Protein AF-0000000080885559 (afdb_homodimer)

Structure (mmCIF, N/CA/C/O backbone):
data_AF-0000000080885559-model_v1
#
loop_
_entity.id
_entity.type
_entity.pdbx_description
1 polymer 'Uncharacterized protein'
#
loop_
_atom_site.group_PDB
_atom_site.id
_atom_site.type_symbol
_atom_site.label_atom_id
_atom_site.label_alt_id
_atom_site.label_comp_id
_atom_site.label_asym_id
_atom_site.label_entity_id
_atom_site.label_seq_id
_atom_site.pdbx_PDB_ins_code
_atom_site.Cartn_x
_atom_site.Cartn_y
_atom_site.Cartn_z
_atom_site.occupancy
_atom_site.B_iso_or_equiv
_atom_site.auth_seq_id
_atom_site.auth_comp_id
_atom_site.auth_asym_id
_atom_site.auth_atom_id
_atom_site.pdbx_PDB_model_num
ATOM 1 N N . MET A 1 1 ? 12.762 26.866 -28.385 1 20.37 1 MET A N 1
ATOM 2 C CA . MET A 1 1 ? 12.853 26.652 -26.944 1 20.37 1 MET A CA 1
ATOM 3 C C . MET A 1 1 ? 11.52 26.17 -26.381 1 20.37 1 MET A C 1
ATOM 5 O O . MET A 1 1 ? 10.523 26.893 -26.428 1 20.37 1 MET A O 1
ATOM 9 N N . SER A 1 2 ? 11.07 24.973 -26.532 1 29.44 2 SER A N 1
ATOM 10 C CA . SER A 1 2 ? 9.692 24.599 -26.232 1 29.44 2 SER A CA 1
ATOM 11 C C . SER A 1 2 ? 9.277 25.081 -24.846 1 29.44 2 SER A C 1
ATOM 13 O O . SER A 1 2 ? 10.061 25.009 -23.898 1 29.44 2 SER A O 1
ATOM 15 N N . PRO A 1 3 ? 8.374 26.052 -24.645 1 31.33 3 PRO A N 1
ATOM 16 C CA . PRO A 1 3 ? 8.179 26.707 -23.35 1 31.33 3 PRO A CA 1
ATOM 17 C C . PRO A 1 3 ? 8.304 25.74 -22.175 1 31.33 3 PRO A C 1
ATOM 19 O O . PRO A 1 3 ? 7.994 24.554 -22.311 1 31.33 3 PRO A O 1
ATOM 22 N N . ALA A 1 4 ? 9.276 25.837 -21.362 1 35.1 4 ALA A N 1
ATOM 23 C CA . ALA A 1 4 ? 9.413 25.169 -20.07 1 35.1 4 ALA A CA 1
ATOM 24 C C . ALA A 1 4 ? 8.048 24.919 -19.435 1 35.1 4 ALA A C 1
ATOM 26 O O . ALA A 1 4 ? 7.297 25.861 -19.171 1 35.1 4 ALA A O 1
ATOM 27 N N . ALA A 1 5 ? 7.127 24.027 -19.702 1 42.03 5 ALA A N 1
ATOM 28 C CA . ALA A 1 5 ? 5.817 23.748 -19.117 1 42.03 5 ALA A CA 1
ATOM 29 C C . ALA A 1 5 ? 5.773 24.16 -17.649 1 42.03 5 ALA A C 1
ATOM 31 O O . ALA A 1 5 ? 6.662 23.805 -16.871 1 42.03 5 ALA A O 1
ATOM 32 N N . ALA A 1 6 ? 5.339 25.305 -17.179 1 47.04 6 ALA A N 1
ATOM 33 C CA . ALA A 1 6 ? 5.202 25.916 -15.859 1 47.04 6 ALA A CA 1
ATOM 34 C C . ALA A 1 6 ? 4.89 24.866 -14.797 1 47.04 6 ALA A C 1
ATOM 36 O O . ALA A 1 6 ? 3.888 24.154 -14.895 1 47.04 6 ALA A O 1
ATOM 37 N N . THR A 1 7 ? 5.864 24.157 -14.124 1 62.02 7 THR A N 1
ATOM 38 C CA . THR A 1 7 ? 5.933 23.044 -13.184 1 62.02 7 THR A CA 1
ATOM 39 C C . THR A 1 7 ? 5.204 23.384 -11.888 1 62.02 7 THR A C 1
ATOM 41 O O . THR A 1 7 ? 5.656 24.237 -11.121 1 62.02 7 THR A O 1
ATOM 44 N N . GLY A 1 8 ? 3.875 23.391 -11.797 1 83.1 8 GLY A N 1
ATOM 45 C CA . GLY A 1 8 ? 3.066 23.445 -10.59 1 83.1 8 GLY A CA 1
ATOM 46 C C . GLY A 1 8 ? 1.723 24.117 -10.801 1 83.1 8 GLY A C 1
ATOM 47 O O . GLY A 1 8 ? 1.341 24.41 -11.936 1 83.1 8 GLY A O 1
ATOM 48 N N . PHE A 1 9 ? 0.93 24.247 -9.721 1 93.86 9 PHE A N 1
ATOM 49 C CA . PHE A 1 9 ? -0.385 24.878 -9.729 1 93.86 9 PHE A CA 1
ATOM 50 C C . PHE A 1 9 ? -0.258 26.394 -9.812 1 93.86 9 PHE A C 1
ATOM 52 O O . PHE A 1 9 ? 0.694 26.972 -9.284 1 93.86 9 PHE A O 1
ATOM 59 N N . SER A 1 10 ? -1.194 27.096 -10.489 1 94.18 10 SER A N 1
ATOM 60 C CA . SER A 1 10 ? -1.261 28.554 -10.451 1 94.18 10 SER A CA 1
ATOM 61 C C . SER A 1 10 ? -1.655 29.054 -9.066 1 94.18 10 SER A C 1
ATOM 63 O O . SER A 1 10 ? -2.306 28.336 -8.303 1 94.18 10 SER A O 1
ATOM 65 N N . ALA A 1 11 ? -1.272 30.286 -8.74 1 93.57 11 ALA A N 1
ATOM 66 C CA . ALA A 1 11 ? -1.659 30.909 -7.476 1 93.57 11 ALA A CA 1
ATOM 67 C C . ALA A 1 11 ? -3.177 31.004 -7.355 1 93.57 11 ALA A C 1
ATOM 69 O O . ALA A 1 11 ? -3.73 30.845 -6.264 1 93.57 11 ALA A O 1
ATOM 70 N N . THR A 1 12 ? -3.803 31.238 -8.513 1 95.9 12 THR A N 1
ATOM 71 C CA . THR A 1 12 ? -5.258 31.337 -8.542 1 95.9 12 THR A CA 1
ATOM 72 C C . THR A 1 12 ? -5.899 29.999 -8.183 1 95.9 12 THR A C 1
ATOM 74 O O . THR A 1 12 ? -6.872 29.954 -7.428 1 95.9 12 THR A O 1
ATOM 77 N N . PHE A 1 13 ? -5.342 29.006 -8.739 1 97.8 13 PHE A N 1
ATOM 78 C CA . PHE A 1 13 ? -5.867 27.676 -8.453 1 97.8 13 PHE A CA 1
ATOM 79 C C . PHE A 1 13 ? -5.675 27.324 -6.982 1 97.8 13 PHE A C 1
ATOM 81 O O . PHE A 1 13 ? -6.595 26.819 -6.335 1 97.8 13 PHE A O 1
ATOM 88 N N . LEU A 1 14 ? -4.489 27.619 -6.414 1 97.68 14 LEU A N 1
ATOM 89 C CA . LEU A 1 14 ? -4.196 27.306 -5.02 1 97.68 14 LEU A CA 1
ATOM 90 C C . LEU A 1 14 ? -5.106 28.092 -4.082 1 97.68 14 LEU A C 1
ATOM 92 O O . LEU A 1 14 ? -5.554 27.567 -3.061 1 97.68 14 LEU A O 1
ATOM 96 N N . SER A 1 15 ? -5.394 29.331 -4.428 1 97.38 15 SER A N 1
ATOM 97 C CA . SER A 1 15 ? -6.31 30.136 -3.626 1 97.38 15 SER A CA 1
ATOM 98 C C . SER A 1 15 ? -7.724 29.566 -3.662 1 97.38 15 SER A C 1
ATOM 100 O O . SER A 1 15 ? -8.426 29.568 -2.649 1 97.38 15 SER A O 1
ATOM 102 N N . ARG A 1 16 ? -8.055 29.025 -4.785 1 97.32 16 ARG A N 1
ATOM 103 C CA . ARG A 1 16 ? -9.385 28.448 -4.953 1 97.32 16 ARG A CA 1
ATOM 104 C C . ARG A 1 16 ? -9.546 27.187 -4.11 1 97.32 16 ARG A C 1
ATOM 106 O O . ARG A 1 16 ? -10.559 27.014 -3.429 1 97.32 16 ARG A O 1
ATOM 113 N N . ILE A 1 17 ? -8.538 26.354 -4.124 1 97.2 17 ILE A N 1
ATOM 114 C CA . ILE A 1 17 ? -8.712 25.095 -3.408 1 97.2 17 ILE A CA 1
ATOM 115 C C . ILE A 1 17 ? -8.567 25.332 -1.906 1 97.2 17 ILE A C 1
ATOM 117 O O . ILE A 1 17 ? -9.17 24.621 -1.099 1 97.2 17 ILE A O 1
ATOM 121 N N . ARG A 1 18 ? -7.858 26.335 -1.487 1 97.08 18 ARG A N 1
ATOM 122 C CA . ARG A 1 18 ? -7.737 26.673 -0.072 1 97.08 18 ARG A CA 1
ATOM 123 C C . ARG A 1 18 ? -9.071 27.149 0.493 1 97.08 18 ARG A C 1
ATOM 125 O O . ARG A 1 18 ? -9.398 26.866 1.648 1 97.08 18 ARG A O 1
ATOM 132 N N . ALA A 1 19 ? -9.86 27.814 -0.374 1 96.5 19 ALA A N 1
ATOM 133 C CA . ALA A 1 19 ? -11.132 28.389 0.056 1 96.5 19 ALA A CA 1
ATOM 134 C C . ALA A 1 19 ? -12.309 27.574 -0.472 1 96.5 19 ALA A C 1
ATOM 136 O O . ALA A 1 19 ? -13.395 28.114 -0.697 1 96.5 19 ALA A O 1
ATOM 137 N N . TYR A 1 20 ? -12.043 26.337 -0.661 1 96.65 20 TYR A N 1
ATOM 138 C CA . TYR A 1 20 ? -13.077 25.487 -1.241 1 96.65 20 TYR A CA 1
ATOM 139 C C . TYR A 1 20 ? -14.319 25.46 -0.359 1 96.65 20 TYR A C 1
ATOM 141 O O . TYR A 1 20 ? -14.227 25.218 0.847 1 96.65 20 TYR A O 1
ATOM 149 N N . PRO A 1 21 ? -15.501 25.618 -0.91 1 96.22 21 PRO A N 1
ATOM 150 C CA . PRO A 1 21 ? -16.72 25.736 -0.106 1 96.22 21 PRO A CA 1
ATOM 151 C C . PRO A 1 21 ? -17.016 24.477 0.706 1 96.22 21 PRO A C 1
ATOM 153 O O . PRO A 1 21 ? -16.901 23.363 0.189 1 96.22 21 PRO A O 1
ATOM 156 N N . SER A 1 22 ? -17.376 24.644 1.966 1 96.4 22 SER A N 1
ATOM 157 C CA . SER A 1 22 ? -17.848 23.61 2.881 1 96.4 22 SER A CA 1
ATOM 158 C C . SER A 1 22 ? -16.728 22.64 3.242 1 96.4 22 SER A C 1
ATOM 160 O O . SER A 1 22 ? -16.977 21.595 3.848 1 96.4 22 SER A O 1
ATOM 162 N N . LEU A 1 23 ? -15.49 23.002 2.817 1 97.61 23 LEU A N 1
ATOM 163 C CA . LEU A 1 23 ? -14.353 22.168 3.189 1 97.61 23 LEU A CA 1
ATOM 164 C C . LEU A 1 23 ? -14.021 22.331 4.669 1 97.61 23 LEU A C 1
ATOM 166 O O . LEU A 1 23 ? -13.963 23.454 5.176 1 97.61 23 LEU A O 1
ATOM 170 N N . PRO A 1 24 ? -13.868 21.225 5.42 1 97 24 PRO A N 1
ATOM 171 C CA . PRO A 1 24 ? -13.48 21.391 6.822 1 97 24 PRO A CA 1
ATOM 172 C C . PRO A 1 24 ? -12.179 22.173 6.986 1 97 24 PRO A C 1
ATOM 174 O O . PRO A 1 24 ? -11.268 22.043 6.164 1 97 24 PRO A O 1
ATOM 177 N N . SER A 1 25 ? -12.082 22.927 8.066 1 95.14 25 SER A N 1
ATOM 178 C CA . SER A 1 25 ? -10.91 23.757 8.328 1 95.14 25 SER A CA 1
ATOM 179 C C . SER A 1 25 ? -9.644 22.912 8.42 1 95.14 25 SER A C 1
ATOM 181 O O . SER A 1 25 ? -9.673 21.795 8.941 1 95.14 25 SER A O 1
ATOM 183 N N . HIS A 1 26 ? -8.593 23.407 7.892 1 96.54 26 HIS A N 1
ATOM 184 C CA . HIS A 1 26 ? -7.25 22.865 8.064 1 96.54 26 HIS A CA 1
ATOM 185 C C . HIS A 1 26 ? -7.102 21.522 7.357 1 96.54 26 HIS A C 1
ATOM 187 O O . HIS A 1 26 ? -6.439 20.617 7.867 1 96.54 26 HIS A O 1
ATOM 193 N N . THR A 1 27 ? -7.791 21.362 6.144 1 98.23 27 THR A N 1
ATOM 194 C CA . THR A 1 27 ? -7.711 20.05 5.511 1 98.23 27 THR A CA 1
ATOM 195 C C . THR A 1 27 ? -7.156 20.166 4.094 1 98.23 27 THR A C 1
ATOM 197 O O . THR A 1 27 ? -6.633 19.194 3.545 1 98.23 27 THR A O 1
ATOM 200 N N . TRP A 1 28 ? -7.216 21.289 3.483 1 98.58 28 TRP A N 1
ATOM 201 C CA . TRP A 1 28 ? -6.99 21.426 2.048 1 98.58 28 TRP A CA 1
ATOM 202 C C . TRP A 1 28 ? -5.565 21.026 1.68 1 98.58 28 TRP A C 1
ATOM 204 O O . TRP A 1 28 ? -5.339 20.39 0.648 1 98.58 28 TRP A O 1
ATOM 214 N N . TYR A 1 29 ? -4.546 21.404 2.51 1 98.59 29 TYR A N 1
ATOM 215 C CA . TYR A 1 29 ? -3.151 21.239 2.118 1 98.59 29 TYR A CA 1
ATOM 216 C C . TYR A 1 29 ? -2.743 19.771 2.16 1 98.59 29 TYR A C 1
ATOM 218 O O . TYR A 1 29 ? -2.112 19.268 1.227 1 98.59 29 TYR A O 1
ATOM 226 N N . TYR A 1 30 ? -3.132 18.999 3.284 1 98.74 30 TYR A N 1
ATOM 227 C CA . TYR A 1 30 ? -2.691 17.609 3.284 1 98.74 30 TYR A CA 1
ATOM 228 C C . TYR A 1 30 ? -3.529 16.77 2.327 1 98.74 30 TYR A C 1
ATOM 230 O O . TYR A 1 30 ? -3.04 15.791 1.758 1 98.74 30 TYR A O 1
ATOM 238 N N . LEU A 1 31 ? -4.801 17.136 2.047 1 98.93 31 LEU A N 1
ATOM 239 C CA . LEU A 1 31 ? -5.596 16.444 1.039 1 98.93 31 LEU A CA 1
ATOM 240 C C . LEU A 1 31 ? -5 16.638 -0.351 1 98.93 31 LEU A C 1
ATOM 242 O O . LEU A 1 31 ? -4.975 15.704 -1.156 1 98.93 31 LEU A O 1
ATOM 246 N N . THR A 1 32 ? -4.545 17.834 -0.614 1 98.92 32 THR A N 1
ATOM 247 C CA . THR A 1 32 ? -3.886 18.118 -1.884 1 98.92 32 THR A CA 1
ATOM 248 C C . THR A 1 32 ? -2.624 17.273 -2.039 1 98.92 32 THR A C 1
ATOM 250 O O . THR A 1 32 ? -2.402 16.666 -3.088 1 98.92 32 THR A O 1
ATOM 253 N N . LEU A 1 33 ? -1.803 17.198 -0.98 1 98.91 33 LEU A N 1
ATOM 254 C CA . LEU A 1 33 ? -0.563 16.432 -1.059 1 98.91 33 LEU A CA 1
ATOM 255 C C . LEU A 1 33 ? -0.853 14.947 -1.25 1 98.91 33 LEU A C 1
ATOM 257 O O . LEU A 1 33 ? -0.145 14.262 -1.99 1 98.91 33 LEU A O 1
ATOM 261 N N . VAL A 1 34 ? -1.88 14.422 -0.561 1 98.94 34 VAL A N 1
ATOM 262 C CA . VAL A 1 34 ? -2.271 13.026 -0.718 1 98.94 34 VAL A CA 1
ATOM 263 C C . VAL A 1 34 ? -2.684 12.764 -2.165 1 98.94 34 VAL A C 1
ATOM 265 O O . VAL A 1 34 ? -2.266 11.772 -2.767 1 98.94 34 VAL A O 1
ATOM 268 N N . THR A 1 35 ? -3.49 13.658 -2.738 1 98.93 35 THR A N 1
ATOM 269 C CA . THR A 1 35 ? -3.924 13.531 -4.125 1 98.93 35 THR A CA 1
ATOM 270 C C . THR A 1 35 ? -2.727 13.559 -5.071 1 98.93 35 THR A C 1
ATOM 272 O O . THR A 1 35 ? -2.626 12.73 -5.978 1 98.93 35 THR A O 1
ATOM 275 N N . LEU A 1 36 ? -1.801 14.49 -4.845 1 98.84 36 LEU A N 1
ATOM 276 C CA . LEU A 1 36 ? -0.595 14.605 -5.659 1 98.84 36 LEU A CA 1
ATOM 277 C C . LEU A 1 36 ? 0.228 13.323 -5.595 1 98.84 36 LEU A C 1
ATOM 279 O O . LEU A 1 36 ? 0.788 12.888 -6.604 1 98.84 36 LEU A O 1
ATOM 283 N N . SER A 1 37 ? 0.301 12.757 -4.385 1 98.77 37 SER A N 1
ATOM 284 C CA . SER A 1 37 ? 1.061 11.525 -4.198 1 98.77 37 SER A CA 1
ATOM 285 C C . SER A 1 37 ? 0.511 10.4 -5.067 1 98.77 37 SER A C 1
ATOM 287 O O . SER A 1 37 ? 1.26 9.754 -5.803 1 98.77 37 SER A O 1
ATOM 289 N N . VAL A 1 38 ? -0.796 10.17 -5.009 1 98.75 38 VAL A N 1
ATOM 290 C CA . VAL A 1 38 ? -1.413 9.061 -5.728 1 98.75 38 VAL A CA 1
ATOM 291 C C . VAL A 1 38 ? -1.372 9.331 -7.23 1 98.75 38 VAL A C 1
ATOM 293 O O . VAL A 1 38 ? -1.257 8.401 -8.032 1 98.75 38 VAL A O 1
ATOM 296 N N . CYS A 1 39 ? -1.337 10.619 -7.652 1 98.26 39 CYS A N 1
ATOM 297 C CA . CYS A 1 39 ? -1.254 10.996 -9.059 1 98.26 39 CYS A CA 1
ATOM 298 C C . CYS A 1 39 ? 0.192 10.987 -9.542 1 98.26 39 CYS A C 1
ATOM 300 O O . CYS A 1 39 ? 0.461 11.254 -10.714 1 98.26 39 CYS A O 1
ATOM 302 N N . ASN A 1 40 ? 1.097 10.712 -8.629 1 97.67 40 ASN A N 1
ATOM 303 C CA . ASN A 1 40 ? 2.519 10.639 -8.946 1 97.67 40 ASN A CA 1
ATOM 304 C C . ASN A 1 40 ? 3.042 11.969 -9.483 1 97.67 40 ASN A C 1
ATOM 306 O O . ASN A 1 40 ? 3.672 12.011 -10.541 1 97.67 40 ASN A O 1
ATOM 310 N N . LYS A 1 41 ? 2.715 13.039 -8.762 1 97.8 41 LYS A N 1
ATOM 311 C CA . LYS A 1 41 ? 3.159 14.391 -9.086 1 97.8 41 LYS A CA 1
ATOM 312 C C . LYS A 1 41 ? 3.854 15.043 -7.894 1 97.8 41 LYS A C 1
ATOM 314 O O . LYS A 1 41 ? 3.478 16.139 -7.472 1 97.8 41 LYS A O 1
ATOM 319 N N . PRO A 1 42 ? 4.91 14.396 -7.384 1 97.11 42 PRO A N 1
ATOM 320 C CA . PRO A 1 42 ? 5.575 14.928 -6.192 1 97.11 42 PRO A CA 1
ATOM 321 C C . PRO A 1 42 ? 6.203 16.3 -6.43 1 97.11 42 PRO A C 1
ATOM 323 O O . PRO A 1 42 ? 6.403 17.064 -5.482 1 97.11 42 PRO A O 1
ATOM 326 N N . GLU A 1 43 ? 6.452 16.691 -7.676 1 96.08 43 GLU A N 1
ATOM 327 C CA . GLU A 1 43 ? 7.078 17.967 -8.01 1 96.08 43 GLU A CA 1
ATOM 328 C C . GLU A 1 43 ? 6.156 19.137 -7.679 1 96.08 43 GLU A C 1
ATOM 330 O O . GLU A 1 43 ? 6.605 20.282 -7.59 1 96.08 43 GLU A O 1
ATOM 335 N N . PHE A 1 44 ? 4.898 18.87 -7.471 1 97.75 44 PHE A N 1
ATOM 336 C CA . PHE A 1 44 ? 3.923 19.92 -7.202 1 97.75 44 PHE A CA 1
ATOM 337 C C . PHE A 1 44 ? 3.817 20.189 -5.705 1 97.75 44 PHE A C 1
ATOM 339 O O . PHE A 1 44 ? 3.11 21.106 -5.283 1 97.75 44 PHE A O 1
ATOM 346 N N . ILE A 1 45 ? 4.543 19.483 -4.842 1 98.09 45 ILE A N 1
ATOM 347 C CA . ILE A 1 45 ? 4.401 19.575 -3.393 1 98.09 45 ILE A CA 1
ATOM 348 C C . ILE A 1 45 ? 4.95 20.914 -2.905 1 98.09 45 ILE A C 1
ATOM 350 O O . ILE A 1 45 ? 4.339 21.571 -2.058 1 98.09 45 ILE A O 1
ATOM 354 N N . ALA A 1 46 ? 6.015 21.371 -3.515 1 97.34 46 ALA A N 1
ATOM 355 C CA . ALA A 1 46 ? 6.698 22.574 -3.044 1 97.34 46 ALA A CA 1
ATOM 356 C C . ALA A 1 46 ? 5.79 23.796 -3.148 1 97.34 46 ALA A C 1
ATOM 358 O O . ALA A 1 46 ? 5.609 24.528 -2.172 1 97.34 46 ALA A O 1
ATOM 359 N N . PRO A 1 47 ? 5.128 24.004 -4.293 1 97.48 47 PRO A N 1
ATOM 360 C CA . PRO A 1 47 ? 4.248 25.172 -4.383 1 97.48 47 PRO A CA 1
ATOM 361 C C . PRO A 1 47 ? 3.065 25.094 -3.421 1 97.48 47 PRO A C 1
ATOM 363 O O . PRO A 1 47 ? 2.62 26.12 -2.9 1 97.48 47 PRO A O 1
ATOM 366 N N . VAL A 1 48 ? 2.55 23.941 -3.178 1 98.36 48 VAL A N 1
ATOM 367 C CA . VAL A 1 48 ? 1.422 23.774 -2.268 1 98.36 48 VAL A CA 1
ATOM 368 C C . VAL A 1 48 ? 1.852 24.113 -0.842 1 98.36 48 VAL A C 1
ATOM 370 O O . VAL A 1 48 ? 1.153 24.839 -0.132 1 98.36 48 VAL A O 1
ATOM 373 N N . LEU A 1 49 ? 3.017 23.586 -0.443 1 97.97 49 LEU A N 1
ATOM 374 C CA . LEU A 1 49 ? 3.511 23.833 0.907 1 97.97 49 LEU A CA 1
ATOM 375 C C . LEU A 1 49 ? 3.834 25.31 1.105 1 97.97 49 LEU A C 1
ATOM 377 O O . LEU A 1 49 ? 3.543 25.877 2.161 1 97.97 49 LEU A O 1
ATOM 381 N N . SER A 1 50 ? 4.418 25.9 0.088 1 97.27 50 SER A N 1
ATOM 382 C CA . SER A 1 50 ? 4.721 27.326 0.16 1 97.27 50 SER A CA 1
ATOM 383 C C . SER A 1 50 ? 3.453 28.152 0.349 1 97.27 50 SER A C 1
ATOM 385 O O . SER A 1 50 ? 3.427 29.083 1.157 1 97.27 50 SER A O 1
ATOM 387 N N . HIS A 1 51 ? 2.458 27.785 -0.377 1 97.93 51 HIS A N 1
ATOM 388 C CA . HIS A 1 51 ? 1.179 28.476 -0.25 1 97.93 51 HIS A CA 1
ATOM 389 C C . HIS A 1 51 ? 0.584 28.281 1.14 1 97.93 51 HIS A C 1
ATOM 391 O O . HIS A 1 51 ? 0.035 29.22 1.722 1 97.93 51 HIS A O 1
ATOM 397 N N . ALA A 1 52 ? 0.691 27.115 1.704 1 98.07 52 ALA A N 1
ATOM 398 C CA . ALA A 1 52 ? 0.183 26.827 3.043 1 98.07 52 ALA A CA 1
ATOM 399 C C . ALA A 1 52 ? 0.939 27.628 4.1 1 98.07 52 ALA A C 1
ATOM 401 O O . ALA A 1 52 ? 0.332 28.181 5.02 1 98.07 52 ALA A O 1
ATOM 402 N N . PHE A 1 53 ? 2.272 27.713 3.976 1 97.85 53 PHE A N 1
ATOM 403 C CA . PHE A 1 53 ? 3.094 28.443 4.934 1 97.85 53 PHE A CA 1
ATOM 404 C C . PHE A 1 53 ? 2.804 29.938 4.869 1 97.85 53 PHE A C 1
ATOM 406 O O . PHE A 1 53 ? 2.857 30.63 5.887 1 97.85 53 PHE A O 1
ATOM 413 N N . THR A 1 54 ? 2.421 30.385 3.688 1 97.35 54 THR A N 1
ATOM 414 C CA . THR A 1 54 ? 2.183 31.81 3.49 1 97.35 54 THR A CA 1
ATOM 415 C C . THR A 1 54 ? 0.79 32.198 3.977 1 97.35 54 THR A C 1
ATOM 417 O O . THR A 1 54 ? 0.613 33.251 4.595 1 97.35 54 THR A O 1
ATOM 420 N N . HIS A 1 55 ? -0.197 31.308 3.786 1 96.57 55 HIS A N 1
ATOM 421 C CA . HIS A 1 55 ? -1.573 31.769 3.936 1 96.57 55 HIS A CA 1
ATOM 422 C C . HIS A 1 55 ? -2.271 31.053 5.087 1 96.57 55 HIS A C 1
ATOM 424 O O . HIS A 1 55 ? -3.335 31.484 5.539 1 96.57 55 HIS A O 1
ATOM 430 N N . SER A 1 56 ? -1.649 29.955 5.594 1 96.91 56 SER A N 1
ATOM 431 C CA . SER A 1 56 ? -2.339 29.173 6.615 1 96.91 56 SER A CA 1
ATOM 432 C C . SER A 1 56 ? -1.501 29.059 7.884 1 96.91 56 SER A C 1
ATOM 434 O O . SER A 1 56 ? -2.018 28.708 8.946 1 96.91 56 SER A O 1
ATOM 436 N N . ALA A 1 57 ? -0.227 29.398 7.795 1 98.25 57 ALA A N 1
ATOM 437 C CA . ALA A 1 57 ? 0.674 29.196 8.926 1 98.25 57 ALA A CA 1
ATOM 438 C C . ALA A 1 57 ? 0.817 30.473 9.749 1 98.25 57 ALA A C 1
ATOM 440 O O . ALA A 1 57 ? 0.636 31.577 9.229 1 98.25 57 ALA A O 1
ATOM 441 N N . ILE A 1 58 ? 1.126 30.329 11.05 1 98.55 58 ILE A N 1
ATOM 442 C CA . ILE A 1 58 ? 1.54 31.438 11.903 1 98.55 58 ILE A CA 1
ATOM 443 C C . ILE A 1 58 ? 2.849 32.027 11.385 1 98.55 58 ILE A C 1
ATOM 445 O O . ILE A 1 58 ? 3.844 31.312 11.237 1 98.55 58 ILE A O 1
ATOM 449 N N . PRO A 1 59 ? 2.839 33.309 11.076 1 97.71 59 PRO A N 1
ATOM 450 C CA . PRO A 1 59 ? 4.074 33.911 10.568 1 97.71 59 PRO A CA 1
ATOM 451 C C . PRO A 1 59 ? 5.275 33.645 11.473 1 97.71 59 PRO A C 1
ATOM 453 O O . PRO A 1 59 ? 5.186 33.824 12.691 1 97.71 59 PRO A O 1
ATOM 456 N N . GLY A 1 60 ? 6.386 33.096 10.884 1 97.46 60 GLY A N 1
ATOM 457 C CA . GLY A 1 60 ? 7.624 32.874 11.614 1 97.46 60 GLY A CA 1
ATOM 458 C C . GLY A 1 60 ? 7.669 31.53 12.317 1 97.46 60 GLY A C 1
ATOM 459 O O . GLY A 1 60 ? 8.687 31.168 12.911 1 97.46 60 GLY A O 1
ATOM 460 N N . SER A 1 61 ? 6.624 30.789 12.197 1 98.26 61 SER A N 1
ATOM 461 C CA . SER A 1 61 ? 6.53 29.556 12.972 1 98.26 61 SER A CA 1
ATOM 462 C C . SER A 1 61 ? 7.414 28.463 12.381 1 98.26 61 SER A C 1
ATOM 464 O O . SER A 1 61 ? 7.576 27.397 12.979 1 98.26 61 SER A O 1
ATOM 466 N N . ALA A 1 62 ? 7.996 28.676 11.226 1 97.68 62 ALA A N 1
ATOM 467 C CA . ALA A 1 62 ? 8.922 27.717 10.629 1 97.68 62 ALA A CA 1
ATOM 468 C C . ALA A 1 62 ? 10.344 27.938 11.138 1 97.68 62 ALA A C 1
ATOM 470 O O . ALA A 1 62 ? 11.237 27.129 10.874 1 97.68 62 ALA A O 1
ATOM 471 N N . ASP A 1 63 ? 10.58 28.996 11.854 1 97.87 63 ASP A N 1
ATOM 472 C CA . ASP A 1 63 ? 11.909 29.322 12.361 1 97.87 63 ASP A CA 1
ATOM 473 C C . ASP A 1 63 ? 12.345 28.33 13.437 1 97.87 63 ASP A C 1
ATOM 475 O O . ASP A 1 63 ? 11.531 27.893 14.253 1 97.87 63 ASP A O 1
ATOM 479 N N . ALA A 1 64 ? 13.642 28.134 13.518 1 97.48 64 ALA A N 1
ATOM 480 C CA . ALA A 1 64 ? 14.198 27.153 14.446 1 97.48 64 ALA A CA 1
ATOM 481 C C . ALA A 1 64 ? 13.889 27.53 15.892 1 97.48 64 ALA A C 1
ATOM 483 O O . ALA A 1 64 ? 13.57 26.665 16.711 1 97.48 64 ALA A O 1
ATOM 484 N N . ALA A 1 65 ? 14.032 28.788 16.159 1 97.62 65 ALA A N 1
ATOM 485 C CA . ALA A 1 65 ? 13.792 29.264 17.519 1 97.62 65 ALA A CA 1
ATOM 486 C C . ALA A 1 65 ? 12.337 29.05 17.926 1 97.62 65 ALA A C 1
ATOM 488 O O . ALA A 1 65 ? 12.056 28.644 19.056 1 97.62 65 ALA A O 1
ATOM 489 N N . TYR A 1 66 ? 11.426 29.331 17.028 1 97.86 66 TYR A N 1
ATOM 490 C CA . TYR A 1 66 ? 10.009 29.128 17.312 1 97.86 66 TYR A CA 1
ATOM 491 C C . TYR A 1 66 ? 9.707 27.653 17.551 1 97.86 66 TYR A C 1
ATOM 493 O O . TYR A 1 66 ? 8.992 27.304 18.494 1 97.86 66 TYR A O 1
ATOM 501 N N . VAL A 1 67 ? 10.246 26.787 16.687 1 96.95 67 VAL A N 1
ATOM 502 C CA . VAL A 1 67 ? 9.992 25.352 16.767 1 96.95 67 VAL A CA 1
ATOM 503 C C . VAL A 1 67 ? 10.526 24.806 18.089 1 96.95 67 VAL A C 1
ATOM 505 O O . VAL A 1 67 ? 9.895 23.95 18.714 1 96.95 67 VAL A O 1
ATOM 508 N N . LYS A 1 68 ? 11.681 25.282 18.501 1 95.34 68 LYS A N 1
ATOM 509 C CA . LYS A 1 68 ? 12.245 24.871 19.784 1 95.34 68 LYS A CA 1
ATOM 510 C C . LYS A 1 68 ? 11.299 25.21 20.933 1 95.34 68 LYS A C 1
ATOM 512 O O . LYS A 1 68 ? 11.037 24.37 21.797 1 95.34 68 LYS A O 1
ATOM 517 N N . GLU A 1 69 ? 10.81 26.391 20.93 1 96.66 69 GLU A N 1
ATOM 518 C CA . GLU A 1 69 ? 9.864 26.825 21.953 1 96.66 69 GLU A CA 1
ATOM 519 C C . GLU A 1 69 ? 8.565 26.028 21.879 1 96.66 69 GLU A C 1
ATOM 521 O O . GLU A 1 69 ? 7.992 25.667 22.909 1 96.66 69 GLU A O 1
ATOM 526 N N . GLU A 1 70 ? 8.135 25.811 20.716 1 96.35 70 GLU A N 1
ATOM 527 C CA . GLU A 1 70 ? 6.896 25.064 20.518 1 96.35 70 GLU A CA 1
ATOM 528 C C . GLU A 1 70 ? 7.029 23.63 21.022 1 96.35 70 GLU A C 1
ATOM 530 O O . GLU A 1 70 ? 6.094 23.085 21.612 1 96.35 70 GLU A O 1
ATOM 535 N N . ARG A 1 71 ? 8.102 23.007 20.776 1 93.54 71 ARG A N 1
ATOM 536 C CA . ARG A 1 71 ? 8.32 21.65 21.265 1 93.54 71 ARG A CA 1
ATOM 537 C C . ARG A 1 71 ? 8.323 21.611 22.79 1 93.54 71 ARG A C 1
ATOM 539 O O . ARG A 1 71 ? 7.827 20.658 23.393 1 93.54 71 ARG A O 1
ATOM 546 N N . ALA A 1 72 ? 8.928 22.588 23.383 1 93.07 72 ALA A N 1
ATOM 547 C CA . ALA A 1 72 ? 8.87 22.696 24.838 1 93.07 72 ALA A CA 1
ATOM 548 C C . ALA A 1 72 ? 7.429 22.846 25.319 1 93.07 72 ALA A C 1
ATOM 550 O O . ALA A 1 72 ? 7.041 22.252 26.328 1 93.07 72 ALA A O 1
ATOM 551 N N . TRP A 1 73 ? 6.695 23.663 24.65 1 94.8 73 TRP A N 1
ATOM 552 C CA . TRP A 1 73 ? 5.283 23.853 24.964 1 94.8 73 TRP A CA 1
ATOM 553 C C . TRP A 1 73 ? 4.511 22.546 24.81 1 94.8 73 TRP A C 1
ATOM 555 O O . TRP A 1 73 ? 3.685 22.203 25.659 1 94.8 73 TRP A O 1
ATOM 565 N N . LEU A 1 74 ? 4.8 21.79 23.767 1 93.66 74 LEU A N 1
ATOM 566 C CA . LEU A 1 74 ? 4.131 20.524 23.491 1 93.66 74 LEU A CA 1
ATOM 567 C C . LEU A 1 74 ? 4.412 19.508 24.593 1 93.66 74 LEU A C 1
ATOM 569 O O . LEU A 1 74 ? 3.554 18.684 24.917 1 93.66 74 LEU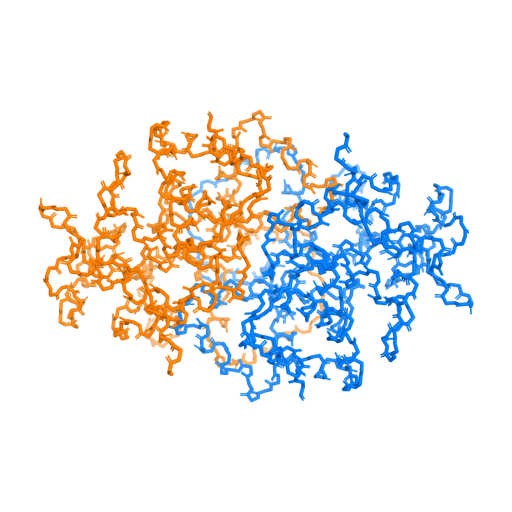 A O 1
ATOM 573 N N . ALA A 1 75 ? 5.581 19.514 25.111 1 89.28 75 ALA A N 1
ATOM 574 C CA . ALA A 1 75 ? 5.943 18.618 26.207 1 89.28 75 ALA A CA 1
ATOM 575 C C . ALA A 1 75 ? 5.053 18.853 27.424 1 89.28 75 ALA A C 1
ATOM 577 O O . ALA A 1 75 ? 4.764 17.921 28.178 1 89.28 75 ALA A O 1
ATOM 578 N N . ARG A 1 76 ? 4.554 20.069 27.598 1 92.25 76 ARG A N 1
ATOM 579 C CA . ARG A 1 76 ? 3.72 20.445 28.735 1 92.25 76 ARG A CA 1
ATOM 580 C C . ARG A 1 76 ? 2.239 20.321 28.393 1 92.25 76 ARG A C 1
ATOM 582 O O . ARG A 1 76 ? 1.382 20.429 29.273 1 92.25 76 ARG A O 1
ATOM 589 N N . ASN A 1 77 ? 1.978 20.104 27.165 1 91.36 77 ASN A N 1
ATOM 590 C CA . ASN A 1 77 ? 0.604 19.995 26.687 1 91.36 77 ASN A CA 1
ATOM 591 C C . ASN A 1 77 ? 0.397 18.731 25.857 1 91.36 77 ASN A C 1
ATOM 593 O O . ASN A 1 77 ? 0.146 18.808 24.653 1 91.36 77 ASN A O 1
ATOM 597 N N . PRO A 1 78 ? 0.441 17.601 26.483 1 86.31 78 PRO A N 1
ATOM 598 C CA . PRO A 1 78 ? 0.311 16.339 25.752 1 86.31 78 PRO A CA 1
ATOM 599 C C . PRO A 1 78 ? -1 16.238 24.975 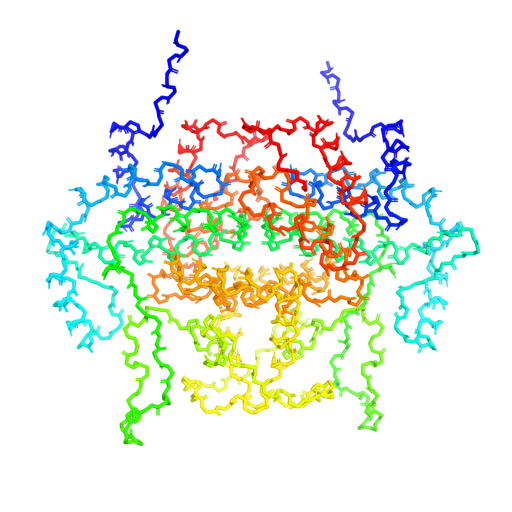1 86.31 78 PRO A C 1
ATOM 601 O O . PRO A 1 78 ? -2.032 16.736 25.432 1 86.31 78 PRO A O 1
ATOM 604 N N . GLY A 1 79 ? -0.914 15.613 23.798 1 86.36 79 GLY A N 1
ATOM 605 C CA . GLY A 1 79 ? -2.092 15.431 22.964 1 86.36 79 GLY A CA 1
ATOM 606 C C . GLY A 1 79 ? -2.225 16.485 21.881 1 86.36 79 GLY A C 1
ATOM 607 O O . GLY A 1 79 ? -2.986 16.31 20.927 1 86.36 79 GLY A O 1
ATOM 608 N N . GLN A 1 80 ? -1.441 17.591 22.102 1 91.91 80 GLN A N 1
ATOM 609 C CA . GLN A 1 80 ? -1.454 18.636 21.084 1 91.91 80 GLN A CA 1
ATOM 610 C C . GLN A 1 80 ? -0.469 18.323 19.962 1 91.91 80 GLN A C 1
ATOM 612 O O . GLN A 1 80 ? 0.565 17.693 20.193 1 91.91 80 GLN A O 1
ATOM 617 N N . LEU A 1 81 ? -0.806 18.824 18.78 1 94.48 81 LEU A N 1
ATOM 618 C CA . LEU A 1 81 ? 0.002 18.543 17.599 1 94.48 81 LEU A CA 1
ATOM 619 C C . LEU A 1 81 ? 0.906 19.725 17.264 1 94.48 81 LEU A C 1
ATOM 621 O O . LEU A 1 81 ? 1.929 19.56 16.597 1 94.48 81 LEU A O 1
ATOM 625 N N . GLY A 1 82 ? 0.551 20.846 17.642 1 95.82 82 GLY A N 1
ATOM 626 C CA . GLY A 1 82 ? 1.157 22.141 17.379 1 95.82 82 GLY A CA 1
ATOM 627 C C . GLY A 1 82 ? 0.259 23.307 17.748 1 95.82 82 GLY A C 1
ATOM 628 O O . GLY A 1 82 ? -0.892 23.109 18.143 1 95.82 82 GLY A O 1
ATOM 629 N N . ARG A 1 83 ? 0.732 24.449 17.626 1 96.89 83 ARG A N 1
ATOM 630 C CA . ARG A 1 83 ? -0.005 25.627 18.072 1 96.89 83 ARG A CA 1
ATOM 631 C C . ARG A 1 83 ? -0.968 26.111 16.993 1 96.89 83 ARG A C 1
ATOM 633 O O . ARG A 1 83 ? -0.709 25.94 15.8 1 96.89 83 ARG A O 1
ATOM 640 N N . VAL A 1 84 ? -2.042 26.59 17.396 1 97.04 84 VAL A N 1
ATOM 641 C CA . VAL A 1 84 ? -3.032 27.3 16.593 1 97.04 84 VAL A CA 1
ATOM 642 C C . VAL A 1 84 ? -3.319 28.665 17.213 1 97.04 84 VAL A C 1
ATOM 644 O O . VAL A 1 84 ? -3.554 28.768 18.42 1 97.04 84 VAL A O 1
ATOM 647 N N . ASP A 1 85 ? -3.274 29.677 16.404 1 96.74 85 ASP A N 1
ATOM 648 C CA . ASP A 1 85 ? -3.444 31.005 16.985 1 96.74 85 ASP A CA 1
ATOM 649 C C . ASP A 1 85 ? -4.907 31.439 16.945 1 96.74 85 ASP A C 1
ATOM 651 O O . ASP A 1 85 ? -5.777 30.67 16.53 1 96.74 85 ASP A O 1
ATOM 655 N N . GLY A 1 86 ? -5.182 32.593 17.494 1 94.59 86 GLY A N 1
ATOM 656 C CA . GLY A 1 86 ? -6.537 33.094 17.657 1 94.59 86 GLY A CA 1
ATOM 657 C C . GLY A 1 86 ? -7.259 33.302 16.339 1 94.59 86 GLY A C 1
ATOM 658 O O . GLY A 1 86 ? -8.49 33.36 16.302 1 94.59 86 GLY A O 1
ATOM 659 N N . GLU A 1 87 ? -6.573 33.355 15.184 1 94.5 87 GLU A N 1
ATOM 660 C CA . GLU A 1 87 ? -7.146 33.561 13.858 1 94.5 87 GLU A CA 1
ATOM 661 C C . GLU A 1 87 ? -7.332 32.235 13.125 1 94.5 87 GLU A C 1
ATOM 663 O O . GLU A 1 87 ? -7.768 32.213 11.973 1 94.5 87 GLU A O 1
ATOM 668 N N . GLY A 1 88 ? -6.888 31.184 13.776 1 94.9 88 GLY A N 1
ATOM 669 C CA . GLY A 1 88 ? -7.05 29.863 13.189 1 94.9 88 GLY A CA 1
ATOM 670 C C . GLY A 1 88 ? -5.842 29.414 12.389 1 94.9 88 GLY A C 1
ATOM 671 O O . GLY A 1 88 ? -5.884 28.379 11.72 1 94.9 88 GLY A O 1
ATOM 672 N N . ARG A 1 89 ? -4.788 30.273 12.419 1 97.93 89 ARG A N 1
ATOM 673 C CA . ARG A 1 89 ? -3.565 29.854 11.742 1 97.93 89 ARG A CA 1
ATOM 674 C C . ARG A 1 89 ? -2.839 28.776 12.539 1 97.93 89 ARG A C 1
ATOM 676 O O . ARG A 1 89 ? -2.802 28.825 13.77 1 97.93 89 ARG A O 1
ATOM 683 N N . GLU A 1 90 ? -2.249 27.834 11.831 1 98.4 90 GLU A N 1
ATOM 684 C CA . GLU A 1 90 ? -1.535 26.712 12.434 1 98.4 90 GLU A CA 1
ATOM 685 C C . GLU A 1 90 ? -0.024 26.907 12.342 1 98.4 90 GLU A C 1
ATOM 687 O O . GLU A 1 90 ? 0.468 27.562 11.422 1 98.4 90 GLU A O 1
ATOM 692 N N . SER A 1 91 ? 0.72 26.407 13.353 1 98.6 91 SER A N 1
ATOM 693 C CA . SER A 1 91 ? 2.174 26.453 13.238 1 98.6 91 SER A CA 1
ATOM 694 C C . SER A 1 91 ? 2.661 25.619 12.058 1 98.6 91 SER A C 1
ATOM 696 O O . SER A 1 91 ? 1.983 24.683 11.63 1 98.6 91 SER A O 1
ATOM 698 N N . ALA A 1 92 ? 3.835 25.959 11.544 1 98.44 92 ALA A N 1
ATOM 699 C CA . ALA A 1 92 ? 4.454 25.203 10.458 1 98.44 92 ALA A CA 1
ATOM 700 C C . ALA A 1 92 ? 4.654 23.742 10.85 1 98.44 92 ALA A C 1
ATOM 702 O O . ALA A 1 92 ? 4.447 22.84 10.035 1 98.44 92 ALA A O 1
ATOM 703 N N . LEU A 1 93 ? 4.996 23.518 12.091 1 97.67 93 LEU A N 1
ATOM 704 C CA . LEU A 1 93 ? 5.209 22.168 12.599 1 97.67 93 LEU A CA 1
ATOM 705 C C . LEU A 1 93 ? 3.926 21.348 12.52 1 97.67 93 LEU A C 1
ATOM 707 O O . LEU A 1 93 ? 3.943 20.203 12.063 1 97.67 93 LEU A O 1
ATOM 711 N N . ARG A 1 94 ? 2.832 21.967 12.961 1 98.04 94 ARG A N 1
ATOM 712 C CA . ARG A 1 94 ? 1.538 21.293 12.928 1 98.04 94 ARG A CA 1
ATOM 713 C C . ARG A 1 94 ? 1.133 20.955 11.497 1 98.04 94 ARG A C 1
ATOM 715 O O . ARG A 1 94 ? 0.69 19.839 11.219 1 98.04 94 ARG A O 1
ATOM 722 N N . ILE A 1 95 ? 1.328 21.855 10.573 1 98.68 95 ILE A N 1
ATOM 723 C CA . ILE A 1 95 ? 0.981 21.655 9.17 1 98.68 95 ILE A CA 1
ATOM 724 C C . ILE A 1 95 ? 1.797 20.499 8.596 1 98.68 95 ILE A C 1
ATOM 726 O O . ILE A 1 95 ? 1.248 19.608 7.942 1 98.68 95 ILE A O 1
ATOM 730 N N . LEU A 1 96 ? 3.056 20.472 8.892 1 98.18 96 LEU A N 1
ATOM 731 C CA . LEU A 1 96 ? 3.939 19.457 8.328 1 98.18 96 LEU A CA 1
ATOM 732 C C . LEU A 1 96 ? 3.635 18.083 8.917 1 98.18 96 LEU A C 1
ATOM 734 O O . LEU A 1 96 ? 3.712 17.072 8.216 1 98.18 96 LEU A O 1
ATOM 738 N N . ARG A 1 97 ? 3.321 18.045 10.211 1 97.62 97 ARG A N 1
ATOM 739 C CA . ARG A 1 97 ? 2.926 16.781 10.823 1 97.62 97 ARG A CA 1
ATOM 740 C C . ARG A 1 97 ? 1.702 16.194 10.128 1 97.62 97 ARG A C 1
ATOM 742 O O . ARG A 1 97 ? 1.66 14.997 9.838 1 97.62 97 ARG A O 1
ATOM 749 N N . ARG A 1 98 ? 0.777 17.022 9.817 1 98.52 98 ARG A N 1
ATOM 750 C CA . ARG A 1 98 ? -0.456 16.582 9.172 1 98.52 98 ARG A CA 1
ATOM 751 C C . ARG A 1 98 ? -0.199 16.164 7.728 1 98.52 98 ARG A C 1
ATOM 753 O O . ARG A 1 98 ? -0.745 15.163 7.26 1 98.52 98 ARG A O 1
ATOM 760 N N . CYS A 1 99 ? 0.668 16.872 7.021 1 98.71 99 CYS A N 1
ATOM 761 C CA . CYS A 1 99 ? 1.058 16.503 5.665 1 98.71 99 CYS A CA 1
ATOM 762 C C . CYS A 1 99 ? 1.76 15.15 5.649 1 98.71 99 CYS A C 1
ATOM 764 O O . CYS A 1 99 ? 1.424 14.281 4.843 1 98.71 99 CYS A O 1
ATOM 766 N N . ARG A 1 100 ? 2.682 14.951 6.543 1 98.16 100 ARG A N 1
ATOM 767 C CA . ARG A 1 100 ? 3.438 13.705 6.599 1 98.16 100 ARG A CA 1
ATOM 768 C C . ARG A 1 100 ? 2.524 12.522 6.9 1 98.16 100 ARG A C 1
ATOM 770 O O . ARG A 1 100 ? 2.649 11.462 6.284 1 98.16 100 ARG A O 1
ATOM 777 N N . GLU A 1 101 ? 1.648 12.734 7.834 1 98.47 101 GLU A N 1
ATOM 778 C CA . GLU A 1 101 ? 0.724 11.659 8.184 1 98.47 101 GLU A CA 1
ATOM 779 C C . GLU A 1 101 ? -0.19 11.313 7.012 1 98.47 101 GLU A C 1
ATOM 781 O O . GLU A 1 101 ? -0.448 10.137 6.745 1 98.47 101 GLU A O 1
ATOM 786 N N . GLY A 1 102 ? -0.687 12.333 6.319 1 98.83 102 GLY A N 1
ATOM 787 C CA . GLY A 1 102 ? -1.489 12.074 5.134 1 98.83 102 GLY A CA 1
ATOM 788 C C . GLY A 1 102 ? -0.753 11.268 4.08 1 98.83 102 GLY A C 1
ATOM 789 O O . GLY A 1 102 ? -1.308 10.325 3.513 1 98.83 102 GLY A O 1
ATOM 790 N N . LEU A 1 103 ? 0.447 11.642 3.862 1 98.85 103 LEU A N 1
ATOM 791 C CA . LEU A 1 103 ? 1.25 10.961 2.851 1 98.85 103 LEU A CA 1
ATOM 792 C C . LEU A 1 103 ? 1.575 9.536 3.284 1 98.85 103 LEU A C 1
ATOM 794 O O . LEU A 1 103 ? 1.589 8.62 2.459 1 98.85 103 LEU A O 1
ATOM 798 N N . VAL A 1 104 ? 1.841 9.354 4.58 1 98.58 104 VAL A N 1
ATOM 799 C CA . VAL A 1 104 ? 2.094 8.016 5.104 1 98.58 104 VAL A CA 1
ATOM 800 C C . VAL A 1 104 ? 0.867 7.134 4.882 1 98.58 104 VAL A C 1
ATOM 802 O O . VAL A 1 104 ? 0.984 6.013 4.382 1 98.58 104 VAL A O 1
ATOM 805 N N . LYS A 1 105 ? -0.278 7.649 5.183 1 98.66 105 LYS A N 1
ATOM 806 C CA . LYS A 1 105 ? -1.513 6.886 5.025 1 98.66 105 LYS A CA 1
ATOM 807 C C . LYS A 1 105 ? -1.802 6.608 3.552 1 98.66 105 LYS A C 1
ATOM 809 O O . LYS A 1 105 ? -2.335 5.552 3.207 1 98.66 105 LYS A O 1
ATOM 814 N N . SER A 1 106 ? -1.416 7.517 2.673 1 98.54 106 SER A N 1
ATOM 815 C CA . SER A 1 106 ? -1.646 7.329 1.245 1 98.54 106 SER A CA 1
ATOM 816 C C . SER A 1 106 ? -0.864 6.134 0.711 1 98.54 106 SER A C 1
ATOM 818 O O . SER A 1 106 ? -1.227 5.556 -0.316 1 98.54 106 SER A O 1
ATOM 820 N N . GLY A 1 107 ? 0.226 5.75 1.374 1 98.28 107 GLY A N 1
ATOM 821 C CA . GLY A 1 107 ? 1.045 4.622 0.957 1 98.28 107 GLY A CA 1
ATOM 822 C C . GLY A 1 107 ? 0.281 3.312 0.922 1 98.28 107 GLY A C 1
ATOM 823 O O . GLY A 1 107 ? 0.533 2.463 0.064 1 98.28 107 GLY A O 1
ATOM 824 N N . ALA A 1 108 ? -0.632 3.146 1.865 1 97.78 108 ALA A N 1
ATOM 825 C CA . ALA A 1 108 ? -1.43 1.923 1.92 1 97.78 108 ALA A CA 1
ATOM 826 C C . ALA A 1 108 ? -2.445 1.879 0.782 1 97.78 108 ALA A C 1
ATOM 828 O O . ALA A 1 108 ? -2.833 0.799 0.329 1 97.78 108 ALA A O 1
ATOM 829 N N . ILE A 1 109 ? -2.847 3.044 0.291 1 98.6 109 ILE A N 1
ATOM 830 C CA . ILE A 1 109 ? -3.95 3.136 -0.66 1 98.6 109 ILE A CA 1
ATOM 831 C C . ILE A 1 109 ? -3.4 3.276 -2.077 1 98.6 109 ILE A C 1
ATOM 833 O O . ILE A 1 109 ? -3.873 2.613 -3.002 1 98.6 109 ILE A O 1
ATOM 837 N N . GLY A 1 110 ? -2.366 4.117 -2.234 1 98.37 110 GLY A N 1
ATOM 838 C CA . GLY A 1 110 ? -1.831 4.394 -3.558 1 98.37 110 GLY A CA 1
ATOM 839 C C . GLY A 1 110 ? -0.52 3.683 -3.833 1 98.37 110 GLY A C 1
ATOM 840 O O . GLY A 1 110 ? 0.027 3.781 -4.933 1 98.37 110 GLY A O 1
ATOM 841 N N . GLY A 1 111 ? -0.013 2.966 -2.816 1 98.09 111 GLY A N 1
ATOM 842 C CA . GLY A 1 111 ? 1.267 2.293 -2.965 1 98.09 111 GLY A CA 1
ATOM 843 C C . GLY A 1 111 ? 2.411 3.032 -2.298 1 98.09 111 GLY A C 1
ATOM 844 O O . GLY A 1 111 ? 2.468 4.263 -2.335 1 98.09 111 GLY A O 1
ATOM 845 N N . LEU A 1 112 ? 3.361 2.306 -1.788 1 98.21 112 LEU A N 1
ATOM 846 C CA . LEU A 1 112 ? 4.436 2.874 -0.981 1 98.21 112 LEU A CA 1
ATOM 847 C C . LEU A 1 112 ? 5.395 3.685 -1.847 1 98.21 112 LEU A C 1
ATOM 849 O O . LEU A 1 112 ? 5.892 4.728 -1.418 1 98.21 112 LEU A O 1
ATOM 853 N N . PRO A 1 113 ? 5.714 3.281 -3.105 1 98.45 113 PRO A N 1
ATOM 854 C CA . PRO A 1 113 ? 6.692 4.025 -3.902 1 98.45 113 PRO A CA 1
ATOM 855 C C . PRO A 1 113 ? 6.289 5.482 -4.12 1 98.45 113 PRO A C 1
ATOM 857 O O . PRO A 1 113 ? 7.123 6.383 -3.991 1 98.45 113 PRO A O 1
ATOM 860 N N . LYS A 1 114 ? 5.034 5.686 -4.374 1 98.64 114 LYS A N 1
ATOM 861 C CA . LYS A 1 114 ? 4.585 7.057 -4.597 1 98.64 114 LYS A CA 1
ATOM 862 C C . LYS A 1 114 ? 4.612 7.862 -3.301 1 98.64 114 LYS A C 1
ATOM 864 O O . LYS A 1 114 ? 4.917 9.057 -3.312 1 98.64 114 LYS A O 1
ATOM 869 N N . ALA A 1 115 ? 4.235 7.211 -2.214 1 98.64 115 ALA A N 1
ATOM 870 C CA . ALA A 1 115 ? 4.344 7.869 -0.914 1 98.64 115 ALA A CA 1
ATOM 871 C C . ALA A 1 115 ? 5.796 8.215 -0.595 1 98.64 115 ALA A C 1
ATOM 873 O O . ALA A 1 115 ? 6.085 9.3 -0.085 1 98.64 115 ALA A O 1
ATOM 874 N N . ILE A 1 116 ? 6.7 7.307 -0.881 1 98.53 116 ILE A N 1
ATOM 875 C CA . ILE A 1 116 ? 8.124 7.538 -0.664 1 98.53 116 ILE A CA 1
ATOM 876 C C . ILE A 1 116 ? 8.573 8.767 -1.451 1 98.53 116 ILE A C 1
ATOM 878 O O . ILE A 1 116 ? 9.197 9.674 -0.895 1 98.53 116 ILE A O 1
ATOM 882 N N . ASN A 1 117 ? 8.231 8.81 -2.709 1 98.23 117 ASN A N 1
ATOM 883 C CA . ASN A 1 117 ? 8.603 9.948 -3.542 1 98.23 117 ASN A CA 1
ATOM 884 C C . ASN A 1 117 ? 8.061 11.258 -2.975 1 98.23 117 ASN A C 1
ATOM 886 O O . ASN A 1 117 ? 8.772 12.264 -2.937 1 98.23 117 ASN A O 1
ATOM 890 N N . SER A 1 118 ? 6.851 11.205 -2.561 1 98.71 118 SER A N 1
ATOM 891 C CA . SER A 1 118 ? 6.199 12.407 -2.052 1 98.71 118 SER A CA 1
ATOM 892 C C . SER A 1 118 ? 6.842 12.876 -0.751 1 98.71 118 SER A C 1
ATOM 894 O O . SER A 1 118 ? 7.078 14.071 -0.564 1 98.71 118 SER A O 1
ATOM 896 N N . LEU A 1 119 ? 7.121 11.938 0.121 1 98.54 119 LEU A N 1
ATOM 897 C CA . LEU A 1 119 ? 7.729 12.281 1.403 1 98.54 119 LEU A CA 1
ATOM 898 C C . LEU A 1 119 ? 9.16 12.772 1.211 1 98.54 119 LEU A C 1
ATOM 900 O O . LEU A 1 119 ? 9.619 13.658 1.935 1 98.54 119 LEU A O 1
ATOM 904 N N . TYR A 1 120 ? 9.839 12.21 0.274 1 97.08 120 TYR A N 1
ATOM 905 C CA . TYR A 1 120 ? 11.174 12.688 -0.066 1 97.08 120 TYR A CA 1
ATOM 906 C C . TYR A 1 120 ? 11.129 14.131 -0.554 1 97.08 120 TYR A C 1
ATOM 908 O O . TYR A 1 120 ? 11.938 14.961 -0.134 1 97.08 120 TYR A O 1
ATOM 916 N N . HIS A 1 121 ? 10.21 14.432 -1.433 1 97.63 121 HIS A N 1
ATOM 917 C CA . HIS A 1 121 ? 10.063 15.794 -1.932 1 97.63 121 HIS A CA 1
ATOM 918 C C . HIS A 1 121 ? 9.675 16.753 -0.811 1 97.63 121 HIS A C 1
ATOM 920 O O . HIS A 1 121 ? 10.177 17.878 -0.749 1 97.63 121 HIS A O 1
ATOM 926 N N . LEU A 1 122 ? 8.774 16.278 0.039 1 98.21 122 LEU A N 1
ATOM 927 C CA . LEU A 1 122 ? 8.363 17.104 1.169 1 98.21 122 LEU A CA 1
ATOM 928 C C . LEU A 1 122 ? 9.558 17.458 2.048 1 98.21 122 LEU A C 1
ATOM 930 O O . LEU A 1 122 ? 9.684 18.596 2.504 1 98.21 122 LEU A O 1
ATOM 934 N N . ARG A 1 123 ? 10.387 16.487 2.276 1 96.45 123 ARG A N 1
ATOM 935 C CA . ARG A 1 123 ? 11.571 16.68 3.107 1 96.45 123 ARG A CA 1
ATOM 936 C C . ARG A 1 123 ? 12.469 17.772 2.536 1 96.45 123 ARG A C 1
ATOM 938 O O . ARG A 1 123 ? 13.089 18.528 3.285 1 96.45 123 ARG A O 1
ATOM 945 N N . LYS A 1 124 ? 12.483 17.905 1.283 1 96.02 124 LYS A N 1
ATOM 946 C CA . LYS A 1 124 ? 13.339 18.882 0.618 1 96.02 124 LYS A CA 1
ATOM 947 C C . LYS A 1 124 ? 12.738 20.283 0.695 1 96.02 124 LYS A C 1
ATOM 949 O O . LYS A 1 124 ? 13.421 21.273 0.424 1 96.02 124 LYS A O 1
ATOM 954 N N . CYS A 1 125 ? 11.495 20.391 1.163 1 96.48 125 CYS A N 1
ATOM 955 C CA . CYS A 1 125 ? 10.772 21.658 1.116 1 96.48 125 CYS A CA 1
ATOM 956 C C . CYS A 1 125 ? 10.832 22.37 2.462 1 96.48 125 CYS A C 1
ATOM 958 O O . CYS A 1 125 ? 10.237 23.435 2.632 1 96.48 125 CYS A O 1
ATOM 960 N N . HIS A 1 126 ? 11.517 21.804 3.436 1 93.92 126 HIS A N 1
ATOM 961 C CA . HIS A 1 126 ? 11.59 22.447 4.744 1 93.92 126 HIS A CA 1
ATOM 962 C C . HIS A 1 126 ? 12.902 22.116 5.447 1 93.92 126 HIS A C 1
ATOM 964 O O . HIS A 1 126 ? 13.618 21.2 5.037 1 93.92 126 HIS A O 1
ATOM 970 N N . GLU A 1 127 ? 13.224 22.841 6.432 1 94.55 127 GLU A N 1
ATOM 971 C CA . GLU A 1 127 ? 14.449 22.641 7.201 1 94.55 127 GLU A CA 1
ATOM 972 C C . GLU A 1 127 ? 14.324 21.442 8.137 1 94.55 127 GLU A C 1
ATOM 974 O O . GLU A 1 127 ? 13.223 21.104 8.577 1 94.55 127 GLU A O 1
ATOM 979 N N . PRO A 1 128 ? 15.408 20.841 8.516 1 93.17 128 PRO A N 1
ATOM 980 C CA . PRO A 1 128 ? 15.416 19.583 9.265 1 93.17 128 PRO A CA 1
ATOM 981 C C . PRO A 1 128 ? 14.793 19.718 10.653 1 93.17 128 PRO A C 1
ATOM 983 O O . PRO A 1 128 ? 14.284 18.739 11.204 1 93.17 128 PRO A O 1
ATOM 986 N N . HIS A 1 129 ? 14.835 20.962 11.203 1 94.13 129 HIS A N 1
ATOM 987 C CA . HIS A 1 129 ? 14.325 21.123 12.56 1 94.13 129 HIS A CA 1
ATOM 988 C C . HIS A 1 129 ? 12.809 20.963 12.602 1 94.13 129 HIS A C 1
ATOM 990 O O . HIS A 1 129 ? 12.225 20.819 13.678 1 94.13 129 HIS A O 1
ATOM 996 N N . LEU A 1 130 ? 12.156 20.874 11.431 1 95.57 130 LEU A N 1
ATOM 997 C CA . LEU A 1 130 ? 10.709 20.7 11.357 1 95.57 130 LEU A CA 1
ATOM 998 C C . LEU A 1 130 ? 10.345 19.224 11.238 1 95.57 130 LEU A C 1
ATOM 1000 O O . LEU A 1 130 ? 9.167 18.878 11.131 1 95.57 130 LEU A O 1
ATOM 1004 N N . LEU A 1 131 ? 11.272 18.343 11.247 1 93.21 131 LEU A N 1
ATOM 1005 C CA . LEU A 1 131 ? 11.051 16.902 11.312 1 93.21 131 LEU A CA 1
ATOM 1006 C C . LEU A 1 131 ? 11.134 16.404 12.751 1 93.21 131 LEU A C 1
ATOM 1008 O O . LEU A 1 131 ? 12.105 16.687 13.455 1 93.21 131 LEU A O 1
ATOM 1012 N N . ASP A 1 132 ? 10.159 15.646 13.136 1 91.14 132 ASP A N 1
ATOM 1013 C CA . ASP A 1 132 ? 10.165 15.092 14.486 1 91.14 132 ASP A CA 1
ATOM 1014 C C . ASP A 1 132 ? 11.187 13.966 14.614 1 91.14 132 ASP A C 1
ATOM 1016 O O . ASP A 1 132 ? 11.185 13.025 13.816 1 91.14 132 ASP A O 1
ATOM 1020 N N . PRO A 1 133 ? 11.997 14.031 15.583 1 84.05 133 PRO A N 1
ATOM 1021 C CA . PRO A 1 133 ? 12.951 12.939 15.789 1 84.05 133 PRO A CA 1
ATOM 1022 C C . PRO A 1 133 ? 12.299 11.687 16.37 1 84.05 133 PRO A C 1
ATOM 1024 O O . PRO A 1 133 ? 11.355 11.787 17.158 1 84.05 133 PRO A O 1
ATOM 1027 N N . LEU A 1 134 ? 12.862 10.492 15.932 1 84.47 134 LEU A N 1
ATOM 1028 C CA . LEU A 1 134 ? 12.412 9.253 16.556 1 84.47 134 LEU A CA 1
ATOM 1029 C C . LEU A 1 134 ? 12.714 9.256 18.051 1 84.47 134 LEU A C 1
ATOM 1031 O O . LEU A 1 134 ? 13.697 9.857 18.489 1 84.47 134 LEU A O 1
ATOM 1035 N N . PRO A 1 135 ? 11.876 8.468 18.769 1 74.3 135 PRO A N 1
ATOM 1036 C CA . PRO A 1 135 ? 12.183 8.333 20.195 1 74.3 135 PRO A CA 1
ATOM 1037 C C . PRO A 1 135 ? 13.505 7.612 20.448 1 74.3 135 PRO A C 1
ATOM 1039 O O . PRO A 1 135 ? 13.859 6.688 19.712 1 74.3 135 PRO A O 1
ATOM 1042 N N . ALA A 1 136 ? 14.517 8.167 21.069 1 62.24 136 ALA A N 1
ATOM 1043 C CA . ALA A 1 136 ? 15.789 7.53 21.401 1 62.24 136 ALA A CA 1
ATOM 1044 C C . ALA A 1 136 ? 15.567 6.217 22.146 1 62.24 136 ALA A C 1
ATOM 1046 O O . ALA A 1 136 ? 14.588 6.071 22.882 1 62.24 136 ALA A O 1
ATOM 1047 N N . ALA A 1 137 ? 16.241 5.124 21.683 1 51.81 137 ALA A N 1
ATOM 1048 C CA . ALA A 1 137 ? 16.23 3.892 22.467 1 51.81 137 ALA A CA 1
ATOM 1049 C C . ALA A 1 137 ? 16.532 4.173 23.936 1 51.81 137 ALA A C 1
ATOM 1051 O O . ALA A 1 137 ? 17.277 5.102 24.257 1 51.81 137 ALA A O 1
ATOM 1052 N N . PRO A 1 138 ? 15.819 3.497 24.951 1 46.2 138 PRO A N 1
ATOM 1053 C CA . PRO A 1 138 ? 16.244 3.678 26.342 1 46.2 138 PRO A CA 1
ATOM 1054 C C . PRO A 1 138 ? 17.746 3.482 26.53 1 46.2 138 PRO A C 1
ATOM 1056 O O . PRO A 1 138 ? 18.215 2.346 26.642 1 46.2 138 PRO A O 1
ATOM 1059 N N . GLY A 1 139 ? 18.591 3.388 25.748 1 36.98 139 GLY A N 1
ATOM 1060 C CA . GLY A 1 139 ? 19.932 3.06 26.204 1 36.98 139 GLY A CA 1
ATOM 1061 C C . GLY A 1 139 ? 20.309 3.756 27.499 1 36.98 139 GLY A C 1
ATOM 1062 O O . GLY A 1 139 ? 20.316 3.135 28.564 1 36.98 139 GLY A O 1
ATOM 1063 N N . THR A 1 140 ? 21.437 4.734 27.503 1 34.6 140 THR A N 1
ATOM 1064 C CA . THR A 1 140 ? 22.53 5.262 28.312 1 34.6 140 THR A CA 1
ATOM 1065 C C . THR A 1 140 ? 21.989 6.064 29.493 1 34.6 140 THR A C 1
ATOM 1067 O O . THR A 1 140 ? 22.745 6.446 30.388 1 34.6 140 THR A O 1
ATOM 1070 N N . SER A 1 141 ? 21.258 7.212 29.554 1 31.69 141 SER A N 1
ATOM 1071 C CA . SER A 1 141 ? 21.205 7.757 30.907 1 31.69 141 SER A CA 1
ATOM 1072 C C . SER A 1 141 ? 20.534 6.782 31.869 1 31.69 141 SER A C 1
ATOM 1074 O O . SER A 1 141 ? 19.833 5.863 31.441 1 31.69 141 SER A O 1
ATOM 1076 N N . SER A 1 142 ? 20.717 7.073 33.421 1 29.56 142 SER A N 1
ATOM 1077 C CA . SER A 1 142 ? 20.309 6.397 34.648 1 29.56 142 SER A CA 1
ATOM 1078 C C . SER A 1 142 ? 18.921 5.781 34.505 1 29.56 142 SER A C 1
ATOM 1080 O O . SER A 1 142 ? 18.075 6.307 33.779 1 29.56 142 SER A O 1
ATOM 1082 N N . PRO A 1 143 ? 18.772 4.377 35.11 1 31.68 143 PRO A N 1
ATOM 1083 C CA . PRO A 1 143 ? 17.582 3.556 35.348 1 31.68 143 PRO A CA 1
ATOM 1084 C C . PRO A 1 143 ? 16.322 4.392 35.562 1 31.68 143 PRO A C 1
ATOM 1086 O O . PRO A 1 143 ? 15.233 3.84 35.737 1 31.68 143 PRO A O 1
ATOM 1089 N N . SER A 1 144 ? 16.548 5.55 36.313 1 26.86 144 SER A N 1
ATOM 1090 C CA . SER A 1 144 ? 15.383 6.085 37.01 1 26.86 144 SER A CA 1
ATOM 1091 C C . SER A 1 144 ? 14.194 6.232 36.065 1 26.86 144 SER A C 1
ATOM 1093 O O . SER A 1 144 ? 13.068 5.87 36.415 1 26.86 144 SER A O 1
ATOM 1095 N N . SER A 1 145 ? 14.16 7.45 35.442 1 26.63 145 SER A N 1
ATOM 1096 C CA . SER A 1 145 ? 12.833 7.956 35.105 1 26.63 145 SER A CA 1
ATOM 1097 C C . SER A 1 145 ? 12.216 7.166 33.956 1 26.63 145 SER A C 1
ATOM 1099 O O . SER A 1 145 ? 12.847 6.982 32.913 1 26.63 145 SER A O 1
ATOM 1101 N N . LEU A 1 146 ? 11.576 5.921 34.155 1 28.88 146 LEU A N 1
ATOM 1102 C CA . LEU A 1 146 ? 10.344 5.5 33.497 1 28.88 146 LEU A CA 1
ATOM 1103 C C . LEU A 1 146 ? 9.763 6.632 32.655 1 28.88 146 LEU A C 1
ATOM 1105 O O . LEU A 1 146 ? 8.843 7.327 33.092 1 28.88 146 LEU A O 1
ATOM 1109 N N . HIS A 1 147 ? 10.584 7.519 32.414 1 29.02 147 HIS A N 1
ATOM 1110 C CA . HIS A 1 147 ? 9.857 8.608 31.771 1 29.02 147 HIS A CA 1
ATOM 1111 C C . HIS A 1 147 ? 8.991 8.093 30.627 1 29.02 147 HIS A C 1
ATOM 1113 O O . HIS A 1 147 ? 9.456 7.314 29.792 1 29.02 147 HIS A O 1
ATOM 1119 N N . PRO A 1 148 ? 7.694 7.813 30.813 1 32.06 148 PRO A N 1
ATOM 1120 C CA . PRO A 1 148 ? 6.647 7.697 29.796 1 32.06 148 PRO A CA 1
ATOM 1121 C C . PRO A 1 148 ? 7.112 8.154 28.415 1 32.06 148 PRO A C 1
ATOM 1123 O O . PRO A 1 148 ? 8.093 8.894 28.304 1 32.06 148 PRO A O 1
ATOM 1126 N N . LEU A 1 149 ? 6.565 7.593 27.312 1 37.15 149 LEU A N 1
ATOM 1127 C CA . LEU A 1 149 ? 6.483 8.257 26.015 1 37.15 149 LEU A CA 1
ATOM 1128 C C . LEU A 1 149 ? 6.643 9.766 26.166 1 37.15 149 LEU A C 1
ATOM 1130 O O . LEU A 1 149 ? 5.681 10.467 26.488 1 37.15 149 LEU A O 1
ATOM 1134 N N . THR A 1 150 ? 7.384 10.207 26.934 1 42.52 150 THR A N 1
ATOM 1135 C CA . THR A 1 150 ? 7.561 11.65 26.807 1 42.52 150 THR A CA 1
ATOM 1136 C C . THR A 1 150 ? 7.562 12.067 25.34 1 42.52 150 THR A C 1
ATOM 1138 O O . THR A 1 150 ? 8.076 13.133 24.993 1 42.52 150 THR A O 1
ATOM 1141 N N . SER A 1 151 ? 7.721 10.975 24.311 1 52.25 151 SER A N 1
ATOM 1142 C CA . SER A 1 151 ? 8.141 11.145 22.924 1 52.25 151 SER A CA 1
ATOM 1143 C C . SER A 1 151 ? 7.205 12.086 22.174 1 52.25 151 SER A C 1
ATOM 1145 O O . SER A 1 151 ? 5.984 11.995 22.311 1 52.25 151 SER A O 1
ATOM 1147 N N . THR A 1 152 ? 7.68 13.347 22.195 1 72.51 152 THR A N 1
ATOM 1148 C CA . THR A 1 152 ? 7.137 14.398 21.342 1 72.51 152 THR A CA 1
ATOM 1149 C C . THR A 1 152 ? 6.896 13.877 19.928 1 72.51 152 THR A C 1
ATOM 1151 O O . THR A 1 152 ? 6.487 14.632 19.044 1 72.51 152 THR A O 1
ATOM 1154 N N . TYR A 1 153 ? 7.105 12.501 19.906 1 87.72 153 TYR A N 1
ATOM 1155 C CA . TYR A 1 153 ? 6.79 12.013 18.568 1 87.72 153 TYR A CA 1
ATOM 1156 C C . TYR A 1 153 ? 5.283 11.913 18.365 1 87.72 153 TYR A C 1
ATOM 1158 O O . TYR A 1 153 ? 4.57 11.374 19.214 1 87.72 153 TYR A O 1
ATOM 1166 N N . PRO A 1 154 ? 4.867 12.261 17.297 1 92.33 154 PRO A N 1
ATOM 1167 C CA . PRO A 1 154 ? 3.431 12.533 17.198 1 92.33 154 PRO A CA 1
ATOM 1168 C C . PRO A 1 154 ? 2.599 11.263 17.037 1 92.33 154 PRO A C 1
ATOM 1170 O O . PRO A 1 154 ? 1.409 11.254 17.363 1 92.33 154 PRO A O 1
ATOM 1173 N N . THR A 1 155 ? 3.197 10.167 16.585 1 94.19 155 THR A N 1
ATOM 1174 C CA . THR A 1 155 ? 2.425 8.947 16.377 1 94.19 155 THR A CA 1
ATOM 1175 C C . THR A 1 155 ? 2.897 7.841 17.316 1 94.19 155 THR A C 1
ATOM 1177 O O . THR A 1 155 ? 3.977 7.937 17.903 1 94.19 155 THR A O 1
ATOM 1180 N N . LEU A 1 156 ? 2.149 6.794 17.457 1 91.96 156 LEU A N 1
ATOM 1181 C CA . LEU A 1 156 ? 2.482 5.675 18.331 1 91.96 156 LEU A CA 1
ATOM 1182 C C . LEU A 1 156 ? 3.175 4.563 17.55 1 91.96 156 LEU A C 1
ATOM 1184 O O . LEU A 1 156 ? 3.502 3.515 18.111 1 91.96 156 LEU A O 1
ATOM 1188 N N . ARG A 1 157 ? 3.455 4.753 16.293 1 93.62 157 ARG A N 1
ATOM 1189 C CA . ARG A 1 157 ? 3.951 3.698 15.416 1 93.62 157 ARG A CA 1
ATOM 1190 C C . ARG A 1 157 ? 5.308 3.187 15.887 1 93.62 157 ARG A C 1
ATOM 1192 O O . ARG A 1 157 ? 5.61 1.999 15.753 1 93.62 157 ARG A O 1
ATOM 1199 N N . PRO A 1 158 ? 6.135 4.042 16.464 1 91.28 158 PRO A N 1
ATOM 1200 C CA . PRO A 1 158 ? 7.418 3.527 16.945 1 91.28 158 PRO A CA 1
ATOM 1201 C C . PRO A 1 158 ? 7.258 2.421 17.986 1 91.28 158 PRO A C 1
ATOM 1203 O O . PRO A 1 158 ? 8.158 1.596 18.159 1 91.28 158 PRO A O 1
ATOM 1206 N N . ASN A 1 159 ? 6.115 2.348 18.628 1 88.84 159 ASN A N 1
ATOM 1207 C CA . ASN A 1 159 ? 5.864 1.336 19.649 1 88.84 159 ASN A CA 1
ATOM 1208 C C . ASN A 1 159 ? 5.452 0.004 19.029 1 88.84 159 ASN A C 1
ATOM 1210 O O . ASN A 1 159 ? 5.296 -0.993 19.736 1 88.84 159 ASN A O 1
ATOM 1214 N N . SER A 1 160 ? 5.325 -0.026 17.754 1 91.43 160 SER A N 1
ATOM 1215 C CA . SER A 1 160 ? 4.828 -1.234 17.104 1 91.43 160 SER A CA 1
ATOM 1216 C C . SER A 1 160 ? 5.965 -2.197 16.782 1 91.43 160 SER A C 1
ATOM 1218 O O . SER A 1 160 ? 5.726 -3.328 16.352 1 91.43 160 SER A O 1
ATOM 1220 N N . ILE A 1 161 ? 7.208 -1.757 16.907 1 90.29 161 ILE A N 1
ATOM 1221 C CA . ILE A 1 161 ? 8.357 -2.616 16.644 1 90.29 161 ILE A CA 1
ATOM 1222 C C . ILE A 1 161 ? 9.404 -2.429 17.739 1 90.29 161 ILE A C 1
ATOM 1224 O O . ILE A 1 161 ? 9.43 -1.395 18.411 1 90.29 161 ILE A O 1
ATOM 1228 N N . PRO A 1 162 ? 10.306 -3.435 17.909 1 86.97 162 PRO A N 1
ATOM 1229 C CA . PRO A 1 162 ? 11.4 -3.257 18.867 1 86.97 162 PRO A CA 1
ATOM 1230 C C . PRO A 1 162 ? 12.318 -2.092 18.503 1 86.97 162 PRO A C 1
ATOM 1232 O O . PRO A 1 162 ? 12.53 -1.814 17.32 1 86.97 162 PRO A O 1
ATOM 1235 N N . SER A 1 163 ? 12.913 -1.489 19.497 1 84.56 163 SER A N 1
ATOM 1236 C CA . SER A 1 163 ? 13.752 -0.309 19.316 1 84.56 163 SER A CA 1
ATOM 1237 C C . SER A 1 163 ? 14.933 -0.607 18.398 1 84.56 163 SER A C 1
ATOM 1239 O O . SER A 1 163 ? 15.392 0.27 17.664 1 84.56 163 SER A O 1
ATOM 1241 N N . SER A 1 164 ? 15.404 -1.874 18.349 1 84.81 164 SER A N 1
ATOM 1242 C CA . SER A 1 164 ? 16.543 -2.261 17.522 1 84.81 164 SER A CA 1
ATOM 1243 C C . SER A 1 164 ? 16.211 -2.15 16.038 1 84.81 164 SER A C 1
ATOM 1245 O O . SER A 1 164 ? 17.111 -2.095 15.198 1 84.81 164 SER A O 1
ATOM 1247 N N . TYR A 1 165 ? 14.931 -2.027 15.754 1 88.62 165 TYR A N 1
ATOM 1248 C CA . TYR A 1 165 ? 14.517 -1.919 14.36 1 88.62 165 TYR A CA 1
ATOM 1249 C C . TYR A 1 165 ? 14.335 -0.46 13.957 1 88.62 165 TYR A C 1
ATOM 1251 O O . TYR A 1 165 ? 14.116 -0.157 12.782 1 88.62 165 TYR A O 1
ATOM 1259 N N . LEU A 1 166 ? 14.428 0.435 14.873 1 87.78 166 LEU A N 1
ATOM 1260 C CA . LEU A 1 166 ? 14.268 1.856 14.587 1 87.78 166 LEU A CA 1
ATOM 1261 C C . LEU A 1 166 ? 15.583 2.468 14.114 1 87.78 166 LEU A C 1
ATOM 1263 O O . LEU A 1 166 ? 15.589 3.533 13.493 1 87.78 166 LEU A O 1
ATOM 1267 N N . SER A 1 167 ? 16.685 1.804 14.395 1 82.65 167 SER A N 1
ATOM 1268 C CA . SER A 1 167 ? 17.99 2.304 13.975 1 82.65 167 SER A CA 1
ATOM 1269 C C . SER A 1 167 ? 18.331 1.842 12.563 1 82.65 167 SER A C 1
ATOM 1271 O O . SER A 1 167 ? 18.235 0.652 12.253 1 82.65 167 SER A O 1
ATOM 1273 N N . PRO A 1 168 ? 18.638 2.765 11.73 1 73.86 168 PRO A N 1
ATOM 1274 C CA . PRO A 1 168 ? 19.016 2.359 10.374 1 73.86 168 PRO A CA 1
ATOM 1275 C C . PRO A 1 168 ? 20.312 1.553 10.34 1 73.86 168 PRO A C 1
ATOM 1277 O O . PRO A 1 168 ? 20.593 0.869 9.351 1 73.86 168 PRO A O 1
ATOM 1280 N N . GLN A 1 169 ? 21.171 1.756 11.359 1 69.15 169 GLN A N 1
ATOM 1281 C CA . GLN A 1 169 ? 22.432 1.025 11.419 1 69.15 169 GLN A CA 1
ATOM 1282 C C . GLN A 1 169 ? 22.25 -0.332 12.094 1 69.15 169 GLN A C 1
ATOM 1284 O O . GLN A 1 169 ? 21.54 -0.443 13.096 1 69.15 169 GLN A O 1
ATOM 1289 N N . GLU A 1 170 ? 22.237 -1.42 11.322 1 61.42 170 GLU A N 1
ATOM 1290 C CA . GLU A 1 170 ? 21.971 -2.788 11.758 1 61.42 170 GLU A CA 1
ATOM 1291 C C . GLU A 1 170 ? 22.796 -3.144 12.992 1 61.42 170 GLU A C 1
ATOM 1293 O O . GLU A 1 170 ? 24.004 -2.905 13.027 1 61.42 170 GLU A O 1
ATOM 1298 N N . SER A 1 171 ? 22.326 -2.948 14.262 1 54.39 171 SER A N 1
ATOM 1299 C CA . SER A 1 171 ? 23.007 -3.813 15.22 1 54.39 171 SER A CA 1
ATOM 1300 C C . SER A 1 171 ? 22.56 -5.263 15.071 1 54.39 171 SER A C 1
ATOM 1302 O O . SER A 1 171 ? 21.365 -5.54 14.95 1 54.39 171 SER A O 1
ATOM 1304 N N . GLU A 1 172 ? 23.257 -6.062 14.487 1 47.15 172 GLU A N 1
ATOM 1305 C CA . GLU A 1 172 ? 22.902 -7.461 14.275 1 47.15 172 GLU A CA 1
ATOM 1306 C C . GLU A 1 172 ? 22.224 -8.053 15.508 1 47.15 172 GLU A C 1
ATOM 1308 O O . GLU A 1 172 ? 22.846 -8.174 16.565 1 47.15 172 GLU A O 1
ATOM 1313 N N . PRO A 1 173 ? 21.016 -7.782 15.773 1 45.93 173 PRO A N 1
ATOM 1314 C CA . PRO A 1 173 ? 20.66 -8.585 16.945 1 45.93 173 PRO A CA 1
ATOM 1315 C C . PRO A 1 173 ? 20.977 -10.067 16.763 1 45.93 173 PRO A C 1
ATOM 1317 O O . PRO A 1 173 ? 20.89 -10.588 15.648 1 45.93 173 PRO A O 1
ATOM 1320 N N . SER A 1 174 ? 21.846 -10.621 17.65 1 42.16 174 SER A N 1
ATOM 1321 C CA . SER A 1 174 ? 22.13 -12.051 17.697 1 42.16 174 SER A CA 1
ATOM 1322 C C . SER A 1 174 ? 20.843 -12.869 17.733 1 42.16 174 SER A C 1
ATOM 1324 O O . SER A 1 174 ? 20.185 -12.956 18.771 1 42.16 174 SER A O 1
ATOM 1326 N N . LEU A 1 175 ? 20.119 -12.806 16.863 1 44.77 175 LEU A N 1
ATOM 1327 C CA . LEU A 1 175 ? 18.851 -13.526 16.913 1 44.77 175 LEU A CA 1
ATOM 1328 C C . LEU A 1 175 ? 19.079 -15.012 17.168 1 44.77 175 LEU A C 1
ATOM 1330 O O . LEU A 1 175 ? 19.899 -15.643 16.497 1 44.77 175 LEU A O 1
ATOM 1334 N N . PRO A 1 176 ? 18.653 -15.449 18.385 1 38.85 176 PRO A N 1
ATOM 1335 C CA . PRO A 1 176 ? 18.651 -16.914 18.399 1 38.85 176 PRO A CA 1
ATOM 1336 C C . PRO A 1 176 ? 17.863 -17.513 17.237 1 38.85 176 PRO A C 1
ATOM 1338 O O . PRO A 1 176 ? 16.931 -16.885 16.728 1 38.85 176 PRO A O 1
ATOM 1341 N N . GLU A 1 177 ? 18.293 -18.575 16.704 1 36.49 177 GLU A N 1
ATOM 1342 C CA . GLU A 1 177 ? 17.823 -19.418 15.61 1 36.49 177 GLU A CA 1
ATOM 1343 C C . GLU A 1 177 ? 16.298 -19.45 15.553 1 36.49 177 GLU A C 1
ATOM 1345 O O . GLU A 1 177 ? 15.628 -19.079 16.519 1 36.49 177 GLU A O 1
ATOM 1350 N N . SER A 1 178 ? 15.484 -20.687 15.209 1 37.03 178 SER A N 1
ATOM 1351 C CA . SER A 1 178 ? 14.526 -21.344 14.325 1 37.03 178 SER A CA 1
ATOM 1352 C C . SER A 1 178 ? 13.099 -21.187 14.842 1 37.03 178 SER A C 1
ATOM 1354 O O . SER A 1 178 ? 12.156 -21.706 14.242 1 37.03 178 SER A O 1
ATOM 1356 N N . ALA A 1 179 ? 12.654 -21.364 16.225 1 40.5 179 ALA A N 1
ATOM 1357 C CA . ALA A 1 179 ? 11.456 -22.194 16.324 1 40.5 179 ALA A CA 1
ATOM 1358 C C . ALA A 1 179 ? 10.2 -21.384 16.012 1 40.5 179 ALA A C 1
ATOM 1360 O O . ALA A 1 179 ? 10.097 -20.216 16.392 1 40.5 179 ALA A O 1
ATOM 1361 N N . PRO A 1 180 ? 9.399 -21.835 14.97 1 41.5 180 PRO A N 1
ATOM 1362 C CA . PRO A 1 180 ? 8.102 -21.206 14.71 1 41.5 180 PRO A CA 1
ATOM 1363 C C . PRO A 1 180 ? 7.35 -20.853 15.991 1 41.5 180 PRO A C 1
ATOM 1365 O O . PRO A 1 180 ? 7.405 -21.601 16.97 1 41.5 180 PRO A O 1
ATOM 1368 N N . PRO A 1 181 ? 7.105 -19.625 16.163 1 41.65 181 PRO A N 1
ATOM 1369 C CA . PRO A 1 181 ? 6.465 -19.27 17.432 1 41.65 181 PRO A CA 1
ATOM 1370 C C . PRO A 1 181 ? 5.25 -20.14 17.744 1 41.65 181 PRO A C 1
ATOM 1372 O O . PRO A 1 181 ? 4.56 -20.595 16.828 1 41.65 181 PRO A O 1
ATOM 1375 N N . SER A 1 182 ? 5.21 -20.768 18.836 1 40.49 182 SER A N 1
ATOM 1376 C CA . SER A 1 182 ? 4.083 -21.524 19.37 1 40.49 182 SER A CA 1
ATOM 1377 C C . SER A 1 182 ? 2.832 -20.656 19.468 1 40.49 182 SER A C 1
ATOM 1379 O O . SER A 1 182 ? 2.919 -19.463 19.767 1 40.49 182 SER A O 1
ATOM 1381 N N . PRO A 1 183 ? 1.681 -21.083 18.976 1 39.53 183 PRO A N 1
ATOM 1382 C CA . PRO A 1 183 ? 0.364 -20.445 18.925 1 39.53 183 PRO A CA 1
ATOM 1383 C C . PRO A 1 183 ? 0.015 -19.708 20.216 1 39.53 183 PRO A C 1
ATOM 1385 O O . PRO A 1 183 ? -0.71 -18.71 20.184 1 39.53 183 PRO A O 1
ATOM 1388 N N . THR A 1 184 ? 0.371 -20.222 21.359 1 39.99 184 THR A N 1
ATOM 1389 C CA . THR A 1 184 ? -0.284 -19.867 22.613 1 39.99 184 THR A CA 1
ATOM 1390 C C . THR A 1 184 ? 0.148 -18.479 23.076 1 39.99 184 THR A C 1
ATOM 1392 O O . THR A 1 184 ? -0.412 -17.934 24.03 1 39.99 184 THR A O 1
ATOM 1395 N N . LEU A 1 185 ? 1.089 -17.838 22.509 1 47.52 185 LEU A N 1
ATOM 1396 C CA . LEU A 1 185 ? 1.814 -16.845 23.294 1 47.52 185 LEU A CA 1
ATOM 1397 C C . LEU A 1 185 ? 1.362 -15.433 22.937 1 47.52 185 LEU A C 1
ATOM 1399 O O . LEU A 1 185 ? 2.173 -14.504 22.915 1 47.52 185 LEU A O 1
ATOM 1403 N N . TRP A 1 186 ? 0.064 -15.25 22.659 1 55.85 186 TRP A N 1
ATOM 1404 C CA . TRP A 1 186 ? -0.314 -13.892 22.281 1 55.85 186 TRP A CA 1
ATOM 1405 C C . TRP A 1 186 ? -0.462 -13.005 23.513 1 55.85 186 TRP A C 1
ATOM 1407 O O . TRP A 1 186 ? -0.537 -11.78 23.398 1 55.85 186 TRP A O 1
ATOM 1417 N N . ASN A 1 187 ? -0.498 -13.739 24.711 1 53.14 187 ASN A N 1
ATOM 1418 C CA . ASN A 1 187 ? -0.471 -12.901 25.906 1 53.14 187 ASN A CA 1
ATOM 1419 C C . ASN A 1 187 ? 0.868 -12.184 26.057 1 53.14 187 ASN A C 1
ATOM 1421 O O . ASN A 1 187 ? 1.926 -12.809 25.962 1 53.14 187 ASN A O 1
ATOM 1425 N N . GLY A 1 188 ? 0.847 -10.863 25.886 1 62.13 188 GLY A N 1
ATOM 1426 C CA . GLY A 1 188 ? 2.069 -10.078 25.946 1 62.13 188 GLY A CA 1
ATOM 1427 C C . GLY A 1 188 ? 2.537 -9.598 24.585 1 62.13 188 GLY A C 1
ATOM 1428 O O . GLY A 1 188 ? 3.65 -9.085 24.45 1 62.13 188 GLY A O 1
ATOM 1429 N N . ASN A 1 189 ? 1.61 -9.944 23.657 1 69.93 189 ASN A N 1
ATOM 1430 C CA . ASN A 1 189 ? 1.923 -9.475 22.311 1 69.93 189 ASN A CA 1
ATOM 1431 C C . ASN A 1 189 ? 1.865 -7.953 22.22 1 69.93 189 ASN A C 1
ATOM 1433 O O . ASN A 1 189 ? 0.795 -7.359 22.363 1 69.93 189 ASN A O 1
ATOM 1437 N N . PRO A 1 190 ? 2.943 -7.347 22.015 1 75.57 190 PRO A N 1
ATOM 1438 C CA . PRO A 1 190 ? 2.998 -5.884 22.055 1 75.57 190 PRO A CA 1
ATOM 1439 C C . PRO A 1 190 ? 2.204 -5.232 20.925 1 75.57 190 PRO A C 1
ATOM 1441 O O . PRO A 1 190 ? 1.927 -4.031 20.974 1 75.57 190 PRO A O 1
ATOM 1444 N N . THR A 1 191 ? 1.82 -6.108 20.011 1 84.4 191 THR A N 1
ATOM 1445 C CA . THR A 1 191 ? 1.102 -5.528 18.881 1 84.4 191 THR A CA 1
ATOM 1446 C C . THR A 1 191 ? -0.407 -5.631 19.089 1 84.4 191 THR A C 1
ATOM 1448 O O . THR A 1 191 ? -1.185 -5.088 18.302 1 84.4 191 THR A O 1
ATOM 1451 N N . LEU A 1 192 ? -0.879 -6.23 20.11 1 88.62 192 LEU A N 1
ATOM 1452 C CA . LEU A 1 192 ? -2.298 -6.484 20.337 1 88.62 192 LEU A CA 1
ATOM 1453 C C . LEU A 1 192 ? -3.073 -5.175 20.447 1 88.62 192 LEU A C 1
ATOM 1455 O O . LEU A 1 192 ? -4.149 -5.035 19.861 1 88.62 192 LEU A O 1
ATOM 1459 N N . PRO A 1 193 ? -2.499 -4.147 21.133 1 90.8 193 PRO A N 1
ATOM 1460 C CA . PRO A 1 193 ? -3.23 -2.88 21.198 1 90.8 193 PRO A CA 1
ATOM 1461 C C . PRO A 1 193 ? -3.467 -2.265 19.82 1 90.8 193 PRO A C 1
ATOM 1463 O O . PRO A 1 193 ? -4.516 -1.659 19.583 1 90.8 193 PRO A O 1
ATOM 1466 N N . PHE A 1 194 ? -2.499 -2.428 18.934 1 93.96 194 PHE A N 1
ATOM 1467 C CA . PHE A 1 194 ? -2.655 -1.903 17.583 1 93.96 194 PHE A CA 1
ATOM 1468 C C . PHE A 1 194 ? -3.737 -2.666 16.828 1 93.96 194 PHE A C 1
ATOM 1470 O O . PHE A 1 194 ? -4.547 -2.065 16.117 1 93.96 194 PHE A O 1
ATOM 1477 N N . LEU A 1 195 ? -3.752 -3.988 16.955 1 94.51 195 LEU A N 1
ATOM 1478 C CA . LEU A 1 195 ? -4.757 -4.82 16.302 1 94.51 195 LEU A CA 1
ATOM 1479 C C . LEU A 1 195 ? -6.156 -4.474 16.801 1 94.51 195 LEU A C 1
ATOM 1481 O O . LEU A 1 195 ? -7.094 -4.368 16.007 1 94.51 195 LEU A O 1
ATOM 1485 N N . ASN A 1 196 ? -6.273 -4.24 18.088 1 94.77 196 ASN A N 1
ATOM 1486 C CA . ASN A 1 196 ? -7.558 -3.869 18.67 1 94.77 196 ASN A CA 1
ATOM 1487 C C . ASN A 1 196 ? -8.037 -2.515 18.156 1 94.77 196 ASN A C 1
ATOM 1489 O O . ASN A 1 196 ? -9.209 -2.355 17.812 1 94.77 196 ASN A O 1
ATOM 1493 N N . ARG A 1 197 ? -7.119 -1.624 18.107 1 96.09 197 ARG A N 1
ATOM 1494 C CA . ARG A 1 197 ? -7.466 -0.302 17.596 1 96.09 197 ARG A CA 1
ATOM 1495 C C . ARG A 1 197 ? -7.88 -0.373 16.13 1 96.09 197 ARG A C 1
ATOM 1497 O O . ARG A 1 197 ? -8.832 0.29 15.715 1 96.09 197 ARG A O 1
ATOM 1504 N N . GLY A 1 198 ? -7.14 -1.167 15.353 1 97.43 198 GLY A N 1
ATOM 1505 C CA . GLY A 1 198 ? -7.487 -1.364 13.955 1 97.43 198 GLY A CA 1
ATOM 1506 C C . GLY A 1 198 ? -8.881 -1.931 13.761 1 97.43 198 GLY A C 1
ATOM 1507 O O . GLY A 1 198 ? -9.637 -1.456 12.91 1 97.43 198 GLY A O 1
ATOM 1508 N N . ARG A 1 199 ? -9.186 -2.901 14.544 1 95.98 199 ARG A N 1
ATOM 1509 C CA . ARG A 1 199 ? -10.505 -3.521 14.477 1 95.98 199 ARG A CA 1
ATOM 1510 C C . ARG A 1 199 ? -11.598 -2.527 14.855 1 95.98 199 ARG A C 1
ATOM 1512 O O . ARG A 1 199 ? -12.649 -2.478 14.213 1 95.98 199 ARG A O 1
ATOM 1519 N N . GLY A 1 200 ? -11.388 -1.787 15.922 1 96.72 200 GLY A N 1
ATOM 1520 C CA . GLY A 1 200 ? -12.342 -0.764 16.321 1 96.72 200 GLY A CA 1
ATOM 1521 C C . GLY A 1 200 ? -12.598 0.268 15.239 1 96.72 200 GLY A C 1
ATOM 1522 O O . GLY A 1 200 ? -13.75 0.6 14.951 1 96.72 200 GLY A O 1
ATOM 1523 N N . PHE A 1 201 ? -11.517 0.763 14.657 1 98.1 201 PHE A N 1
ATOM 1524 C CA . PHE A 1 201 ? -11.643 1.738 13.58 1 98.1 201 PHE A CA 1
ATOM 1525 C C . PHE A 1 201 ? -12.422 1.152 12.408 1 98.1 201 PHE A C 1
ATOM 1527 O O . PHE A 1 201 ? -13.302 1.811 11.85 1 98.1 201 PHE A O 1
ATOM 1534 N N . PHE A 1 202 ? -12.072 -0.091 11.991 1 97.81 202 PHE A N 1
ATOM 1535 C CA . PHE A 1 202 ? -12.733 -0.795 10.899 1 97.81 202 PHE A CA 1
ATOM 1536 C C . PHE A 1 202 ? -14.23 -0.911 11.157 1 97.81 202 PHE A C 1
ATOM 1538 O O . PHE A 1 202 ? -15.042 -0.615 10.278 1 97.81 202 PHE A O 1
ATOM 1545 N N . ASN A 1 203 ? -14.627 -1.284 12.322 1 96.89 203 ASN A N 1
ATOM 1546 C CA . ASN A 1 203 ? -16.026 -1.479 12.687 1 96.89 203 ASN A CA 1
ATOM 1547 C C . ASN A 1 203 ? -16.798 -0.163 12.674 1 96.89 203 ASN A C 1
ATOM 1549 O O . ASN A 1 203 ? -17.967 -0.128 12.284 1 96.89 203 ASN A O 1
ATOM 1553 N N . THR A 1 204 ? -16.176 0.89 13.093 1 97.95 204 THR A N 1
ATOM 1554 C CA . THR A 1 204 ? -16.825 2.196 13.062 1 97.95 204 THR A CA 1
ATOM 1555 C C . THR A 1 204 ? -17.005 2.676 11.625 1 97.95 204 THR A C 1
ATOM 1557 O O . THR A 1 204 ? -18.077 3.164 11.258 1 97.95 204 THR A O 1
ATOM 1560 N N . LEU A 1 205 ? -16.009 2.513 10.866 1 98.02 205 LEU A N 1
ATOM 1561 C CA . LEU A 1 205 ? -15.984 2.988 9.487 1 98.02 205 LEU A CA 1
ATOM 1562 C C . LEU A 1 205 ? -17.102 2.347 8.671 1 98.02 205 LEU A C 1
ATOM 1564 O O . LEU A 1 205 ? -17.833 3.041 7.96 1 98.02 205 LEU A O 1
ATOM 1568 N N . TYR A 1 206 ? -17.246 1.063 8.784 1 97.26 206 TYR A N 1
ATOM 1569 C CA . TYR A 1 206 ? -18.172 0.338 7.921 1 97.26 206 TYR A CA 1
ATOM 1570 C C . TYR A 1 206 ? -19.515 0.134 8.611 1 97.26 206 TYR A C 1
ATOM 1572 O O . TYR A 1 206 ? -20.53 -0.105 7.952 1 97.26 206 TYR A O 1
ATOM 1580 N N . GLY A 1 207 ? -19.556 0.204 9.982 1 95.8 207 GLY A N 1
ATOM 1581 C CA . GLY A 1 207 ? -20.773 -0.07 10.73 1 95.8 207 GLY A CA 1
ATOM 1582 C C . GLY A 1 207 ? -21.033 -1.552 10.924 1 95.8 207 GLY A C 1
ATOM 1583 O O . GLY A 1 207 ? -20.41 -2.388 10.268 1 95.8 207 GLY A O 1
ATOM 1584 N N . PRO A 1 208 ? -21.879 -1.9 11.798 1 91.33 208 PRO A N 1
ATOM 1585 C CA . PRO A 1 208 ? -22.093 -3.281 12.238 1 91.33 208 PRO A CA 1
ATOM 1586 C C . PRO A 1 208 ? -22.649 -4.173 11.131 1 91.33 208 PRO A C 1
ATOM 1588 O O . PRO A 1 208 ? -22.399 -5.381 11.122 1 91.33 208 PRO A O 1
ATOM 1591 N N . LEU A 1 209 ? -23.407 -3.633 10.199 1 91.73 209 LEU A N 1
ATOM 1592 C CA . LEU A 1 209 ? -24.048 -4.439 9.165 1 91.73 209 LEU A CA 1
ATOM 1593 C C . LEU A 1 209 ? -23.083 -4.72 8.019 1 91.73 209 LEU A C 1
ATOM 1595 O O . LEU A 1 209 ? -23.118 -5.798 7.422 1 91.73 209 LEU A O 1
ATOM 1599 N N . ILE A 1 210 ? -22.204 -3.775 7.739 1 94.41 210 ILE A N 1
ATOM 1600 C CA . ILE A 1 210 ? -21.377 -3.837 6.539 1 94.41 210 ILE A CA 1
ATOM 1601 C C . ILE A 1 210 ? -20.005 -4.41 6.886 1 94.41 210 ILE A C 1
ATOM 1603 O O . ILE A 1 210 ? -19.395 -5.112 6.076 1 94.41 210 ILE A O 1
ATOM 1607 N N . ALA A 1 211 ? -19.473 -4.163 8.07 1 95.4 211 ALA A N 1
ATOM 1608 C CA . ALA A 1 211 ? -18.125 -4.549 8.477 1 95.4 211 ALA A CA 1
ATOM 1609 C C . ALA A 1 211 ? -17.905 -6.048 8.295 1 95.4 211 ALA A C 1
ATOM 1611 O O . ALA A 1 211 ? -16.945 -6.467 7.643 1 95.4 211 ALA A O 1
ATOM 1612 N N . PRO A 1 212 ? -18.841 -6.944 8.775 1 93.85 212 PRO A N 1
ATOM 1613 C CA . PRO A 1 212 ? -18.628 -8.38 8.579 1 93.85 212 PRO A CA 1
ATOM 1614 C C . PRO A 1 212 ? -18.659 -8.786 7.107 1 93.85 212 PRO A C 1
ATOM 1616 O O . PRO A 1 212 ? -17.923 -9.686 6.696 1 93.85 212 PRO A O 1
ATOM 1619 N N . LYS A 1 213 ? -19.468 -8.153 6.338 1 94.76 213 LYS A N 1
ATOM 1620 C CA . LYS A 1 213 ? -19.569 -8.47 4.916 1 94.76 213 LYS A CA 1
ATOM 1621 C C . LYS A 1 213 ? -18.273 -8.134 4.184 1 94.76 213 LYS A C 1
ATOM 1623 O O . LYS A 1 213 ? -17.818 -8.9 3.332 1 94.76 213 LYS A O 1
ATOM 1628 N N . VAL A 1 214 ? -17.725 -6.984 4.534 1 95.73 214 VAL A N 1
ATOM 1629 C CA . VAL A 1 214 ? -16.476 -6.564 3.906 1 95.73 214 VAL A CA 1
ATOM 1630 C C . VAL A 1 214 ? -15.359 -7.537 4.276 1 95.73 214 VAL A C 1
ATOM 1632 O O . VAL A 1 214 ? -14.598 -7.976 3.411 1 95.73 214 VAL A O 1
ATOM 1635 N N . ARG A 1 215 ? -15.226 -7.936 5.534 1 94.64 215 ARG A N 1
ATOM 1636 C CA . ARG A 1 215 ? -14.205 -8.883 5.973 1 94.64 215 ARG A CA 1
ATOM 1637 C C . ARG A 1 215 ? -14.358 -10.222 5.259 1 94.64 215 ARG A C 1
ATOM 1639 O O . ARG A 1 215 ? -13.369 -10.817 4.826 1 94.64 215 ARG A O 1
ATOM 1646 N N . THR A 1 216 ? -15.571 -10.677 5.143 1 93.71 216 THR A N 1
ATOM 1647 C CA . THR A 1 216 ? -15.847 -11.946 4.478 1 93.71 216 THR A CA 1
ATOM 1648 C C . THR A 1 216 ? -15.444 -11.886 3.008 1 93.71 216 THR A C 1
ATOM 1650 O O . THR A 1 216 ? -14.849 -12.829 2.483 1 93.71 216 THR A O 1
ATOM 1653 N N . ASN A 1 217 ? -15.772 -10.779 2.422 1 93.88 217 ASN A N 1
ATOM 1654 C CA . ASN A 1 217 ? -15.423 -10.618 1.014 1 93.88 217 ASN A CA 1
ATOM 1655 C C . ASN A 1 217 ? -13.911 -10.606 0.809 1 93.88 217 ASN A C 1
ATOM 1657 O O . ASN A 1 217 ? -13.406 -11.19 -0.151 1 93.88 217 ASN A O 1
ATOM 1661 N N . LEU A 1 218 ? -13.2 -9.903 1.684 1 94.92 218 LEU A N 1
ATOM 1662 C CA . LEU A 1 218 ? -11.742 -9.903 1.621 1 94.92 218 LEU A CA 1
ATOM 1663 C C . LEU A 1 218 ? -11.191 -11.316 1.777 1 94.92 218 LEU A C 1
ATOM 1665 O O . LEU A 1 218 ? -10.344 -11.747 0.991 1 94.92 218 LEU A O 1
ATOM 1669 N N . GLN A 1 219 ? -11.711 -12.032 2.72 1 92.84 219 GLN A N 1
ATOM 1670 C CA . GLN A 1 219 ? -11.227 -13.375 3.02 1 92.84 219 GLN A CA 1
ATOM 1671 C C . GLN A 1 219 ? -11.507 -14.332 1.864 1 92.84 219 GLN A C 1
ATOM 1673 O O . GLN A 1 219 ? -10.672 -15.177 1.535 1 92.84 219 GLN A O 1
ATOM 1678 N N . LYS A 1 220 ? -12.662 -14.177 1.257 1 92.15 220 LYS A N 1
ATOM 1679 C CA . LYS A 1 220 ? -13.046 -15.048 0.149 1 92.15 220 LYS A CA 1
ATOM 1680 C C . LYS A 1 220 ? -12.222 -14.744 -1.099 1 92.15 220 LYS A C 1
ATOM 1682 O O . LYS A 1 220 ? -12.054 -15.607 -1.964 1 92.15 220 LYS A O 1
ATOM 1687 N N . SER A 1 221 ? -11.788 -13.514 -1.198 1 93.08 221 SER A N 1
ATOM 1688 C CA . SER A 1 221 ? -10.899 -13.177 -2.305 1 93.08 221 SER A CA 1
ATOM 1689 C C . SER A 1 221 ? -9.499 -13.737 -2.08 1 93.08 221 SER A C 1
ATOM 1691 O O . SER A 1 221 ? -8.896 -14.303 -2.994 1 93.08 221 SER A O 1
ATOM 1693 N N . SER A 1 222 ? -9.032 -13.57 -0.866 1 93.08 222 SER A N 1
ATOM 1694 C CA . SER A 1 222 ? -7.792 -14.157 -0.37 1 93.08 222 SER A CA 1
ATOM 1695 C C . SER A 1 222 ? -7.677 -14.01 1.144 1 93.08 222 SER A C 1
ATOM 1697 O O . SER A 1 222 ? -7.651 -12.893 1.664 1 93.08 222 SER A O 1
ATOM 1699 N N . PRO A 1 223 ? -7.501 -15.092 1.818 1 91.85 223 PRO A N 1
ATOM 1700 C CA . PRO A 1 223 ? -7.303 -14.967 3.264 1 91.85 223 PRO A CA 1
ATOM 1701 C C . PRO A 1 223 ? -6.115 -14.078 3.622 1 91.85 223 PRO A C 1
ATOM 1703 O O . PRO A 1 223 ? -6.165 -13.345 4.614 1 91.85 223 PRO A O 1
ATOM 1706 N N . ASP A 1 224 ? -5.073 -14.139 2.838 1 95.76 224 ASP A N 1
ATOM 1707 C CA . ASP A 1 224 ? -3.915 -13.285 3.085 1 95.76 224 ASP A CA 1
ATOM 1708 C C . ASP A 1 224 ? -4.279 -11.81 2.935 1 95.76 224 ASP A C 1
ATOM 1710 O O . ASP A 1 224 ? -3.722 -10.954 3.626 1 95.76 224 ASP A O 1
ATOM 1714 N N . LEU A 1 225 ? -5.193 -11.55 2.012 1 96.23 225 LEU A N 1
ATOM 1715 C CA . LEU A 1 225 ? -5.652 -10.176 1.836 1 96.23 225 LEU A CA 1
ATOM 1716 C C . LEU A 1 225 ? -6.341 -9.667 3.097 1 96.23 225 LEU A C 1
ATOM 1718 O O . LEU A 1 225 ? -6.138 -8.519 3.5 1 96.23 225 LEU A O 1
ATOM 1722 N N . GLN A 1 226 ? -7.171 -10.486 3.683 1 95.31 226 GLN A N 1
ATOM 1723 C CA . GLN A 1 226 ? -7.84 -10.108 4.923 1 95.31 226 GLN A CA 1
ATOM 1724 C C . GLN A 1 226 ? -6.828 -9.85 6.036 1 95.31 226 GLN A C 1
ATOM 1726 O O . GLN A 1 226 ? -6.986 -8.912 6.821 1 95.31 226 GLN A O 1
ATOM 1731 N N . ILE A 1 227 ? -5.8 -10.632 6.153 1 95.23 227 ILE A N 1
ATOM 1732 C CA . ILE A 1 227 ? -4.758 -10.485 7.163 1 95.23 227 ILE A CA 1
ATOM 1733 C C . ILE A 1 227 ? -4 -9.179 6.936 1 95.23 227 ILE A C 1
ATOM 1735 O O . ILE A 1 227 ? -3.752 -8.426 7.881 1 95.23 227 ILE A O 1
ATOM 1739 N N . LEU A 1 228 ? -3.71 -8.898 5.679 1 96.62 228 LEU A N 1
ATOM 1740 C CA . LEU A 1 228 ? -3 -7.663 5.362 1 96.62 228 LEU A CA 1
ATOM 1741 C C . LEU A 1 228 ? -3.869 -6.446 5.658 1 96.62 228 LEU A C 1
ATOM 1743 O O . LEU A 1 228 ? -3.382 -5.443 6.185 1 96.62 228 LEU A O 1
ATOM 1747 N N . ALA A 1 229 ? -5.141 -6.557 5.31 1 96.75 229 ALA A N 1
ATOM 1748 C CA . ALA A 1 229 ? -6.06 -5.474 5.651 1 96.75 229 ALA A CA 1
ATOM 1749 C C . ALA A 1 229 ? -6.083 -5.228 7.157 1 96.75 229 ALA A C 1
ATOM 1751 O O . ALA A 1 229 ? -6.092 -4.079 7.605 1 96.75 229 ALA A O 1
ATOM 1752 N N . THR A 1 230 ? -6.083 -6.293 7.936 1 96.47 230 THR A N 1
ATOM 1753 C CA . THR A 1 230 ? -6.058 -6.186 9.391 1 96.47 230 THR A CA 1
ATOM 1754 C C . THR A 1 230 ? -4.841 -5.391 9.854 1 96.47 230 THR A C 1
ATOM 1756 O O . THR A 1 230 ? -4.963 -4.483 10.679 1 96.47 230 THR A O 1
ATOM 1759 N N . TRP A 1 231 ? -3.744 -5.627 9.285 1 97.01 231 TRP A N 1
ATOM 1760 C CA . TRP A 1 231 ? -2.515 -4.944 9.675 1 97.01 231 TRP A CA 1
ATOM 1761 C C . TRP A 1 231 ? -2.515 -3.5 9.183 1 97.01 231 TRP A C 1
ATOM 1763 O O . TRP A 1 231 ? -2.026 -2.603 9.874 1 97.01 231 TRP A O 1
ATOM 1773 N N . ILE A 1 232 ? -3.033 -3.257 8.018 1 98.14 232 ILE A N 1
ATOM 1774 C CA . ILE A 1 232 ? -3.094 -1.906 7.47 1 98.14 232 ILE A CA 1
ATOM 1775 C C . ILE A 1 232 ? -3.982 -1.032 8.353 1 98.14 232 ILE A C 1
ATOM 1777 O O . ILE A 1 232 ? -3.617 0.1 8.682 1 98.14 232 ILE A O 1
ATOM 1781 N N . TYR A 1 233 ? -5.104 -1.57 8.745 1 98.17 233 TYR A N 1
ATOM 1782 C CA . TYR A 1 233 ? -5.971 -0.818 9.645 1 98.17 233 TYR A CA 1
ATOM 1783 C C . TYR A 1 233 ? -5.314 -0.635 11.009 1 98.17 233 TYR A C 1
ATOM 1785 O O . TYR A 1 233 ? -5.426 0.43 11.621 1 98.17 233 TYR A O 1
ATOM 1793 N N . ALA A 1 234 ? -4.586 -1.582 11.482 1 97.2 234 ALA A N 1
ATOM 1794 C CA . ALA A 1 234 ? -3.955 -1.536 12.799 1 97.2 234 ALA A CA 1
ATOM 1795 C C . ALA A 1 234 ? -2.841 -0.494 12.837 1 97.2 234 ALA A C 1
ATOM 1797 O O . ALA A 1 234 ? -2.802 0.35 13.735 1 97.2 234 ALA A O 1
ATOM 1798 N N . LEU A 1 235 ? -1.971 -0.468 11.785 1 97.19 235 LEU A N 1
ATOM 1799 C CA . LEU A 1 235 ? -0.722 0.278 11.883 1 97.19 235 LEU A CA 1
ATOM 1800 C C . LEU A 1 235 ? -0.829 1.615 11.158 1 97.19 235 LEU A C 1
ATOM 1802 O O . LEU A 1 235 ? -0.074 2.547 11.448 1 97.19 235 LEU A O 1
ATOM 1806 N N . ILE A 1 236 ? -1.776 1.727 10.256 1 98.38 236 ILE A N 1
ATOM 1807 C CA . ILE A 1 236 ? -1.753 2.907 9.398 1 98.38 236 ILE A CA 1
ATOM 1808 C C . ILE A 1 236 ? -3.037 3.711 9.591 1 98.38 236 ILE A C 1
ATOM 1810 O O . ILE A 1 236 ? -3.002 4.838 10.089 1 98.38 236 ILE A O 1
ATOM 1814 N N . LEU A 1 237 ? -4.163 3.115 9.418 1 98.51 237 LEU A N 1
ATOM 1815 C CA . LEU A 1 237 ? -5.39 3.889 9.267 1 98.51 237 LEU A CA 1
ATOM 1816 C C . LEU A 1 237 ? -5.985 4.235 10.627 1 98.51 237 LEU A C 1
ATOM 1818 O O . LEU A 1 237 ? -6.614 5.284 10.785 1 98.51 237 LEU A O 1
ATOM 1822 N N . SER A 1 238 ? -5.713 3.389 11.624 1 98.15 238 SER A N 1
ATOM 1823 C CA . SER A 1 238 ? -6.313 3.632 12.932 1 98.15 238 SER A CA 1
ATOM 1824 C C . SER A 1 238 ? -5.438 4.548 13.781 1 98.15 238 SER A C 1
ATOM 1826 O O . SER A 1 238 ? -5.828 4.942 14.882 1 98.15 238 SER A O 1
ATOM 1828 N N . GLU A 1 239 ? -4.178 4.784 13.326 1 97.11 239 GLU A N 1
ATOM 1829 C CA . GLU A 1 239 ? -3.368 5.792 14.002 1 97.11 239 GLU A CA 1
ATOM 1830 C C . GLU A 1 239 ? -3.99 7.179 13.872 1 97.11 239 GLU A C 1
ATOM 1832 O O . GLU A 1 239 ? -3.969 7.776 12.793 1 97.11 239 GLU A O 1
ATOM 1837 N N . SER A 1 240 ? -4.586 7.743 14.951 1 96.43 240 SER A N 1
ATOM 1838 C CA . SER A 1 240 ? -5.425 8.932 14.838 1 96.43 240 SER A CA 1
ATOM 1839 C C . SER A 1 240 ? -4.891 10.069 15.704 1 96.43 240 SER A C 1
ATOM 1841 O O . SER A 1 240 ? -5.62 11.013 16.016 1 96.43 240 SER A O 1
ATOM 1843 N N . THR A 1 241 ? -3.589 9.916 16.078 1 95.58 241 THR A N 1
ATOM 1844 C CA . THR A 1 241 ? -3.023 10.934 16.955 1 95.58 241 THR A CA 1
ATOM 1845 C C . THR A 1 241 ? -2.794 12.237 16.195 1 95.58 241 THR A C 1
ATOM 1847 O O . THR A 1 241 ? -2.919 13.324 16.763 1 95.58 241 THR A O 1
ATOM 1850 N N . VAL A 1 242 ? -2.513 12.14 14.9 1 97.57 242 VAL A N 1
ATOM 1851 C CA . VAL A 1 242 ? -2.228 13.323 14.094 1 97.57 242 VAL A CA 1
ATOM 1852 C C . VAL A 1 242 ? -3.461 13.701 13.276 1 97.57 242 VAL A C 1
ATOM 1854 O O . VAL A 1 242 ? -3.834 14.874 13.21 1 97.57 242 VAL A O 1
ATOM 1857 N N . LEU A 1 243 ? -4.05 12.749 12.632 1 98.37 243 LEU A N 1
ATOM 1858 C CA . LEU A 1 243 ? -5.308 12.9 11.908 1 98.37 243 LEU A CA 1
ATOM 1859 C C . LEU A 1 243 ? -6.42 12.098 12.577 1 98.37 243 LEU A C 1
ATOM 1861 O O . LEU A 1 243 ? -6.283 10.89 12.781 1 98.37 243 LEU A O 1
ATOM 1865 N N . SER A 1 244 ? -7.484 12.781 12.943 1 98.13 244 SER A N 1
ATOM 1866 C CA . SER A 1 244 ? -8.634 12.133 13.565 1 98.13 244 SER A CA 1
ATOM 1867 C C . SER A 1 244 ? -9.229 11.067 12.651 1 98.13 244 SER A C 1
ATOM 1869 O O . SER A 1 244 ? -8.885 10.993 11.469 1 98.13 244 SER A O 1
ATOM 1871 N N . PRO A 1 245 ? -10.121 10.176 13.202 1 98.48 245 PRO A N 1
ATOM 1872 C CA . PRO A 1 245 ? -10.8 9.201 12.346 1 98.48 245 PRO A CA 1
ATOM 1873 C C . PRO A 1 245 ? -11.532 9.853 11.175 1 98.48 245 PRO A C 1
ATOM 1875 O O . PRO A 1 245 ? -11.495 9.337 10.055 1 98.48 245 PRO A O 1
ATOM 1878 N N . GLN A 1 246 ? -12.144 10.985 11.434 1 98.5 246 GLN A N 1
ATOM 1879 C CA . GLN A 1 246 ? -12.82 11.744 10.387 1 98.5 246 GLN A CA 1
ATOM 1880 C C . GLN A 1 246 ? -11.834 12.208 9.32 1 98.5 246 GLN A C 1
ATOM 1882 O O . GLN A 1 246 ? -12.072 12.024 8.124 1 98.5 246 GLN A O 1
ATOM 1887 N N . GLU A 1 247 ? -10.736 12.765 9.726 1 98.71 247 GLU A N 1
ATOM 1888 C CA . GLU A 1 247 ? -9.723 13.267 8.803 1 98.71 247 GLU A CA 1
ATOM 1889 C C . GLU A 1 247 ? -9.042 12.124 8.056 1 98.71 247 GLU A C 1
ATOM 1891 O O . GLU A 1 247 ? -8.672 12.271 6.889 1 98.71 247 GLU A O 1
ATOM 1896 N N . TH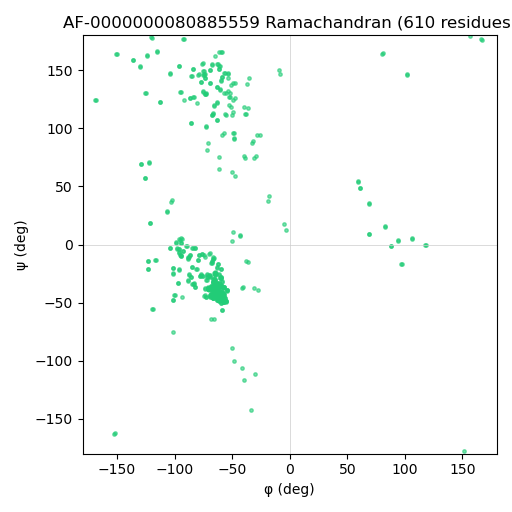R A 1 248 ? -8.856 11.019 8.774 1 98.83 248 THR A N 1
ATOM 1897 C CA . THR A 1 248 ? -8.342 9.829 8.106 1 98.83 248 THR A CA 1
ATOM 1898 C C . THR A 1 248 ? -9.278 9.392 6.983 1 98.83 248 THR A C 1
ATOM 1900 O O . THR A 1 248 ? -8.826 9.031 5.895 1 98.83 248 THR A O 1
ATOM 1903 N N . SER A 1 249 ? -10.566 9.436 7.201 1 98.82 249 SER A N 1
ATOM 1904 C CA . SER A 1 249 ? -11.53 9.112 6.155 1 98.82 249 SER A CA 1
ATOM 1905 C C . SER A 1 249 ? -11.398 10.061 4.968 1 98.82 249 SER A C 1
ATOM 1907 O O . SER A 1 249 ? -11.489 9.637 3.814 1 98.82 249 SER A O 1
ATOM 1909 N N . PHE A 1 250 ? -11.139 11.361 5.233 1 98.9 250 PHE A N 1
ATOM 1910 C CA . PHE A 1 250 ? -10.92 12.316 4.153 1 98.9 250 PHE A CA 1
ATOM 1911 C C . PHE A 1 250 ? -9.678 11.95 3.349 1 98.9 250 PHE A C 1
ATOM 1913 O O . PHE A 1 250 ? -9.671 12.061 2.122 1 98.9 250 PHE A O 1
ATOM 1920 N N . THR A 1 251 ? -8.643 11.518 4.048 1 98.88 251 THR A N 1
ATOM 1921 C CA . THR A 1 251 ? -7.412 11.086 3.396 1 98.88 251 THR A CA 1
ATOM 1922 C C . THR A 1 251 ? -7.676 9.899 2.474 1 98.88 251 THR A C 1
ATOM 1924 O O . THR A 1 251 ? -7.15 9.843 1.36 1 98.88 251 THR A O 1
ATOM 1927 N N . LEU A 1 252 ? -8.503 8.974 2.935 1 98.85 252 LEU A N 1
ATOM 1928 C CA . LEU A 1 252 ? -8.852 7.81 2.128 1 98.85 252 LEU A CA 1
ATOM 1929 C C . LEU A 1 252 ? -9.597 8.228 0.864 1 98.85 252 LEU A C 1
ATOM 1931 O O . LEU A 1 252 ? -9.277 7.764 -0.232 1 98.85 252 LEU A O 1
ATOM 1935 N N . ILE A 1 253 ? -10.508 9.123 1.006 1 98.9 253 ILE A N 1
ATOM 1936 C CA . ILE A 1 253 ? -11.265 9.619 -0.139 1 98.9 253 ILE A CA 1
ATOM 1937 C C . ILE A 1 253 ? -10.316 10.267 -1.143 1 98.9 253 ILE A C 1
ATOM 1939 O O . ILE A 1 253 ? -10.384 9.986 -2.342 1 98.9 253 ILE A O 1
ATOM 1943 N N . ALA A 1 254 ? -9.394 11.061 -0.665 1 98.94 254 ALA A N 1
ATOM 1944 C CA . ALA A 1 254 ? -8.44 11.779 -1.507 1 98.94 254 ALA A CA 1
ATOM 1945 C C . ALA A 1 254 ? -7.521 10.809 -2.245 1 98.94 254 ALA A C 1
ATOM 1947 O O . ALA A 1 254 ? -7.067 11.096 -3.355 1 98.94 254 ALA A O 1
ATOM 1948 N N . ALA A 1 255 ? -7.264 9.671 -1.619 1 98.91 255 ALA A N 1
ATOM 1949 C CA . ALA A 1 255 ? -6.347 8.702 -2.211 1 98.91 255 ALA A CA 1
ATOM 1950 C C . ALA A 1 255 ? -7.082 7.763 -3.164 1 98.91 255 ALA A C 1
ATOM 1952 O O . ALA A 1 255 ? -6.486 7.232 -4.104 1 98.91 255 ALA A O 1
ATOM 1953 N N . LEU A 1 256 ? -8.379 7.538 -2.983 1 98.9 256 LEU A N 1
ATOM 1954 C CA . LEU A 1 256 ? -9.142 6.557 -3.747 1 98.9 256 LEU A CA 1
ATOM 1955 C C . LEU A 1 256 ? -9.62 7.149 -5.068 1 98.9 256 LEU A C 1
ATOM 1957 O O . LEU A 1 256 ? -9.606 6.47 -6.098 1 98.9 256 LEU A O 1
ATOM 1961 N N . ILE A 1 257 ? -9.937 8.386 -5.142 1 98.89 257 ILE A N 1
ATOM 1962 C CA . ILE A 1 257 ? -10.59 9.018 -6.283 1 98.89 257 ILE A CA 1
ATOM 1963 C C . ILE A 1 257 ? -9.647 9.013 -7.485 1 98.89 257 ILE A C 1
ATOM 1965 O O . ILE A 1 257 ? -10.03 8.598 -8.581 1 98.89 257 ILE A O 1
ATOM 1969 N N . PRO A 1 258 ? -8.357 9.394 -7.291 1 98.65 258 PRO A N 1
ATOM 1970 C CA . PRO A 1 258 ? -7.499 9.449 -8.476 1 98.65 258 PRO A CA 1
ATOM 1971 C C . PRO A 1 258 ? -7.244 8.071 -9.085 1 98.65 258 PRO A C 1
ATOM 1973 O O . PRO A 1 258 ? -6.763 7.972 -10.216 1 98.65 258 PRO A O 1
ATOM 1976 N N . GLN A 1 259 ? -7.584 7.019 -8.375 1 98.51 259 GLN A N 1
ATOM 1977 C CA . GLN A 1 259 ? -7.279 5.667 -8.831 1 98.51 259 GLN A CA 1
ATOM 1978 C C . GLN A 1 259 ? -8.455 5.064 -9.593 1 98.51 259 GLN A C 1
ATOM 1980 O O . GLN A 1 259 ? -8.337 3.984 -10.175 1 98.51 259 GLN A O 1
ATOM 1985 N N . ASP A 1 260 ? -9.563 5.746 -9.54 1 98.23 260 ASP A N 1
ATOM 1986 C CA . ASP A 1 260 ? -10.759 5.258 -10.22 1 98.23 260 ASP A CA 1
ATOM 1987 C C . ASP A 1 260 ? -11.165 3.882 -9.696 1 98.23 260 ASP A C 1
ATOM 1989 O O . ASP A 1 260 ? -11.311 2.935 -10.472 1 98.23 260 ASP A O 1
ATOM 1993 N N . VAL A 1 261 ? -11.335 3.777 -8.402 1 98.28 261 VAL A N 1
ATOM 1994 C CA . VAL A 1 261 ? -11.701 2.548 -7.706 1 98.28 261 VAL A CA 1
ATOM 1995 C C . VAL A 1 261 ? -12.995 2.762 -6.925 1 98.28 261 VAL A C 1
ATOM 1997 O O . VAL A 1 261 ? -13.007 2.673 -5.695 1 98.28 261 VAL A O 1
ATOM 2000 N N . ASN A 1 262 ? -14.09 2.883 -7.583 1 97.88 262 ASN A N 1
ATOM 2001 C CA . ASN A 1 262 ? -15.4 3.211 -7.03 1 97.88 262 ASN A CA 1
ATOM 2002 C C . ASN A 1 262 ? -15.869 2.153 -6.035 1 97.88 262 ASN A C 1
ATOM 2004 O O . ASN A 1 262 ? -16.552 2.471 -5.06 1 97.88 262 ASN A O 1
ATOM 2008 N N . ALA A 1 263 ? -15.491 0.919 -6.285 1 96.37 263 ALA A N 1
ATOM 2009 C CA . ALA A 1 263 ? -15.925 -0.163 -5.406 1 96.37 263 ALA A CA 1
ATOM 2010 C C . ALA A 1 263 ? -15.439 0.062 -3.977 1 96.37 263 ALA A C 1
ATOM 2012 O O . ALA A 1 263 ? -16.132 -0.285 -3.017 1 96.37 263 ALA A O 1
ATOM 2013 N N . GLN A 1 264 ? -14.25 0.617 -3.807 1 97.47 264 GLN A N 1
ATOM 2014 C CA . GLN A 1 264 ? -13.706 0.92 -2.488 1 97.47 264 GLN A CA 1
ATOM 2015 C C . GLN A 1 264 ? -14.126 2.313 -2.027 1 97.47 264 GLN A C 1
ATOM 2017 O O . GLN A 1 264 ? -14.304 2.548 -0.83 1 97.47 264 GLN A O 1
ATOM 2022 N N . LEU A 1 265 ? -14.311 3.245 -3.012 1 98.55 265 LEU A N 1
ATOM 2023 C CA . LEU A 1 265 ? -14.648 4.62 -2.661 1 98.55 265 LEU A CA 1
ATOM 2024 C C . LEU A 1 265 ? -16.022 4.692 -2.004 1 98.55 265 LEU A C 1
ATOM 2026 O O . LEU A 1 265 ? -16.201 5.388 -1.002 1 98.55 265 LEU A O 1
ATOM 2030 N N . LYS A 1 266 ? -16.959 3.963 -2.438 1 97.2 266 LYS A N 1
ATOM 2031 C CA . LYS A 1 266 ? -18.35 4.058 -2.003 1 97.2 266 LYS A CA 1
ATOM 2032 C C . LYS A 1 266 ? -18.473 3.822 -0.5 1 97.2 266 LYS A C 1
ATOM 2034 O O . LYS A 1 266 ? -18.977 4.679 0.229 1 97.2 266 LYS A O 1
ATOM 2039 N N . PRO A 1 267 ? -18.024 2.736 -0.034 1 97.51 267 PRO A N 1
ATOM 2040 C CA . PRO A 1 267 ? -18.16 2.537 1.411 1 97.51 267 PRO A CA 1
ATOM 2041 C C . PRO A 1 267 ? -17.347 3.541 2.224 1 97.51 267 PRO A C 1
ATOM 2043 O O . PRO A 1 267 ? -17.713 3.864 3.358 1 97.51 267 PRO A O 1
ATOM 2046 N N . HIS A 1 268 ? -16.287 4.106 1.678 1 98.44 268 HIS A N 1
ATOM 2047 C CA . HIS A 1 268 ? -15.459 5.045 2.427 1 98.44 268 HIS A CA 1
ATOM 2048 C C . HIS A 1 268 ? -16.11 6.422 2.496 1 98.44 268 HIS A C 1
ATOM 2050 O O . HIS A 1 268 ? -15.863 7.184 3.432 1 98.44 268 HIS A O 1
ATOM 2056 N N . LEU A 1 269 ? -16.961 6.738 1.454 1 98.65 269 LEU A N 1
ATOM 2057 C CA . LEU A 1 269 ? -17.761 7.95 1.582 1 98.65 269 LEU A CA 1
ATOM 2058 C C . LEU A 1 269 ? -18.693 7.862 2.785 1 98.65 269 LEU A C 1
ATOM 2060 O O . LEU A 1 269 ? -18.724 8.769 3.62 1 98.65 269 LEU A O 1
ATOM 2064 N N . GLN A 1 270 ? -19.381 6.769 2.89 1 98.15 270 GLN A N 1
ATOM 2065 C CA . GLN A 1 270 ? -20.239 6.546 4.048 1 98.15 270 GLN A CA 1
ATOM 2066 C C . GLN A 1 270 ? -19.416 6.413 5.326 1 98.15 270 GLN A C 1
ATOM 2068 O O . GLN A 1 270 ? -19.855 6.829 6.4 1 98.15 270 GLN A O 1
ATOM 2073 N N . GLY A 1 271 ? -18.269 5.807 5.227 1 98.44 271 GLY A N 1
ATOM 2074 C CA . GLY A 1 271 ? -17.376 5.669 6.367 1 98.44 271 GLY A CA 1
ATOM 2075 C C . GLY A 1 271 ? -16.983 7 6.981 1 98.44 271 GLY A C 1
ATOM 2076 O O . GLY A 1 271 ? -16.848 7.11 8.201 1 98.44 271 GLY A O 1
ATOM 2077 N N . ALA A 1 272 ? -16.799 8.003 6.137 1 98.68 272 ALA A N 1
ATOM 2078 C CA . ALA A 1 272 ? -16.489 9.339 6.64 1 98.68 272 ALA A CA 1
ATOM 2079 C C . ALA A 1 272 ? -17.63 9.881 7.496 1 98.68 272 ALA A C 1
ATOM 2081 O O . ALA A 1 272 ? -17.394 10.487 8.544 1 98.68 272 ALA A O 1
ATOM 2082 N N . VAL A 1 273 ? -18.844 9.639 7.072 1 98.55 273 VAL A N 1
ATOM 2083 C CA . VAL A 1 273 ? -20.016 10.055 7.835 1 98.55 273 VAL A CA 1
ATOM 2084 C C . VAL A 1 273 ? -20.068 9.294 9.158 1 98.55 273 VAL A C 1
ATOM 2086 O O . VAL A 1 273 ? -20.297 9.888 10.214 1 98.55 273 VAL A O 1
ATOM 2089 N N . ASN A 1 274 ? -19.792 7.983 9.105 1 98.38 274 ASN A N 1
ATOM 2090 C CA . ASN A 1 274 ? -19.783 7.159 10.308 1 98.38 274 ASN A CA 1
ATOM 2091 C C . ASN A 1 274 ? -18.729 7.632 11.305 1 98.38 274 ASN A C 1
ATOM 2093 O O . ASN A 1 274 ? -18.885 7.451 12.513 1 98.38 274 ASN A O 1
ATOM 2097 N N . ASN A 1 275 ? -17.715 8.277 10.766 1 98.07 275 ASN A N 1
ATOM 2098 C CA . ASN A 1 275 ? -16.634 8.77 11.613 1 98.07 275 ASN A CA 1
ATOM 2099 C C . ASN A 1 275 ? -16.855 10.226 12.013 1 98.07 275 ASN A C 1
ATOM 2101 O O . ASN A 1 275 ? -15.931 10.892 12.482 1 98.07 275 ASN A O 1
ATOM 2105 N N . GLY A 1 276 ? -17.998 10.831 11.67 1 97.39 276 GLY A N 1
ATOM 2106 C CA . GLY A 1 276 ? -18.371 12.098 12.28 1 97.39 276 GLY A CA 1
ATOM 2107 C C . GLY A 1 276 ? -18.465 13.235 11.281 1 97.39 276 GLY A C 1
ATOM 2108 O O . GLY A 1 276 ? -18.796 14.365 11.647 1 97.39 276 GLY A O 1
ATOM 2109 N N . ALA A 1 277 ? -18.204 12.978 10.037 1 98.46 277 ALA A N 1
ATOM 2110 C CA . ALA A 1 277 ? -18.27 14.046 9.042 1 98.46 277 ALA A CA 1
ATOM 2111 C C . ALA A 1 277 ? -19.713 14.322 8.63 1 98.46 277 ALA A C 1
ATOM 2113 O O . ALA A 1 277 ? -20.537 13.407 8.58 1 98.46 277 ALA A O 1
ATOM 2114 N N . LYS A 1 278 ? -20.043 15.581 8.341 1 98.25 278 LYS A N 1
ATOM 2115 C CA . LYS A 1 278 ? -21.306 15.919 7.692 1 98.25 278 LYS A CA 1
ATOM 2116 C C . LYS A 1 278 ? -21.275 15.561 6.209 1 98.25 278 LYS A C 1
ATOM 2118 O O . LYS A 1 278 ? -20.216 15.594 5.579 1 98.25 278 LYS A O 1
ATOM 2123 N N . ALA A 1 279 ? -22.421 15.217 5.686 1 98.14 279 ALA A N 1
ATOM 2124 C CA . ALA A 1 279 ? -22.533 14.847 4.278 1 98.14 279 ALA A CA 1
ATOM 2125 C C . ALA A 1 279 ? -21.972 15.942 3.376 1 98.14 279 ALA A C 1
ATOM 2127 O O . ALA A 1 279 ? -21.302 15.653 2.382 1 98.14 279 ALA A O 1
ATOM 2128 N N . GLU A 1 280 ? -22.223 17.167 3.733 1 98.31 280 GLU A N 1
ATOM 2129 C CA . GLU A 1 280 ? -21.763 18.301 2.936 1 98.31 280 GLU A CA 1
ATOM 2130 C C . GLU A 1 280 ? -20.239 18.388 2.929 1 98.31 280 GLU A C 1
ATOM 2132 O O . GLU A 1 280 ? -19.639 18.765 1.921 1 98.31 280 GLU A O 1
ATOM 2137 N N . GLU A 1 281 ? -19.611 18.071 4.062 1 98.56 281 GLU A N 1
ATOM 2138 C CA . GLU A 1 281 ? -18.155 18.065 4.165 1 98.56 281 GLU A CA 1
ATOM 2139 C C . GLU A 1 281 ? -17.545 16.978 3.284 1 98.56 281 GLU A C 1
ATOM 2141 O O . GLU A 1 281 ? -16.531 17.206 2.62 1 98.56 281 GLU A O 1
ATOM 2146 N N . VAL A 1 282 ? -18.198 15.824 3.292 1 98.79 282 VAL A N 1
ATOM 2147 C CA . VAL A 1 282 ? -17.726 14.704 2.485 1 98.79 282 VAL A CA 1
ATOM 2148 C C . VAL A 1 282 ? -17.791 15.071 1.004 1 98.79 282 VAL A C 1
ATOM 2150 O O . VAL A 1 282 ? -16.842 14.825 0.255 1 98.79 282 VAL A O 1
ATOM 2153 N N . GLU A 1 283 ? -18.849 15.664 0.586 1 98.56 283 GLU A N 1
ATOM 2154 C CA . GLU A 1 283 ? -19.006 16.068 -0.808 1 98.56 283 GLU A CA 1
ATOM 2155 C C . GLU A 1 283 ? -18.009 17.16 -1.182 1 98.56 283 GLU A C 1
ATOM 2157 O O . GLU A 1 283 ? -17.537 17.215 -2.32 1 98.56 283 GLU A O 1
ATOM 2162 N N . ALA A 1 284 ? -17.747 18.037 -0.25 1 98.79 284 ALA A N 1
ATOM 2163 C CA . ALA A 1 284 ? -16.755 19.081 -0.494 1 98.79 284 ALA A CA 1
ATOM 2164 C C . ALA A 1 284 ? -15.366 18.481 -0.694 1 98.79 284 ALA A C 1
ATOM 2166 O O . ALA A 1 284 ? -14.624 18.902 -1.585 1 98.79 284 ALA A O 1
ATOM 2167 N N . VAL A 1 285 ? -15.012 17.502 0.156 1 98.88 285 VAL A N 1
ATOM 2168 C CA . VAL A 1 285 ? -13.733 16.814 0.016 1 98.88 285 VAL A CA 1
ATOM 2169 C C . VAL A 1 285 ? -13.666 16.12 -1.343 1 98.88 285 VAL A C 1
ATOM 2171 O O . VAL A 1 285 ? -12.67 16.242 -2.06 1 98.88 285 VAL A O 1
ATOM 2174 N N . ARG A 1 286 ? -14.715 15.407 -1.68 1 98.81 286 ARG A N 1
ATOM 2175 C CA . ARG A 1 286 ? -14.806 14.75 -2.98 1 98.81 286 ARG A CA 1
ATOM 2176 C C . ARG A 1 286 ? -14.624 15.753 -4.114 1 98.81 286 ARG A C 1
ATOM 2178 O O . ARG A 1 286 ? -13.863 15.506 -5.052 1 98.81 286 ARG A O 1
ATOM 2185 N N . GLY A 1 287 ? -15.358 16.849 -4.041 1 98.55 287 GLY A N 1
ATOM 2186 C CA . GLY A 1 287 ? -15.281 17.88 -5.063 1 98.55 287 GLY A CA 1
ATOM 2187 C C . GLY A 1 287 ? -13.894 18.479 -5.204 1 98.55 287 GLY A C 1
ATOM 2188 O O . GLY A 1 287 ? -13.407 18.673 -6.32 1 98.55 287 GLY A O 1
ATOM 2189 N N . LEU A 1 288 ? -13.273 18.794 -4.12 1 98.79 288 LEU A N 1
ATOM 2190 C CA . LEU A 1 288 ? -11.923 19.348 -4.121 1 98.79 288 LEU A CA 1
ATOM 2191 C C . LEU A 1 288 ? -10.951 18.409 -4.827 1 98.79 288 LEU A C 1
ATOM 2193 O O . LEU A 1 288 ? -10.165 18.843 -5.673 1 98.79 288 LEU A O 1
ATOM 2197 N N . VAL A 1 289 ? -10.994 17.138 -4.449 1 98.82 289 VAL A N 1
ATOM 2198 C CA . VAL A 1 289 ? -10.077 16.142 -4.994 1 98.82 289 VAL A CA 1
ATOM 2199 C C . VAL A 1 289 ? -10.298 16.005 -6.499 1 98.82 289 VAL A C 1
ATOM 2201 O O . VAL A 1 289 ? -9.338 15.932 -7.269 1 98.82 289 VAL A O 1
ATOM 2204 N N . MET A 1 290 ? -11.535 16.013 -6.908 1 98.6 290 MET A N 1
ATOM 2205 C CA . MET A 1 290 ? -11.844 15.911 -8.331 1 98.6 290 MET A CA 1
ATOM 2206 C C . MET A 1 290 ? -11.32 17.126 -9.09 1 98.6 290 MET A C 1
ATOM 2208 O O . MET A 1 290 ? -10.836 16.999 -10.216 1 98.6 290 MET A O 1
ATOM 2212 N N . GLU A 1 291 ? -11.418 18.278 -8.514 1 98.2 291 GLU A N 1
ATOM 2213 C CA . GLU A 1 291 ? -10.891 19.485 -9.144 1 98.2 291 GLU A CA 1
ATOM 2214 C C . GLU A 1 291 ? -9.378 19.396 -9.327 1 98.2 291 GLU A C 1
ATOM 2216 O O . GLU A 1 291 ? -8.849 19.79 -10.368 1 98.2 291 GLU A O 1
ATOM 2221 N N . ILE A 1 292 ? -8.692 18.924 -8.315 1 98.62 292 ILE A N 1
ATOM 2222 C CA . ILE A 1 292 ? -7.245 18.76 -8.398 1 98.62 292 ILE A CA 1
ATOM 2223 C C . ILE A 1 292 ? -6.902 17.768 -9.507 1 98.62 292 ILE A C 1
ATOM 2225 O O . ILE A 1 292 ? -6.012 18.023 -10.323 1 98.62 292 ILE A O 1
ATOM 2229 N N . CYS A 1 293 ? -7.596 16.641 -9.511 1 98.44 293 CYS A N 1
ATOM 2230 C CA . CYS A 1 293 ? -7.369 15.633 -10.541 1 98.44 293 CYS A CA 1
ATOM 2231 C C . CYS A 1 293 ? -7.571 16.219 -11.933 1 98.44 293 CYS A C 1
ATOM 2233 O O . CYS A 1 293 ? -6.757 15.995 -12.83 1 98.44 293 CYS A O 1
ATOM 2235 N N . THR A 1 294 ? -8.643 16.98 -12.089 1 97.59 294 THR A N 1
ATOM 2236 C CA . THR A 1 294 ? -8.934 17.595 -13.379 1 97.59 294 THR A CA 1
ATOM 2237 C C . THR A 1 294 ? -7.806 18.534 -13.798 1 97.59 294 THR A C 1
ATOM 2239 O O . THR A 1 294 ? -7.379 18.522 -14.954 1 97.59 294 THR A O 1
ATOM 2242 N N . GLU A 1 295 ? -7.315 19.332 -12.846 1 97.45 295 GLU A N 1
ATOM 2243 C CA . GLU A 1 295 ? -6.207 20.246 -13.109 1 97.45 295 GLU A CA 1
ATOM 2244 C C . GLU A 1 295 ? -4.959 19.488 -13.552 1 97.45 295 GLU A C 1
ATOM 2246 O O . GLU A 1 295 ? -4.169 19.995 -14.351 1 97.45 295 GLU A O 1
ATOM 2251 N N . LEU A 1 296 ? -4.82 18.232 -13.1 1 97 296 LEU A N 1
ATOM 2252 C CA . LEU A 1 296 ? -3.64 17.425 -13.39 1 97 296 LEU A CA 1
ATOM 2253 C C . LEU A 1 296 ? -3.856 16.576 -14.639 1 97 296 LEU A C 1
ATOM 2255 O O . LEU A 1 296 ? -2.964 15.831 -15.05 1 97 296 LEU A O 1
ATOM 2259 N N . GLY A 1 297 ? -5.034 16.581 -15.205 1 95.49 297 GLY A N 1
ATOM 2260 C CA . GLY A 1 297 ? -5.345 15.805 -16.394 1 95.49 297 GLY A CA 1
ATOM 2261 C C . GLY A 1 297 ? -5.689 14.359 -16.09 1 95.49 297 GLY A C 1
ATOM 2262 O O . GLY A 1 297 ? -5.553 13.489 -16.953 1 95.49 297 GLY A O 1
ATOM 2263 N N . VAL A 1 298 ? -5.973 14.082 -14.824 1 95.91 298 VAL A N 1
ATOM 2264 C CA . VAL A 1 298 ? -6.385 12.741 -14.422 1 95.91 298 VAL A CA 1
ATOM 2265 C C . VAL A 1 298 ? -7.886 12.573 -14.647 1 95.91 298 VAL A C 1
ATOM 2267 O O . VAL A 1 298 ? -8.683 13.408 -14.212 1 95.91 298 VAL A O 1
ATOM 2270 N N . GLY A 1 299 ? -8.258 11.513 -15.372 1 94.13 299 GLY A N 1
ATOM 2271 C CA . GLY A 1 299 ? -9.657 11.248 -15.667 1 94.13 299 GLY A CA 1
ATOM 2272 C C . GLY A 1 299 ? -10.134 9.908 -15.14 1 94.13 299 GLY A C 1
ATOM 2273 O O . GLY A 1 299 ? -9.393 9.207 -14.448 1 94.13 299 GLY A O 1
ATOM 2274 N N . TRP A 1 300 ? -11.355 9.569 -15.303 1 96.53 300 TRP A N 1
ATOM 2275 C CA . TRP A 1 300 ? -12.015 8.358 -14.826 1 96.53 300 TRP A CA 1
ATOM 2276 C C . TRP A 1 300 ? -12.785 7.678 -15.953 1 96.53 300 TRP A C 1
ATOM 2278 O O . TRP A 1 300 ? -13.175 8.326 -16.927 1 96.53 300 TRP A O 1
ATOM 2288 N N . LYS A 1 301 ? -12.969 6.403 -15.872 1 93.11 301 LYS A N 1
ATOM 2289 C CA . LYS A 1 301 ? -13.724 5.627 -16.852 1 93.11 301 LYS A CA 1
ATOM 2290 C C . LYS A 1 301 ? -15.213 5.953 -16.783 1 93.11 301 LYS A C 1
ATOM 2292 O O . LYS A 1 301 ? -15.926 5.839 -17.782 1 93.11 301 LYS A O 1
ATOM 2297 N N . GLY A 1 302 ? -15.723 6.338 -15.723 1 94.17 302 GLY A N 1
ATOM 2298 C CA . GLY A 1 302 ? -17.114 6.681 -15.473 1 94.17 302 GLY A CA 1
ATOM 2299 C C . GLY A 1 302 ? -17.287 7.703 -14.366 1 94.17 302 GLY A C 1
ATOM 2300 O O . GLY A 1 302 ? -16.339 8.408 -14.01 1 94.17 302 GLY A O 1
ATOM 2301 N N . GLU A 1 303 ? -18.47 7.765 -13.884 1 96.67 303 GLU A N 1
ATOM 2302 C CA . GLU A 1 303 ? -18.767 8.721 -12.822 1 96.67 303 GLU A CA 1
ATOM 2303 C C . GLU A 1 303 ? -18.075 8.332 -11.518 1 96.67 303 GLU A C 1
ATOM 2305 O O . GLU A 1 303 ? -18.025 7.152 -11.165 1 96.67 303 GLU A O 1
ATOM 2310 N N . VAL A 1 304 ? -17.57 9.277 -10.854 1 97.99 304 VAL A N 1
ATOM 2311 C CA . VAL A 1 304 ? -16.987 9.053 -9.535 1 97.99 304 VAL A CA 1
ATOM 2312 C C . VAL A 1 304 ? -18.098 8.869 -8.504 1 97.99 304 VAL A C 1
ATOM 2314 O O . VAL A 1 304 ? -19.026 9.678 -8.43 1 97.99 304 VAL A O 1
ATOM 2317 N N . ALA A 1 305 ? -17.983 7.863 -7.71 1 97.54 305 ALA A N 1
ATOM 2318 C CA . ALA A 1 305 ? -19.016 7.524 -6.735 1 97.54 305 ALA A CA 1
ATOM 2319 C C . ALA A 1 305 ? -19.357 8.725 -5.858 1 97.54 305 ALA A C 1
ATOM 2321 O O . ALA A 1 305 ? -18.48 9.524 -5.519 1 97.54 305 ALA A O 1
ATOM 2322 N N . ARG A 1 306 ? -20.557 8.801 -5.465 1 95.75 306 ARG A N 1
ATOM 2323 C CA . ARG A 1 306 ? -21.063 9.855 -4.591 1 95.75 306 ARG A CA 1
ATOM 2324 C C . ARG A 1 306 ? -21.712 9.266 -3.343 1 95.75 306 ARG A C 1
ATOM 2326 O O . ARG A 1 306 ? -21.98 8.065 -3.284 1 95.75 306 ARG A O 1
ATOM 2333 N N . LEU A 1 307 ? -21.872 10.123 -2.345 1 94 307 LEU A N 1
ATOM 2334 C CA . LEU A 1 307 ? -22.476 9.692 -1.089 1 94 307 LEU A CA 1
ATOM 2335 C C . LEU A 1 307 ? -23.954 9.369 -1.278 1 94 307 LEU A C 1
ATOM 2337 O O . LEU A 1 307 ? -24.687 10.138 -1.903 1 94 307 LEU A O 1
ATOM 2341 N N . MET B 1 1 ? -23.378 1.929 -33.385 1 21.01 1 MET B N 1
ATOM 2342 C CA . MET B 1 1 ? -23.063 0.975 -32.326 1 21.01 1 MET B CA 1
ATOM 2343 C C . MET B 1 1 ? -21.584 1.038 -31.959 1 21.01 1 MET B C 1
ATOM 2345 O O . MET B 1 1 ? -20.72 0.772 -32.797 1 21.01 1 MET B O 1
ATOM 2349 N N . SER B 1 2 ? -21.055 1.945 -31.229 1 28.91 2 SER B N 1
ATOM 2350 C CA . SER B 1 2 ? -19.613 2.142 -31.124 1 28.91 2 SER B CA 1
ATOM 2351 C C . SER B 1 2 ? -18.894 0.828 -30.838 1 28.91 2 SER B C 1
ATOM 2353 O O . SER B 1 2 ? -19.378 0.007 -30.056 1 28.91 2 SER B O 1
ATOM 2355 N N . PRO B 1 3 ? -18.054 0.234 -31.688 1 31.84 3 PRO B N 1
ATOM 2356 C CA . PRO B 1 3 ? -17.578 -1.143 -31.537 1 31.84 3 PRO B CA 1
ATOM 2357 C C . PRO B 1 3 ? -17.283 -1.509 -30.084 1 31.84 3 PRO B C 1
ATOM 2359 O O . PRO B 1 3 ? -16.892 -0.646 -29.294 1 31.84 3 PRO B O 1
ATOM 2362 N N . ALA B 1 4 ? -17.97 -2.356 -29.44 1 35.05 4 ALA B N 1
ATOM 2363 C CA . ALA B 1 4 ? -17.722 -2.983 -28.144 1 35.05 4 ALA B CA 1
ATOM 2364 C C . ALA B 1 4 ? -16.226 -3.133 -27.884 1 35.05 4 ALA B C 1
ATOM 2366 O O . ALA B 1 4 ? -15.517 -3.778 -28.66 1 35.05 4 ALA B O 1
ATOM 2367 N N . ALA B 1 5 ? -15.351 -2.188 -27.563 1 41.6 5 ALA B N 1
ATOM 2368 C CA . ALA B 1 5 ? -13.918 -2.288 -27.297 1 41.6 5 ALA B CA 1
ATOM 2369 C C . ALA B 1 5 ? -13.549 -3.681 -26.795 1 41.6 5 ALA B C 1
ATOM 2371 O O . ALA B 1 5 ? -14.168 -4.195 -25.861 1 41.6 5 ALA B O 1
ATOM 2372 N N . ALA B 1 6 ? -13.135 -4.66 -27.547 1 47.21 6 ALA B N 1
ATOM 2373 C CA . ALA B 1 6 ? -12.7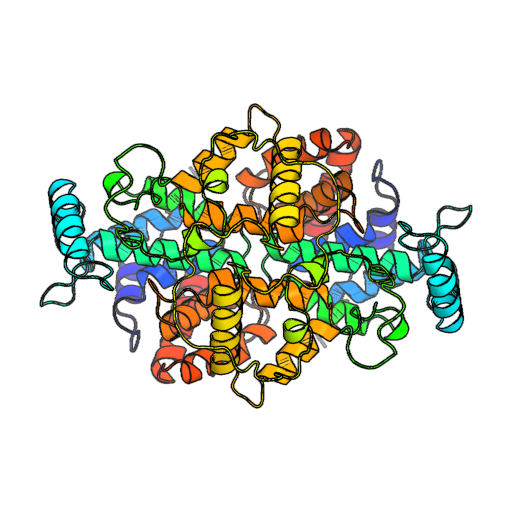01 -6.034 -27.304 1 47.21 6 ALA B CA 1
ATOM 2374 C C . ALA B 1 6 ? -12.015 -6.161 -25.946 1 47.21 6 ALA B C 1
ATOM 2376 O O . ALA B 1 6 ? -11.044 -5.455 -25.666 1 47.21 6 ALA B O 1
ATOM 2377 N N . THR B 1 7 ? -12.717 -6.448 -24.799 1 62.39 7 THR B N 1
ATOM 2378 C CA . THR B 1 7 ? -12.425 -6.543 -23.372 1 62.39 7 THR B CA 1
ATOM 2379 C C . THR B 1 7 ? -11.388 -7.63 -23.104 1 62.39 7 THR B C 1
ATOM 2381 O O . THR B 1 7 ? -11.714 -8.819 -23.101 1 62.39 7 THR B O 1
ATOM 2384 N N . GLY B 1 8 ? -10.135 -7.565 -23.536 1 82.93 8 GLY B N 1
ATOM 2385 C CA . GLY B 1 8 ? -9.03 -8.414 -23.117 1 82.93 8 GLY B CA 1
ATOM 2386 C C . GLY B 1 8 ? -7.917 -8.495 -24.144 1 82.93 8 GLY B C 1
ATOM 2387 O O . GLY B 1 8 ? -7.94 -7.783 -25.15 1 82.93 8 GLY B O 1
ATOM 2388 N N . PHE B 1 9 ? -6.854 -9.249 -23.836 1 93.91 9 PHE B N 1
ATOM 2389 C CA . PHE B 1 9 ? -5.706 -9.466 -24.708 1 93.91 9 PHE B CA 1
ATOM 2390 C C . PHE B 1 9 ? -6.063 -10.412 -25.848 1 93.91 9 PHE B C 1
ATOM 2392 O O . PHE B 1 9 ? -6.885 -11.314 -25.679 1 93.91 9 PHE B O 1
ATOM 2399 N N . SER B 1 10 ? -5.472 -10.23 -27.058 1 94.19 10 SER B N 1
ATOM 2400 C CA . SER B 1 10 ? -5.604 -11.2 -28.14 1 94.19 10 SER B CA 1
ATOM 2401 C C . SER B 1 10 ? -4.885 -12.502 -27.806 1 94.19 10 SER B C 1
ATOM 2403 O O . SER B 1 10 ? -3.941 -12.511 -27.013 1 94.19 10 SER B O 1
ATOM 2405 N N . ALA B 1 11 ? -5.328 -13.606 -28.41 1 93.6 11 ALA B N 1
ATOM 2406 C CA . ALA B 1 11 ? -4.671 -14.9 -28.237 1 93.6 11 ALA B CA 1
ATOM 2407 C C . ALA B 1 11 ? -3.217 -14.841 -28.696 1 93.6 11 ALA B C 1
ATOM 2409 O O . ALA B 1 11 ? -2.344 -15.472 -28.094 1 93.6 11 ALA B O 1
ATOM 2410 N N . THR B 1 12 ? -3.009 -14.046 -29.749 1 95.98 12 THR B N 1
ATOM 2411 C CA . THR B 1 12 ? -1.66 -13.886 -30.281 1 95.98 12 THR B CA 1
ATOM 2412 C C . THR B 1 12 ? -0.757 -13.191 -29.266 1 95.98 12 THR B C 1
ATOM 2414 O O . THR B 1 12 ? 0.394 -13.59 -29.075 1 95.98 12 THR B O 1
ATOM 2417 N N . PHE B 1 13 ? -1.305 -12.215 -28.677 1 97.91 13 PHE B N 1
ATOM 2418 C CA . PHE B 1 13 ? -0.535 -11.487 -27.675 1 97.91 13 PHE B CA 1
ATOM 2419 C C . PHE B 1 13 ? -0.221 -12.378 -26.479 1 97.91 13 PHE B C 1
ATOM 2421 O O . PHE B 1 13 ? 0.912 -12.401 -25.996 1 97.91 13 PHE B O 1
ATOM 2428 N N . LEU B 1 14 ? -1.209 -13.151 -26.011 1 97.71 14 LEU B N 1
ATOM 2429 C CA . LEU B 1 14 ? -1.02 -14.024 -24.857 1 97.71 14 LEU B CA 1
ATOM 2430 C C . LEU B 1 14 ? 0.007 -15.109 -25.16 1 97.71 14 LEU B C 1
ATOM 2432 O O . LEU B 1 14 ? 0.814 -15.464 -24.297 1 97.71 14 LEU B O 1
ATOM 2436 N N . SER B 1 15 ? -0.003 -15.611 -26.377 1 97.42 15 SER B N 1
ATOM 2437 C CA . SER B 1 15 ? 0.987 -16.607 -26.774 1 97.42 15 SER B CA 1
ATOM 2438 C C . SER B 1 15 ? 2.391 -16.011 -26.801 1 97.42 15 SER B C 1
ATOM 2440 O O . SER B 1 15 ? 3.358 -16.67 -26.412 1 97.42 15 SER B O 1
ATOM 2442 N N . ARG B 1 16 ? 2.446 -14.78 -27.175 1 97.35 16 ARG B N 1
ATOM 2443 C CA . ARG B 1 16 ? 3.731 -14.093 -27.25 1 97.35 16 ARG B CA 1
ATOM 2444 C C . ARG B 1 16 ? 4.316 -13.874 -25.859 1 97.35 16 ARG B C 1
ATOM 2446 O O . ARG B 1 16 ? 5.501 -14.128 -25.63 1 97.35 16 ARG B O 1
ATOM 2453 N N . ILE B 1 17 ? 3.477 -13.454 -24.937 1 97.27 17 I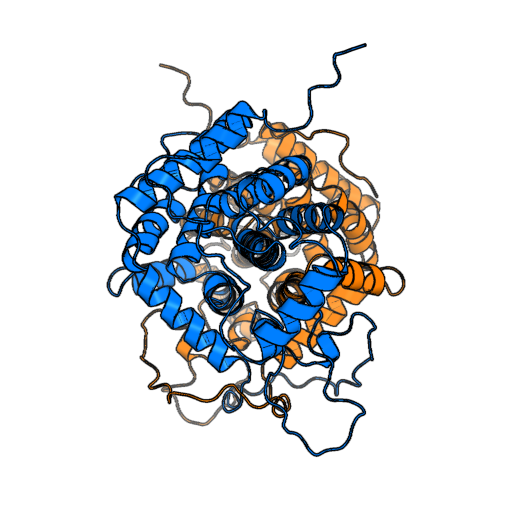LE B N 1
ATOM 2454 C CA . ILE B 1 17 ? 4.036 -13.138 -23.627 1 97.27 17 ILE B CA 1
ATOM 2455 C C . ILE B 1 17 ? 4.318 -14.428 -22.862 1 97.27 17 ILE B C 1
ATOM 2457 O O . ILE B 1 17 ? 5.23 -14.479 -22.033 1 97.27 17 ILE B O 1
ATOM 2461 N N . ARG B 1 18 ? 3.635 -15.493 -23.143 1 97.13 18 ARG B N 1
ATOM 2462 C CA . ARG B 1 18 ? 3.898 -16.783 -22.512 1 97.13 18 ARG B CA 1
ATOM 2463 C C . ARG B 1 18 ? 5.259 -17.33 -22.931 1 97.13 18 ARG B C 1
ATOM 2465 O O . ARG B 1 18 ? 5.953 -17.961 -22.131 1 97.13 18 ARG B O 1
ATOM 2472 N N . ALA B 1 19 ? 5.65 -17.004 -24.176 1 96.5 19 ALA B N 1
ATOM 2473 C CA . ALA B 1 19 ? 6.898 -17.522 -24.732 1 96.5 19 ALA B CA 1
ATOM 2474 C C . ALA B 1 19 ? 7.964 -16.432 -24.796 1 96.5 19 ALA B C 1
ATOM 2476 O O . ALA B 1 19 ? 8.842 -16.465 -25.661 1 96.5 19 ALA B O 1
ATOM 2477 N N . TYR B 1 20 ? 7.836 -15.534 -23.911 1 96.67 20 TYR B N 1
ATOM 2478 C CA . TYR B 1 20 ? 8.757 -14.404 -23.938 1 96.67 20 TYR B CA 1
ATOM 2479 C C . TYR B 1 20 ? 10.197 -14.869 -23.765 1 96.67 20 TYR B C 1
ATOM 2481 O O . TYR B 1 20 ? 10.506 -15.623 -22.838 1 96.67 20 TYR B O 1
ATOM 2489 N N . PRO B 1 21 ? 11.122 -14.395 -24.563 1 96.31 21 PRO B N 1
ATOM 2490 C CA . PRO B 1 21 ? 12.498 -14.898 -24.536 1 96.31 21 PRO B CA 1
ATOM 2491 C C . PRO B 1 21 ? 13.195 -14.637 -23.203 1 96.31 21 PRO B C 1
ATOM 2493 O O . PRO B 1 21 ? 13.084 -13.541 -22.648 1 96.31 21 PRO B O 1
ATOM 2496 N N . SER B 1 22 ? 13.889 -15.628 -22.683 1 96.49 22 SER B N 1
ATOM 2497 C CA . SER B 1 22 ? 14.752 -15.567 -21.508 1 96.49 22 SER B CA 1
ATOM 2498 C C . SER B 1 22 ? 13.94 -15.356 -20.235 1 96.49 22 SER B C 1
ATOM 2500 O O . SER B 1 22 ? 14.501 -15.083 -19.172 1 96.49 22 SER B O 1
ATOM 2502 N N . LEU B 1 23 ? 12.586 -15.452 -20.39 1 97.64 23 LEU B N 1
ATOM 2503 C CA . LEU B 1 23 ? 11.741 -15.34 -19.206 1 97.64 23 LEU B CA 1
ATOM 2504 C C . LEU B 1 23 ? 11.849 -16.591 -18.341 1 97.64 23 LEU B C 1
ATOM 2506 O O . LEU B 1 23 ? 11.793 -17.712 -18.853 1 97.64 23 LEU B O 1
ATOM 2510 N N . PRO B 1 24 ? 12.093 -16.444 -17.023 1 97.04 24 PRO B N 1
ATOM 2511 C CA . PRO B 1 24 ? 12.127 -17.647 -16.188 1 97.04 24 PRO B CA 1
ATOM 2512 C C . PRO B 1 24 ? 10.84 -18.464 -16.279 1 97.04 24 PRO B C 1
ATOM 2514 O O . PRO B 1 24 ? 9.751 -17.897 -16.397 1 97.04 24 PRO B O 1
ATOM 2517 N N . SER B 1 25 ? 10.972 -19.77 -16.16 1 95.12 25 SER B N 1
ATOM 2518 C CA . SER B 1 25 ? 9.831 -20.673 -16.267 1 95.12 25 SER B CA 1
ATOM 2519 C C . SER B 1 25 ? 8.781 -20.366 -15.205 1 95.12 25 SER B C 1
ATOM 2521 O O . SER B 1 25 ? 9.12 -20.015 -14.073 1 95.12 25 SER B O 1
ATOM 2523 N N . HIS B 1 26 ? 7.552 -20.461 -15.571 1 96.54 26 HIS B N 1
ATOM 2524 C CA . HIS B 1 26 ? 6.413 -20.423 -14.661 1 96.54 26 HIS B CA 1
ATOM 2525 C C . HIS B 1 26 ? 6.245 -19.038 -14.045 1 96.54 26 HIS B C 1
ATOM 2527 O O . HIS B 1 26 ? 5.889 -18.915 -12.871 1 96.54 26 HIS B O 1
ATOM 2533 N N . THR B 1 27 ? 6.563 -17.927 -14.866 1 98.24 27 THR B N 1
ATOM 2534 C CA . THR B 1 27 ? 6.478 -16.61 -14.246 1 98.24 27 THR B CA 1
ATOM 2535 C C . THR B 1 27 ? 5.514 -15.711 -15.014 1 98.24 27 THR B C 1
ATOM 2537 O O . THR B 1 27 ? 4.989 -14.741 -14.464 1 98.24 27 THR B O 1
ATOM 2540 N N . TRP B 1 28 ? 5.233 -15.984 -16.231 1 98.59 28 TRP B N 1
ATOM 2541 C CA . TRP B 1 28 ? 4.569 -15.039 -17.122 1 98.59 28 TRP B CA 1
ATOM 2542 C C . TRP B 1 28 ? 3.17 -14.704 -16.616 1 98.59 28 TRP B C 1
ATOM 2544 O O . TRP B 1 28 ? 2.735 -13.552 -16.69 1 98.59 28 TRP B O 1
ATOM 2554 N N . TYR B 1 29 ? 2.402 -15.715 -16.098 1 98.59 29 TYR B N 1
ATOM 2555 C CA . TYR B 1 29 ? 0.991 -15.511 -15.789 1 98.59 29 TYR B CA 1
ATOM 2556 C C . TYR B 1 29 ? 0.825 -14.642 -14.548 1 98.59 29 TYR B C 1
ATOM 2558 O O . TYR B 1 29 ? 0.022 -13.706 -14.542 1 98.59 29 TYR B O 1
ATOM 2566 N N . TYR B 1 30 ? 1.636 -14.923 -13.417 1 98.73 30 TYR B N 1
ATOM 2567 C CA . TYR B 1 30 ? 1.414 -14.078 -12.248 1 98.73 30 TYR B CA 1
ATOM 2568 C C . TYR B 1 30 ? 2.033 -12.699 -12.447 1 98.73 30 TYR B C 1
ATOM 2570 O O . TYR B 1 30 ? 1.536 -11.706 -11.91 1 98.73 30 TYR B O 1
ATOM 2578 N N . LEU B 1 31 ? 3.106 -12.545 -13.27 1 98.93 31 LEU B N 1
ATOM 2579 C CA . LEU B 1 31 ? 3.65 -11.231 -13.595 1 98.93 31 LEU B CA 1
ATOM 2580 C C . LEU B 1 31 ? 2.643 -10.406 -14.389 1 98.93 31 LEU B C 1
ATOM 2582 O O . LEU B 1 31 ? 2.507 -9.201 -14.166 1 98.93 31 LEU B O 1
ATOM 2586 N N . THR B 1 32 ? 1.96 -11.057 -15.295 1 98.93 32 THR B N 1
ATOM 2587 C CA . THR B 1 32 ? 0.916 -10.389 -16.065 1 98.93 32 THR B CA 1
ATOM 2588 C C . THR B 1 32 ? -0.202 -9.898 -15.149 1 98.93 32 THR B C 1
ATOM 2590 O O . THR B 1 32 ? -0.641 -8.751 -15.256 1 98.93 32 THR B O 1
ATOM 2593 N N . LEU B 1 33 ? -0.643 -10.754 -14.213 1 98.91 33 LEU B N 1
ATOM 2594 C CA . LEU B 1 33 ? -1.728 -10.368 -13.317 1 98.91 33 LEU B CA 1
ATOM 2595 C C . LEU B 1 33 ? -1.304 -9.214 -12.415 1 98.91 33 LEU B C 1
ATOM 2597 O O . LEU B 1 33 ? -2.099 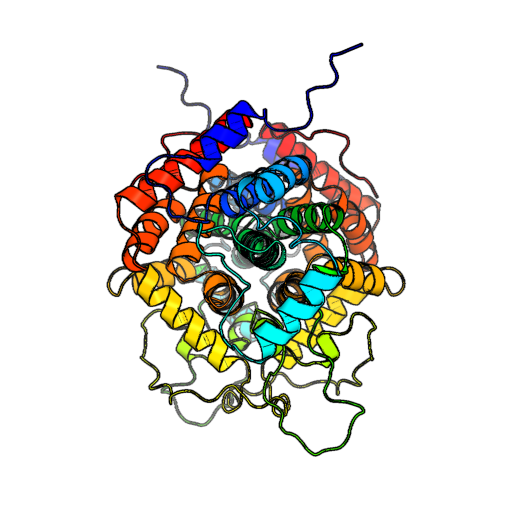-8.314 -12.136 1 98.91 33 LEU B O 1
ATOM 2601 N N . VAL B 1 34 ? -0.052 -9.238 -11.928 1 98.94 34 VAL B N 1
ATOM 2602 C CA . VAL B 1 34 ? 0.467 -8.154 -11.101 1 98.94 34 VAL B CA 1
ATOM 2603 C C . VAL B 1 34 ? 0.458 -6.849 -11.894 1 98.94 34 VAL B C 1
ATOM 2605 O O . VAL B 1 34 ? 0.021 -5.812 -11.389 1 98.94 34 VAL B O 1
ATOM 2608 N N . THR B 1 35 ? 0.912 -6.896 -13.141 1 98.93 35 THR B N 1
ATOM 2609 C CA . THR B 1 35 ? 0.922 -5.72 -14.005 1 98.93 35 THR B CA 1
ATOM 2610 C C . THR B 1 35 ? -0.495 -5.202 -14.231 1 98.93 35 THR B C 1
ATOM 2612 O O . THR B 1 35 ? -0.746 -4 -14.127 1 98.93 35 THR B O 1
ATOM 2615 N N . LEU B 1 36 ? -1.431 -6.104 -14.504 1 98.84 36 LEU B N 1
ATOM 2616 C CA . LEU B 1 36 ? -2.829 -5.744 -14.714 1 98.84 36 LEU B CA 1
ATOM 2617 C C . LEU B 1 36 ? -3.407 -5.067 -13.476 1 98.84 36 LEU B C 1
ATOM 2619 O O . LEU B 1 36 ? -4.175 -4.109 -13.589 1 98.84 36 LEU B O 1
ATOM 2623 N N . SER B 1 37 ? -3.037 -5.608 -12.317 1 98.77 37 SER B N 1
ATOM 2624 C CA . SER B 1 37 ? -3.526 -5.047 -11.063 1 98.77 37 SER B CA 1
ATOM 2625 C C . SER B 1 37 ? -3.111 -3.587 -10.91 1 98.77 37 SER B C 1
ATOM 2627 O O . SER B 1 37 ? -3.95 -2.722 -10.65 1 98.77 37 SER B O 1
ATOM 2629 N N . VAL B 1 38 ? -1.826 -3.297 -11.101 1 98.76 38 VAL B N 1
ATOM 2630 C CA . VAL B 1 38 ? -1.303 -1.95 -10.892 1 98.76 38 VAL B CA 1
ATOM 2631 C C . VAL B 1 38 ? -1.829 -1.017 -11.98 1 98.76 38 VAL B C 1
ATOM 2633 O O . VAL B 1 38 ? -2.046 0.172 -11.735 1 98.76 38 VAL B O 1
ATOM 2636 N N . CYS B 1 39 ? -2.171 -1.549 -13.169 1 98.28 39 CYS B N 1
ATOM 2637 C CA . CYS B 1 39 ? -2.724 -0.762 -14.265 1 98.28 39 CYS B CA 1
ATOM 2638 C C . CYS B 1 39 ? -4.231 -0.599 -14.114 1 98.28 39 CYS B C 1
ATOM 2640 O O . CYS B 1 39 ? -4.874 0.059 -14.934 1 98.28 39 CYS B O 1
ATOM 2642 N N . ASN B 1 40 ? -4.768 -1.229 -13.089 1 97.66 40 ASN B N 1
ATOM 2643 C CA . ASN B 1 40 ? -6.195 -1.141 -12.796 1 97.66 40 ASN B CA 1
ATOM 2644 C C . ASN B 1 40 ? -7.037 -1.688 -13.944 1 97.66 40 ASN B C 1
ATOM 2646 O O . ASN B 1 40 ? -7.956 -1.018 -14.419 1 97.66 40 ASN B O 1
ATOM 2650 N N . LYS B 1 41 ? -6.666 -2.872 -14.406 1 97.8 41 LYS B N 1
ATOM 2651 C CA . LYS B 1 41 ? -7.376 -3.579 -15.468 1 97.8 41 LYS B CA 1
ATOM 2652 C C . LYS B 1 41 ? -7.762 -4.988 -15.028 1 97.8 41 LYS B C 1
ATOM 2654 O O . LYS B 1 41 ? -7.436 -5.967 -15.704 1 97.8 41 LYS B O 1
ATOM 2659 N N . PRO B 1 42 ? -8.511 -5.097 -13.923 1 97.09 42 PRO B N 1
ATOM 2660 C CA . PRO B 1 42 ? -8.853 -6.423 -13.404 1 97.09 42 PRO B CA 1
ATOM 2661 C C . PRO B 1 42 ? -9.712 -7.233 -14.373 1 97.09 42 PRO B C 1
ATOM 2663 O O . PRO B 1 42 ? -9.719 -8.465 -14.316 1 97.09 42 PRO B O 1
ATOM 2666 N N . GLU B 1 43 ? -10.386 -6.596 -15.326 1 96.01 43 GLU B N 1
ATOM 2667 C CA . GLU B 1 43 ? -11.257 -7.272 -16.282 1 96.01 43 GLU B CA 1
ATOM 2668 C C . GLU B 1 43 ? -10.454 -8.155 -17.233 1 96.01 43 GLU B C 1
ATOM 2670 O O . GLU B 1 43 ? -11.013 -9.034 -17.893 1 96.01 43 GLU B O 1
ATOM 2675 N N . PHE B 1 44 ? -9.17 -7.952 -17.299 1 97.75 44 PHE B N 1
ATOM 2676 C CA . PHE B 1 44 ? -8.318 -8.703 -18.214 1 97.75 44 PHE B CA 1
ATOM 2677 C C . PHE B 1 44 ? -7.803 -9.976 -17.553 1 97.75 44 PHE B C 1
ATOM 2679 O O . PHE B 1 44 ? -7.137 -10.79 -18.195 1 97.75 44 PHE B O 1
ATOM 2686 N N . ILE B 1 45 ? -8.121 -10.264 -16.298 1 98.07 45 ILE B N 1
ATOM 2687 C CA . ILE B 1 45 ? -7.564 -11.382 -15.545 1 98.07 45 ILE B CA 1
ATOM 2688 C C . ILE B 1 45 ? -8.123 -12.697 -16.083 1 98.07 45 ILE B C 1
ATOM 2690 O O . ILE B 1 45 ? -7.385 -13.671 -16.249 1 98.07 45 ILE B O 1
ATOM 2694 N N . ALA B 1 46 ? -9.374 -12.69 -16.467 1 97.35 46 ALA B N 1
ATOM 2695 C CA . ALA B 1 46 ? -10.044 -13.922 -16.873 1 97.35 46 ALA B CA 1
ATOM 2696 C C . ALA B 1 46 ? -9.392 -14.517 -18.118 1 97.35 46 ALA B C 1
ATOM 2698 O O . ALA B 1 46 ? -9.028 -15.696 -18.132 1 97.35 46 ALA B O 1
ATOM 2699 N N . PRO B 1 47 ? -9.145 -13.713 -19.163 1 97.48 47 PRO B N 1
ATOM 2700 C CA . PRO B 1 47 ? -8.505 -14.285 -20.35 1 97.48 47 PRO B CA 1
ATOM 2701 C C . PRO B 1 47 ? -7.088 -14.782 -20.076 1 97.48 47 PRO B C 1
ATOM 2703 O O . PRO B 1 47 ? -6.654 -15.777 -20.662 1 97.48 47 PRO B O 1
ATOM 2706 N N . VAL B 1 48 ? -6.366 -14.13 -19.226 1 98.37 48 VAL B N 1
ATOM 2707 C CA . VAL B 1 48 ? -5.004 -14.537 -18.899 1 98.37 48 VAL B CA 1
ATOM 2708 C C . VAL B 1 48 ? -5.026 -15.88 -18.171 1 98.37 48 VAL B C 1
ATOM 2710 O O . VAL B 1 48 ? -4.253 -16.783 -18.499 1 98.37 48 VAL B O 1
ATOM 2713 N N . LEU B 1 49 ? -5.926 -16.008 -17.191 1 97.98 49 LEU B N 1
ATOM 2714 C CA . LEU B 1 49 ? -6.017 -17.244 -16.421 1 97.98 49 LEU B CA 1
ATOM 2715 C C . LEU B 1 49 ? -6.469 -18.403 -17.304 1 97.98 49 LEU B C 1
ATOM 2717 O O . LEU B 1 49 ? -5.955 -19.517 -17.184 1 97.98 49 LEU B O 1
ATOM 2721 N N . SER B 1 50 ? -7.414 -18.108 -18.173 1 97.26 50 SER B N 1
ATOM 2722 C CA . SER B 1 50 ? -7.879 -19.137 -19.098 1 97.26 50 SER B CA 1
ATOM 2723 C C . SER B 1 50 ? -6.742 -19.639 -19.982 1 97.26 50 SER B C 1
ATOM 2725 O O . SER B 1 50 ? -6.603 -20.844 -20.198 1 97.26 50 SER B O 1
ATOM 2727 N N . HIS B 1 51 ? -5.971 -18.72 -20.446 1 97.93 51 HIS B N 1
ATOM 2728 C CA . HIS B 1 51 ? -4.825 -19.088 -21.269 1 97.93 51 HIS B CA 1
ATOM 2729 C C . HIS B 1 51 ? -3.815 -19.907 -20.473 1 97.93 51 HIS B C 1
ATOM 2731 O O . HIS B 1 51 ? -3.251 -20.876 -20.988 1 97.93 51 HIS B O 1
ATOM 2737 N N . ALA B 1 52 ? -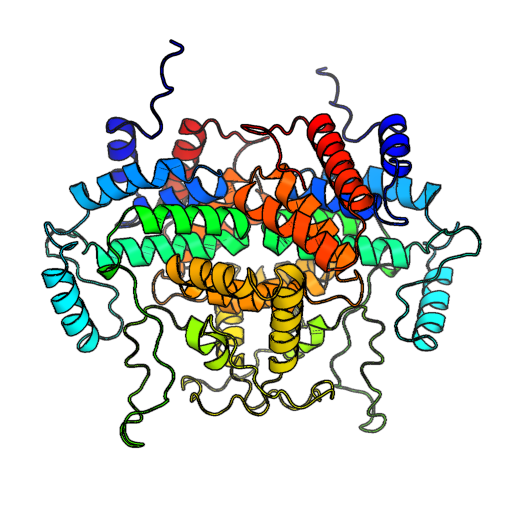3.577 -19.58 -19.236 1 98.07 52 ALA B N 1
ATOM 2738 C CA . ALA B 1 52 ? -2.652 -20.315 -18.377 1 98.07 52 ALA B CA 1
ATOM 2739 C C . ALA B 1 52 ? -3.155 -21.731 -18.114 1 98.07 52 ALA B C 1
ATOM 2741 O O . ALA B 1 52 ? -2.38 -22.69 -18.158 1 98.07 52 ALA B O 1
ATOM 2742 N N . PHE B 1 53 ? -4.463 -21.886 -17.852 1 97.84 53 PHE B N 1
ATOM 2743 C CA . PHE B 1 53 ? -5.049 -23.192 -17.576 1 97.84 53 PHE B CA 1
ATOM 2744 C C . PHE B 1 53 ? -5.002 -24.079 -18.815 1 97.84 53 PHE B C 1
ATOM 2746 O O . PHE B 1 53 ? -4.839 -25.296 -18.707 1 97.84 53 PHE B O 1
ATOM 2753 N N . THR B 1 54 ? -5.062 -23.434 -19.971 1 97.38 54 THR B N 1
ATOM 2754 C CA . THR B 1 54 ? -5.093 -24.185 -21.221 1 97.38 54 THR B CA 1
ATOM 2755 C C . THR B 1 54 ? -3.685 -24.603 -21.636 1 97.38 54 THR B C 1
ATOM 2757 O O . THR B 1 54 ? -3.477 -25.726 -22.1 1 97.38 54 THR B O 1
ATOM 2760 N N . HIS B 1 55 ? -2.696 -23.732 -21.381 1 96.65 55 HIS B N 1
ATOM 2761 C CA . HIS B 1 55 ? -1.416 -23.95 -22.045 1 96.65 55 HIS B CA 1
ATOM 2762 C C . HIS B 1 55 ? -0.313 -24.24 -21.034 1 96.65 55 HIS B C 1
ATOM 2764 O O . HIS B 1 55 ? 0.768 -24.705 -21.403 1 96.65 55 HIS B O 1
ATOM 2770 N N . SER B 1 56 ? -0.59 -23.987 -19.73 1 97.03 56 SER B N 1
ATOM 2771 C CA . SER B 1 56 ? 0.475 -24.14 -18.745 1 97.03 56 SER B CA 1
ATOM 2772 C C . SER B 1 56 ? 0.081 -25.131 -17.654 1 97.03 56 SER B C 1
ATOM 2774 O O . SER B 1 56 ? 0.937 -25.621 -16.914 1 97.03 56 SER B O 1
ATOM 2776 N N . ALA B 1 57 ? -1.193 -25.476 -17.573 1 98.26 57 ALA B N 1
ATOM 2777 C CA . ALA B 1 57 ? -1.675 -26.311 -16.476 1 98.26 57 ALA B CA 1
ATOM 2778 C C . ALA B 1 57 ? -1.736 -27.778 -16.89 1 98.26 57 ALA B C 1
ATOM 2780 O O . ALA B 1 57 ? -1.871 -28.09 -18.076 1 98.26 57 ALA B O 1
ATOM 2781 N N . ILE B 1 58 ? -1.623 -28.68 -15.909 1 98.56 58 ILE B N 1
ATOM 2782 C CA . ILE B 1 58 ? -1.909 -30.098 -16.098 1 98.56 58 ILE B CA 1
ATOM 2783 C C . ILE B 1 58 ? -3.383 -30.284 -16.451 1 98.56 58 ILE B C 1
ATOM 2785 O O . ILE B 1 58 ? -4.266 -29.844 -15.711 1 98.56 58 ILE B O 1
ATOM 2789 N N . PRO B 1 59 ? -3.645 -30.904 -17.592 1 97.74 59 PRO B N 1
ATOM 2790 C CA . PRO B 1 59 ? -5.048 -31.096 -17.968 1 97.74 59 PRO B CA 1
ATOM 2791 C C . PRO B 1 59 ? -5.867 -31.765 -16.867 1 97.74 59 PRO B C 1
ATOM 2793 O O . PRO B 1 59 ? -5.439 -32.774 -16.3 1 97.74 59 PRO B O 1
ATOM 2796 N N . GLY B 1 60 ? -7.016 -31.121 -16.478 1 97.5 60 GLY B N 1
ATOM 2797 C CA . GLY B 1 60 ? -7.932 -31.692 -15.504 1 97.5 60 GLY B CA 1
ATOM 2798 C C . GLY B 1 60 ? -7.573 -31.345 -14.071 1 97.5 60 GLY B C 1
ATOM 2799 O O . GLY B 1 60 ? -8.302 -31.695 -13.141 1 97.5 60 GLY B O 1
ATOM 2800 N N . SER B 1 61 ? -6.522 -30.625 -13.902 1 98.28 61 SER B N 1
ATOM 2801 C CA . SER B 1 61 ? -6.026 -30.384 -12.551 1 98.28 61 SER B CA 1
ATOM 2802 C C . SER B 1 61 ? -6.885 -29.356 -11.823 1 98.28 61 SER B C 1
ATOM 2804 O O . SER B 1 61 ? -6.71 -29.13 -10.624 1 98.28 61 SER B O 1
ATOM 2806 N N . ALA B 1 62 ? -7.813 -28.721 -12.496 1 97.72 62 ALA B N 1
ATOM 2807 C CA . ALA B 1 62 ? -8.734 -27.782 -11.859 1 97.72 62 ALA B CA 1
ATOM 2808 C C . ALA B 1 62 ? -9.95 -28.508 -11.291 1 97.72 62 ALA B C 1
ATOM 2810 O O . ALA B 1 62 ? -10.756 -27.912 -10.572 1 97.72 62 ALA B O 1
ATOM 2811 N N . ASP B 1 63 ? -10.096 -29.756 -11.582 1 97.89 63 ASP B N 1
ATOM 2812 C CA . ASP B 1 63 ? -11.241 -30.536 -11.122 1 97.89 63 ASP B CA 1
ATOM 2813 C C . ASP B 1 63 ? -11.189 -30.749 -9.611 1 97.89 63 ASP B C 1
ATOM 2815 O O . ASP B 1 63 ? -10.114 -30.954 -9.044 1 97.89 63 ASP B O 1
ATOM 2819 N N . ALA B 1 64 ? -12.371 -30.863 -9.029 1 97.52 64 ALA B N 1
ATOM 2820 C CA . ALA B 1 64 ? -12.479 -30.989 -7.578 1 97.52 64 ALA B CA 1
ATOM 2821 C C . ALA B 1 64 ? -11.802 -32.266 -7.086 1 97.52 64 ALA B C 1
ATOM 2823 O O . ALA B 1 64 ? -11.13 -32.261 -6.052 1 97.52 64 ALA B O 1
ATOM 2824 N N . ALA B 1 65 ? -12.038 -33.308 -7.814 1 97.66 65 ALA B N 1
ATOM 2825 C CA . ALA B 1 65 ? -11.467 -34.596 -7.429 1 97.66 65 ALA B CA 1
ATOM 2826 C C . ALA B 1 65 ? -9.942 -34.552 -7.465 1 97.66 65 ALA B C 1
ATOM 2828 O O . ALA B 1 65 ? -9.278 -35.088 -6.575 1 97.66 65 ALA B O 1
ATOM 2829 N N . TYR B 1 66 ? -9.396 -33.95 -8.496 1 97.88 66 TYR B N 1
ATOM 2830 C CA . TYR B 1 66 ? -7.947 -33.828 -8.603 1 97.88 66 TYR B CA 1
ATOM 2831 C C . TYR B 1 66 ? -7.383 -33 -7.454 1 97.88 66 TYR B C 1
ATOM 2833 O O . TYR B 1 66 ? -6.376 -33.372 -6.847 1 97.88 66 TYR B O 1
ATOM 2841 N N . VAL B 1 67 ? -8.031 -31.858 -7.17 1 97 67 VAL B N 1
ATOM 2842 C CA . VAL B 1 67 ? -7.566 -30.944 -6.132 1 97 67 VAL B CA 1
ATOM 2843 C C . VAL B 1 67 ? -7.595 -31.645 -4.775 1 97 67 VAL B C 1
ATOM 2845 O O . VAL B 1 67 ? -6.692 -31.462 -3.956 1 97 67 VAL B O 1
ATOM 2848 N N . LYS B 1 68 ? -8.618 -32.419 -4.53 1 95.41 68 LYS B N 1
ATOM 2849 C CA . LYS B 1 68 ? -8.706 -33.182 -3.289 1 95.41 68 LYS B CA 1
ATOM 2850 C C . LYS B 1 68 ? -7.516 -34.124 -3.137 1 95.41 68 LYS B C 1
ATOM 2852 O O . LYS B 1 68 ? -6.89 -34.176 -2.076 1 95.41 68 LYS B O 1
ATOM 2857 N N . GLU B 1 69 ? -7.228 -34.834 -4.153 1 96.7 69 GLU B N 1
ATOM 2858 C CA . GLU B 1 69 ? -6.089 -35.747 -4.147 1 96.7 69 GLU B CA 1
ATOM 2859 C C . GLU B 1 69 ? -4.774 -34.988 -3.991 1 96.7 69 GLU B C 1
ATOM 2861 O O . GLU B 1 69 ? -3.874 -35.434 -3.278 1 96.7 69 GLU B O 1
ATOM 2866 N N . GLU B 1 70 ? -4.688 -33.933 -4.665 1 96.41 70 GLU B N 1
ATOM 2867 C CA . GLU B 1 70 ? -3.475 -33.123 -4.605 1 96.41 70 GLU B CA 1
ATOM 2868 C C . GLU B 1 70 ? -3.246 -32.576 -3.2 1 96.41 70 GLU B C 1
ATOM 2870 O O . GLU B 1 70 ? -2.11 -32.526 -2.725 1 96.41 70 GLU B O 1
ATOM 2875 N N . ARG B 1 71 ? -4.252 -32.127 -2.561 1 93.67 71 ARG B N 1
ATOM 2876 C CA . ARG B 1 71 ? -4.119 -31.633 -1.194 1 93.67 71 ARG B CA 1
ATOM 2877 C C . ARG B 1 71 ? -3.658 -32.741 -0.254 1 93.67 71 ARG B C 1
ATOM 2879 O O . ARG B 1 71 ? -2.872 -32.497 0.664 1 93.67 71 ARG B O 1
ATOM 2886 N N . ALA B 1 72 ? -4.177 -33.905 -0.449 1 93.26 72 ALA B N 1
ATOM 2887 C CA . ALA B 1 72 ? -3.698 -35.048 0.324 1 93.26 72 ALA B CA 1
ATOM 2888 C C . ALA B 1 72 ? -2.215 -35.301 0.067 1 93.26 72 ALA B C 1
ATOM 2890 O O . ALA B 1 72 ? -1.461 -35.606 0.994 1 93.26 72 ALA B O 1
ATOM 2891 N N . TRP B 1 73 ? -1.849 -35.236 -1.156 1 94.96 73 TRP B N 1
ATOM 2892 C CA . TRP B 1 73 ? -0.449 -35.397 -1.535 1 94.96 73 TRP B CA 1
ATOM 2893 C C . TRP B 1 73 ? 0.417 -34.32 -0.891 1 94.96 73 TRP B C 1
ATOM 2895 O O . TRP B 1 73 ? 1.501 -34.61 -0.38 1 94.96 73 TRP B O 1
ATOM 2905 N N . LEU B 1 74 ? -0.065 -33.089 -0.873 1 93.81 74 LEU B N 1
ATOM 2906 C CA . LEU B 1 74 ? 0.663 -31.962 -0.299 1 93.81 74 LEU B CA 1
ATOM 2907 C C . LEU B 1 74 ? 0.874 -32.157 1.198 1 93.81 74 LEU B C 1
ATOM 2909 O O . LEU B 1 74 ? 1.899 -31.74 1.744 1 93.81 74 LEU B O 1
ATOM 2913 N N . ALA B 1 75 ? -0.068 -32.715 1.862 1 89.41 75 ALA B N 1
ATOM 2914 C CA . ALA B 1 75 ? 0.048 -32.994 3.291 1 89.41 75 ALA B CA 1
ATOM 2915 C C . ALA B 1 75 ? 1.223 -33.926 3.574 1 89.41 75 ALA B C 1
ATOM 2917 O O . ALA B 1 75 ? 1.854 -33.836 4.629 1 89.41 75 ALA B O 1
ATOM 2918 N N . ARG B 1 76 ? 1.575 -34.77 2.624 1 92.36 76 ARG B N 1
ATOM 2919 C CA . ARG B 1 76 ? 2.653 -35.742 2.773 1 92.36 76 ARG B CA 1
ATOM 2920 C C . ARG B 1 76 ? 3.962 -35.199 2.209 1 92.36 76 ARG B C 1
ATOM 2922 O O . ARG B 1 76 ? 5.02 -35.806 2.386 1 92.36 76 ARG B O 1
ATOM 2929 N N . ASN B 1 77 ? 3.872 -34.106 1.567 1 91.59 77 ASN B N 1
ATOM 2930 C CA . ASN B 1 77 ? 5.037 -33.486 0.945 1 91.59 77 ASN B CA 1
ATOM 2931 C C . ASN B 1 77 ? 5.161 -32.015 1.331 1 91.59 77 ASN B C 1
ATOM 2933 O O . ASN B 1 77 ? 5.016 -31.132 0.483 1 91.59 77 ASN B O 1
ATOM 2937 N N . PRO B 1 78 ? 5.478 -31.744 2.553 1 86.4 78 PRO B N 1
ATOM 2938 C CA . PRO B 1 78 ? 5.557 -30.359 3.021 1 86.4 78 PRO B CA 1
ATOM 2939 C C . PRO B 1 78 ? 6.567 -29.527 2.233 1 86.4 78 PRO B C 1
ATOM 2941 O O . PRO B 1 78 ? 7.607 -30.043 1.817 1 86.4 78 PRO B O 1
ATOM 2944 N N . GLY B 1 79 ? 6.22 -28.253 2.024 1 86.51 79 GLY B N 1
ATOM 2945 C CA . GLY B 1 79 ? 7.098 -27.345 1.304 1 86.51 79 GLY B CA 1
ATOM 2946 C C . GLY B 1 79 ? 6.745 -27.214 -0.166 1 86.51 79 GLY B C 1
ATOM 2947 O O . GLY B 1 79 ? 7.192 -26.28 -0.836 1 86.51 79 GLY B O 1
ATOM 2948 N N . GLN B 1 80 ? 5.92 -28.219 -0.619 1 91.97 80 GLN B N 1
ATOM 2949 C CA . GLN B 1 80 ? 5.475 -28.148 -2.007 1 91.97 80 GLN B CA 1
ATOM 2950 C C . GLN B 1 80 ? 4.249 -27.25 -2.147 1 91.97 80 GLN B C 1
ATOM 2952 O O . GLN B 1 80 ? 3.433 -27.157 -1.228 1 91.97 80 GLN B O 1
ATOM 2957 N N . LEU B 1 81 ? 4.135 -26.648 -3.324 1 94.56 81 LEU B N 1
ATOM 2958 C CA . LEU B 1 81 ? 3.055 -25.699 -3.576 1 94.56 81 LEU B CA 1
ATOM 2959 C C . LEU B 1 81 ? 1.937 -26.35 -4.383 1 94.56 81 LEU B C 1
ATOM 2961 O O . LEU B 1 81 ? 0.795 -25.886 -4.356 1 94.56 81 LEU B O 1
ATOM 2965 N N . GLY B 1 82 ? 2.225 -27.32 -5.094 1 95.91 82 GLY B N 1
ATOM 2966 C CA . GLY B 1 82 ? 1.394 -28.058 -6.031 1 95.91 82 GLY B CA 1
ATOM 2967 C C . GLY B 1 82 ? 2.191 -28.968 -6.947 1 95.91 82 GLY B C 1
ATOM 2968 O O . GLY B 1 82 ? 3.423 -28.983 -6.898 1 95.91 82 GLY B O 1
ATOM 2969 N N . ARG B 1 83 ? 1.544 -29.677 -7.732 1 96.94 83 ARG B N 1
ATOM 2970 C CA . ARG B 1 83 ? 2.211 -30.674 -8.563 1 96.94 83 ARG B CA 1
ATOM 2971 C C . ARG B 1 83 ? 2.725 -30.053 -9.857 1 96.94 83 ARG B C 1
ATOM 2973 O O . ARG B 1 83 ? 2.142 -29.094 -10.366 1 96.94 83 ARG B O 1
ATOM 2980 N N . VAL B 1 84 ? 3.793 -30.517 -10.291 1 97.09 84 VAL B N 1
ATOM 2981 C CA . VAL B 1 84 ? 4.385 -30.245 -11.597 1 97.09 84 VAL B CA 1
ATOM 2982 C C . VAL B 1 84 ? 4.656 -31.559 -12.326 1 97.09 84 VAL B C 1
ATOM 2984 O O . VAL B 1 84 ? 5.229 -32.488 -11.752 1 97.09 84 VAL B O 1
ATOM 2987 N N . ASP B 1 85 ? 4.22 -31.627 -13.542 1 96.8 85 ASP B N 1
ATOM 2988 C CA . ASP B 1 85 ? 4.374 -32.903 -14.233 1 96.8 85 ASP B CA 1
ATOM 2989 C C . ASP B 1 85 ? 5.682 -32.948 -15.02 1 96.8 85 ASP B C 1
ATOM 2991 O O . ASP B 1 85 ? 6.478 -32.009 -14.963 1 96.8 85 ASP B O 1
ATOM 2995 N N . GLY B 1 86 ? 5.951 -34.075 -15.631 1 94.71 86 GLY B N 1
ATOM 2996 C CA . GLY B 1 86 ? 7.209 -34.331 -16.315 1 94.71 86 GLY B CA 1
ATOM 2997 C C . GLY B 1 86 ? 7.461 -33.385 -17.475 1 94.71 86 GLY B C 1
ATOM 2998 O O . GLY B 1 86 ? 8.601 -33.22 -17.912 1 94.71 86 GLY B O 1
ATOM 2999 N N . GLU B 1 87 ? 6.461 -32.661 -17.998 1 94.59 87 GLU B N 1
ATOM 3000 C CA . GLU B 1 87 ? 6.571 -31.728 -19.116 1 94.59 87 GLU B CA 1
ATOM 3001 C C . GLU B 1 87 ? 6.707 -30.29 -18.624 1 94.59 87 GLU B C 1
ATOM 3003 O O . GLU B 1 87 ? 6.777 -29.358 -19.427 1 94.59 87 GLU B O 1
ATOM 3008 N N . GLY B 1 88 ? 6.626 -30.143 -17.324 1 95 88 GLY B N 1
ATOM 3009 C CA . GLY B 1 88 ? 6.786 -28.82 -16.741 1 95 88 GLY B CA 1
ATOM 3010 C C . GLY B 1 88 ? 5.468 -28.103 -16.52 1 95 88 GLY B C 1
ATOM 3011 O O . GLY B 1 88 ? 5.449 -26.925 -16.156 1 95 88 GLY B O 1
ATOM 3012 N N . ARG B 1 89 ? 4.374 -28.839 -16.831 1 97.95 89 ARG B N 1
ATOM 3013 C CA . ARG B 1 89 ? 3.074 -28.234 -16.559 1 97.95 89 ARG B CA 1
ATOM 3014 C C . ARG B 1 89 ? 2.779 -28.219 -15.063 1 97.95 89 ARG B C 1
ATOM 3016 O O . ARG B 1 89 ? 3.105 -29.172 -14.351 1 97.95 89 ARG B O 1
ATOM 3023 N N . GLU B 1 90 ? 2.145 -27.162 -14.605 1 98.39 90 GLU B N 1
ATOM 3024 C CA . GLU B 1 90 ? 1.813 -26.976 -13.196 1 98.39 90 GLU B CA 1
ATOM 3025 C C . GLU B 1 90 ? 0.333 -27.247 -12.938 1 98.39 90 GLU B C 1
ATOM 3027 O O . GLU B 1 90 ? -0.503 -27.048 -13.821 1 98.39 90 GLU B O 1
ATOM 3032 N N . SER B 1 91 ? 0.007 -27.785 -11.752 1 98.6 91 SER B N 1
ATOM 3033 C CA . SER B 1 91 ? -1.404 -27.936 -11.412 1 98.6 91 SER B CA 1
ATOM 3034 C C . SER B 1 91 ? -2.105 -26.583 -11.346 1 98.6 91 SER B C 1
ATOM 3036 O O . SER B 1 91 ? -1.464 -25.558 -11.107 1 98.6 91 SER B O 1
ATOM 3038 N N . ALA B 1 92 ? -3.414 -26.589 -11.553 1 98.44 92 ALA B N 1
ATOM 3039 C CA . ALA B 1 92 ? -4.22 -25.375 -11.451 1 98.44 92 ALA B CA 1
ATOM 3040 C C . ALA B 1 92 ? -4.084 -24.741 -10.07 1 98.44 92 ALA B C 1
ATOM 3042 O O . ALA B 1 92 ? -4.008 -23.516 -9.947 1 98.44 92 ALA B O 1
ATOM 3043 N N . LEU B 1 93 ? -4.006 -25.562 -9.068 1 97.7 93 LEU B N 1
ATOM 3044 C CA . LEU B 1 93 ? -3.864 -25.089 -7.695 1 97.7 93 LEU B CA 1
ATOM 3045 C C . LEU B 1 93 ? -2.563 -24.313 -7.519 1 97.7 93 LEU B C 1
ATOM 3047 O O . LEU B 1 93 ? -2.557 -23.226 -6.936 1 97.7 93 LEU B O 1
ATOM 3051 N N . ARG B 1 94 ? -1.489 -24.891 -8.04 1 98.06 94 ARG B N 1
ATOM 3052 C CA . ARG B 1 94 ? -0.184 -24.244 -7.949 1 98.06 94 ARG B CA 1
ATOM 3053 C C . ARG B 1 94 ? -0.187 -22.903 -8.675 1 98.06 94 ARG B C 1
ATOM 3055 O O . ARG B 1 94 ? 0.302 -21.903 -8.144 1 98.06 94 ARG B O 1
ATOM 3062 N N . ILE B 1 95 ? -0.772 -22.829 -9.843 1 98.68 95 ILE B N 1
ATOM 3063 C CA . ILE B 1 95 ? -0.841 -21.607 -10.636 1 98.68 95 ILE B CA 1
ATOM 3064 C C . ILE B 1 95 ? -1.621 -20.539 -9.873 1 98.68 95 ILE B C 1
ATOM 3066 O O . ILE B 1 95 ? -1.175 -19.394 -9.767 1 98.68 95 ILE B O 1
ATOM 3070 N N . LEU B 1 96 ? -2.713 -20.92 -9.288 1 98.19 96 LEU B N 1
ATOM 3071 C CA . LEU B 1 96 ? -3.573 -19.96 -8.605 1 98.19 96 LEU B CA 1
ATOM 3072 C C . LEU B 1 96 ? -2.916 -19.458 -7.323 1 98.19 96 LEU B C 1
ATOM 3074 O O . LEU B 1 96 ? -3.06 -18.287 -6.964 1 98.19 96 LEU B O 1
ATOM 3078 N N . ARG B 1 97 ? -2.224 -20.35 -6.622 1 97.63 97 ARG B N 1
ATOM 3079 C CA . ARG B 1 97 ? -1.489 -19.923 -5.435 1 97.63 97 ARG B CA 1
ATOM 3080 C C . ARG B 1 97 ? -0.462 -18.851 -5.783 1 97.63 97 ARG B C 1
ATOM 3082 O O . ARG B 1 97 ? -0.341 -17.848 -5.076 1 97.63 97 ARG B O 1
ATOM 3089 N N . ARG B 1 98 ? 0.201 -19.029 -6.865 1 98.51 98 ARG B N 1
ATOM 3090 C CA . ARG B 1 98 ? 1.23 -18.088 -7.295 1 98.51 98 ARG B CA 1
ATOM 3091 C C . ARG B 1 98 ? 0.61 -16.777 -7.768 1 98.51 98 ARG B C 1
ATOM 3093 O O . ARG B 1 98 ? 1.123 -15.697 -7.465 1 98.51 98 ARG B O 1
ATOM 3100 N N . CYS B 1 99 ? -0.523 -16.843 -8.451 1 98.71 99 CYS B N 1
ATOM 3101 C CA . CYS B 1 99 ? -1.249 -15.648 -8.867 1 98.71 99 CYS B CA 1
ATOM 3102 C C . CYS B 1 99 ? -1.725 -14.851 -7.659 1 98.71 99 CYS B C 1
ATOM 3104 O O . CYS B 1 99 ? -1.53 -13.636 -7.596 1 98.71 99 CYS B O 1
ATOM 3106 N N . ARG B 1 100 ? -2.297 -15.511 -6.703 1 98.15 100 ARG B N 1
ATOM 3107 C CA . ARG B 1 100 ? -2.82 -14.845 -5.514 1 98.15 100 ARG B CA 1
ATOM 3108 C C . ARG B 1 100 ? -1.701 -14.168 -4.729 1 98.15 100 ARG B C 1
ATOM 3110 O O . ARG B 1 100 ? -1.857 -13.035 -4.269 1 98.15 100 ARG B O 1
ATOM 3117 N N . GLU B 1 101 ? -0.619 -14.878 -4.597 1 98.47 101 GLU B N 1
ATOM 3118 C CA . GLU B 1 101 ? 0.508 -14.307 -3.867 1 98.47 101 GLU B CA 1
ATOM 3119 C C . GLU B 1 101 ? 1.067 -13.082 -4.586 1 98.47 101 GLU B C 1
ATOM 3121 O O . GLU B 1 101 ? 1.397 -12.079 -3.949 1 98.47 101 GLU B O 1
ATOM 3126 N N . GLY B 1 102 ? 1.184 -13.16 -5.908 1 98.83 102 GLY B N 1
ATOM 3127 C CA . GLY B 1 102 ? 1.619 -11.998 -6.666 1 98.83 102 GLY B CA 1
ATOM 3128 C C . GLY B 1 102 ? 0.722 -10.79 -6.473 1 98.83 102 GLY B C 1
ATOM 3129 O O . GLY B 1 102 ? 1.208 -9.674 -6.278 1 98.83 102 GLY B O 1
ATOM 3130 N N . LEU B 1 103 ? -0.534 -11.043 -6.514 1 98.85 103 LEU B N 1
ATOM 3131 C CA . LEU B 1 103 ? -1.501 -9.96 -6.368 1 98.85 103 LEU B CA 1
ATOM 3132 C C . LEU B 1 103 ? -1.476 -9.397 -4.951 1 98.85 103 LEU B C 1
ATOM 3134 O O . LEU B 1 103 ? -1.609 -8.186 -4.757 1 98.85 103 LEU B O 1
ATOM 3138 N N . VAL B 1 104 ? -1.304 -10.282 -3.967 1 98.57 104 VAL B N 1
ATOM 3139 C CA . VAL B 1 104 ? -1.197 -9.834 -2.582 1 98.57 104 VAL B CA 1
ATOM 3140 C C . VAL B 1 104 ? 0.016 -8.92 -2.426 1 98.57 104 VAL B C 1
ATOM 3142 O O . VAL B 1 104 ? -0.088 -7.832 -1.855 1 98.57 104 VAL B O 1
ATOM 3145 N N . LYS B 1 105 ? 1.113 -9.321 -2.973 1 98.65 105 LYS B N 1
ATOM 3146 C CA . LYS B 1 105 ? 2.338 -8.533 -2.871 1 98.65 105 LYS B CA 1
ATOM 3147 C C . LYS B 1 105 ? 2.208 -7.214 -3.629 1 98.65 105 LYS B C 1
ATOM 3149 O O . LYS B 1 105 ? 2.757 -6.194 -3.207 1 98.65 105 LYS B O 1
ATOM 3154 N N . SER B 1 106 ? 1.449 -7.207 -4.709 1 98.55 106 SER B N 1
ATOM 3155 C CA . SER B 1 106 ? 1.265 -5.989 -5.491 1 98.55 106 SER B CA 1
ATOM 3156 C C . SER B 1 106 ? 0.533 -4.92 -4.686 1 98.55 106 SER B C 1
ATOM 3158 O O . SER B 1 106 ? 0.643 -3.729 -4.982 1 98.55 106 SER B O 1
ATOM 3160 N N . GLY B 1 107 ? -0.24 -5.315 -3.674 1 98.29 107 GLY B N 1
ATOM 3161 C CA . GLY B 1 107 ? -0.981 -4.384 -2.838 1 98.29 107 GLY B CA 1
ATOM 3162 C C . GLY B 1 107 ? -0.091 -3.391 -2.117 1 98.29 107 GLY B C 1
ATOM 3163 O O . GLY B 1 107 ? -0.472 -2.235 -1.921 1 98.29 107 GLY B O 1
ATOM 3164 N N . ALA B 1 108 ? 1.083 -3.85 -1.712 1 97.74 108 ALA B N 1
ATOM 3165 C CA . ALA B 1 108 ? 2.022 -2.977 -1.013 1 97.74 108 ALA B CA 1
ATOM 3166 C C . ALA B 1 108 ? 2.641 -1.961 -1.969 1 97.74 108 ALA B C 1
ATOM 3168 O O . ALA B 1 108 ? 3.029 -0.866 -1.555 1 97.74 108 ALA B O 1
ATOM 3169 N N . ILE B 1 109 ? 2.693 -2.296 -3.247 1 98.6 109 ILE B N 1
ATOM 3170 C CA . ILE B 1 109 ? 3.432 -1.498 -4.218 1 98.6 109 ILE B CA 1
ATOM 3171 C C . ILE B 1 109 ? 2.465 -0.617 -5.006 1 98.6 109 ILE B C 1
ATOM 3173 O O . ILE B 1 109 ? 2.721 0.572 -5.207 1 98.6 109 ILE B O 1
ATOM 3177 N N . GLY B 1 110 ? 1.333 -1.198 -5.412 1 98.37 110 GLY B N 1
ATOM 3178 C CA . GLY B 1 110 ? 0.388 -0.473 -6.245 1 98.37 110 GLY B CA 1
ATOM 3179 C C . GLY B 1 110 ? -0.829 0.015 -5.481 1 98.37 110 GLY B C 1
ATOM 3180 O O . GLY B 1 110 ? -1.692 0.691 -6.045 1 98.37 110 GLY B O 1
ATOM 3181 N N . GLY B 1 111 ? -0.894 -0.339 -4.183 1 98.12 111 GLY B N 1
ATOM 3182 C CA . GLY B 1 111 ? -2.051 0.034 -3.384 1 98.12 111 GLY B CA 1
ATOM 3183 C C . GLY B 1 111 ? -3.032 -1.106 -3.186 1 98.12 111 GLY B C 1
ATOM 3184 O O . GLY B 1 111 ? -3.272 -1.892 -4.105 1 98.12 111 GLY B O 1
ATOM 3185 N N . LEU B 1 112 ? -3.666 -1.149 -2.061 1 98.22 112 LEU B N 1
ATOM 3186 C CA . LEU B 1 112 ? -4.518 -2.268 -1.674 1 98.22 112 LEU B CA 1
ATOM 3187 C C . LEU B 1 112 ? -5.795 -2.291 -2.506 1 98.22 112 LEU B C 1
ATOM 3189 O O . LEU B 1 112 ? -6.279 -3.362 -2.879 1 98.22 112 LEU B O 1
ATOM 3193 N N . PRO B 1 11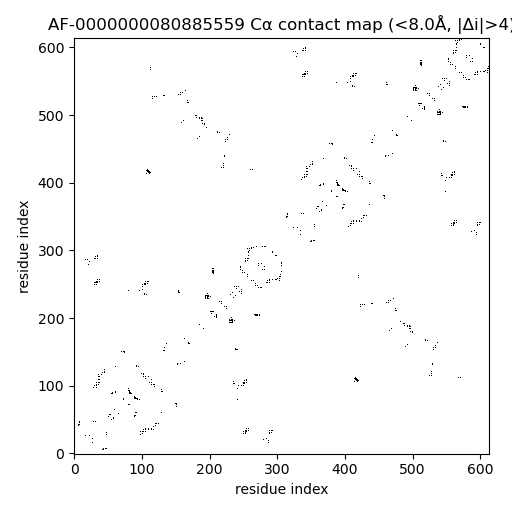3 ? -6.429 -1.137 -2.858 1 98.47 113 PRO B N 1
ATOM 3194 C CA . PRO B 1 113 ? -7.695 -1.171 -3.593 1 98.47 113 PRO B CA 1
ATOM 3195 C C . PRO B 1 113 ? -7.583 -1.904 -4.928 1 98.47 113 PRO B C 1
ATOM 3197 O O . PRO B 1 113 ? -8.456 -2.705 -5.271 1 98.47 113 PRO B O 1
ATOM 3200 N N . LYS B 1 114 ? -6.504 -1.664 -5.613 1 98.66 114 LYS B N 1
ATOM 3201 C CA . LYS B 1 114 ? -6.341 -2.332 -6.901 1 98.66 114 LYS B CA 1
ATOM 3202 C C . LYS B 1 114 ? -6.087 -3.826 -6.717 1 98.66 114 LYS B C 1
ATOM 3204 O O . LYS B 1 114 ? -6.547 -4.642 -7.518 1 98.66 114 LYS B O 1
ATOM 3209 N N . ALA B 1 115 ? -5.309 -4.16 -5.704 1 98.65 115 ALA B N 1
ATOM 3210 C CA . ALA B 1 115 ? -5.114 -5.572 -5.386 1 98.65 115 ALA B CA 1
ATOM 3211 C C . ALA B 1 115 ? -6.435 -6.238 -5.014 1 98.65 115 ALA B C 1
ATOM 3213 O O . ALA B 1 115 ? -6.708 -7.367 -5.432 1 98.65 115 ALA B O 1
ATOM 3214 N N . ILE B 1 116 ? -7.247 -5.557 -4.221 1 98.54 116 ILE B N 1
ATOM 3215 C CA . ILE B 1 116 ? -8.557 -6.07 -3.834 1 98.54 116 ILE B CA 1
ATOM 3216 C C . ILE B 1 116 ? -9.391 -6.349 -5.082 1 98.54 116 ILE B C 1
ATOM 3218 O O . ILE B 1 116 ? -9.936 -7.445 -5.24 1 98.54 116 ILE B O 1
ATOM 3222 N N . ASN B 1 117 ? -9.458 -5.391 -5.976 1 98.24 117 ASN B N 1
ATOM 3223 C CA . ASN B 1 117 ? -10.223 -5.567 -7.206 1 98.24 117 ASN B CA 1
ATOM 3224 C C . ASN B 1 117 ? -9.725 -6.765 -8.01 1 98.24 117 ASN B C 1
ATOM 3226 O O . ASN B 1 117 ? -10.526 -7.549 -8.523 1 98.24 117 ASN B O 1
ATOM 3230 N N . SER B 1 118 ? -8.45 -6.87 -8.089 1 98.72 118 SER B N 1
ATOM 3231 C CA . SER B 1 118 ? -7.854 -7.944 -8.877 1 98.72 118 SER B CA 1
ATOM 3232 C C . SER B 1 118 ? -8.134 -9.308 -8.254 1 98.72 118 SER B C 1
ATOM 3234 O O . SER B 1 118 ? -8.471 -10.261 -8.959 1 98.72 118 SER B O 1
ATOM 3236 N N . LEU B 1 119 ? -7.997 -9.393 -6.952 1 98.54 119 LEU B N 1
ATOM 3237 C CA . LEU B 1 119 ? -8.234 -10.655 -6.26 1 98.54 119 LEU B CA 1
ATOM 3238 C C . LEU B 1 119 ? -9.711 -11.032 -6.308 1 98.54 119 LEU B C 1
ATOM 3240 O O . LEU B 1 119 ? -10.052 -12.214 -6.398 1 98.54 119 LEU B O 1
ATOM 3244 N N . TYR B 1 120 ? -10.548 -10.053 -6.239 1 97.1 120 TYR B N 1
ATOM 3245 C CA . TYR B 1 120 ? -11.977 -10.301 -6.395 1 97.1 120 TYR B CA 1
ATOM 3246 C C . TYR B 1 120 ? -12.284 -10.874 -7.773 1 97.1 120 TYR B C 1
ATOM 3248 O O . TYR B 1 120 ? -13.036 -11.844 -7.895 1 97.1 120 TYR B O 1
ATOM 3256 N N . HIS B 1 121 ? -11.728 -10.287 -8.801 1 97.6 121 HIS B N 1
ATOM 3257 C CA . HIS B 1 121 ? -11.933 -10.785 -10.156 1 97.6 121 HIS B CA 1
ATOM 3258 C C . HIS B 1 121 ? -11.363 -12.19 -10.319 1 97.6 121 HIS B C 1
ATOM 3260 O O . HIS B 1 121 ? -11.975 -13.042 -10.968 1 97.6 121 HIS B O 1
ATOM 3266 N N . LEU B 1 122 ? -10.188 -12.389 -9.732 1 98.22 122 LEU B N 1
ATOM 3267 C CA . LEU B 1 122 ? -9.577 -13.712 -9.797 1 98.22 122 LEU B CA 1
ATOM 3268 C C . LEU B 1 122 ? -10.49 -14.764 -9.175 1 98.22 122 LEU B C 1
ATOM 3270 O O . LEU B 1 122 ? -10.63 -15.865 -9.712 1 98.22 122 LEU B O 1
ATOM 3274 N N . ARG B 1 123 ? -11.064 -14.415 -8.059 1 96.44 123 ARG B N 1
ATOM 3275 C CA . ARG B 1 123 ? -11.957 -15.327 -7.35 1 96.44 123 ARG B CA 1
ATOM 3276 C C . ARG B 1 123 ? -13.128 -15.744 -8.235 1 96.44 123 ARG B C 1
ATOM 3278 O O . ARG B 1 123 ? -13.592 -16.883 -8.163 1 96.44 123 ARG B O 1
ATOM 3285 N N . LYS B 1 124 ? -13.545 -14.893 -9.08 1 96.03 124 LYS B N 1
ATOM 3286 C CA . LYS B 1 124 ? -14.688 -15.16 -9.947 1 96.03 124 LYS B CA 1
ATOM 3287 C C . LYS B 1 124 ? -14.292 -16.05 -11.121 1 96.03 124 LYS B C 1
ATOM 3289 O O . LYS B 1 124 ? -15.155 -16.594 -11.814 1 96.03 124 LYS B O 1
ATOM 3294 N N . CYS B 1 125 ? -12.985 -16.295 -11.295 1 96.51 125 CYS B N 1
ATOM 3295 C CA . CYS B 1 125 ? -12.495 -16.988 -12.481 1 96.51 125 CYS B CA 1
ATOM 3296 C C . CYS B 1 125 ? -12.243 -18.462 -12.187 1 96.51 125 CYS B C 1
ATOM 3298 O O . CYS B 1 125 ? -11.776 -19.201 -13.055 1 96.51 125 CYS B O 1
ATOM 3300 N N . HIS B 1 126 ? -12.524 -18.916 -10.984 1 94.01 126 HIS B N 1
ATOM 3301 C CA . HIS B 1 126 ? -12.287 -20.318 -10.658 1 94.01 126 HIS B CA 1
ATOM 3302 C C . HIS B 1 126 ? -13.266 -20.81 -9.597 1 94.01 126 HIS B C 1
ATOM 3304 O O . HIS B 1 126 ? -13.935 -20.006 -8.943 1 94.01 126 HIS B O 1
ATOM 3310 N N . GLU B 1 127 ? -13.376 -22.057 -9.454 1 94.6 127 GLU B N 1
ATOM 3311 C CA . GLU B 1 127 ? -14.271 -22.671 -8.477 1 94.6 127 GLU B CA 1
ATOM 3312 C C . GLU B 1 127 ? -13.703 -22.565 -7.065 1 94.6 127 GLU B C 1
ATOM 3314 O O . GLU B 1 127 ? -12.485 -22.51 -6.883 1 94.6 127 GLU B O 1
ATOM 3319 N N . PRO B 1 128 ? -14.529 -22.615 -6.073 1 93.19 128 PRO B N 1
ATOM 3320 C CA . PRO B 1 128 ? -14.135 -22.351 -4.687 1 93.19 128 PRO B CA 1
ATOM 3321 C C . PRO B 1 128 ? -13.147 -23.382 -4.148 1 93.19 128 PRO B C 1
ATOM 3323 O O . PRO B 1 128 ? -12.361 -23.077 -3.247 1 93.19 128 PRO B O 1
ATOM 3326 N N . HIS B 1 129 ? -13.198 -24.615 -4.728 1 94.15 129 HIS B N 1
ATOM 3327 C CA . HIS B 1 129 ? -12.33 -25.657 -4.191 1 94.15 129 HIS B CA 1
ATOM 3328 C C . HIS B 1 129 ? -10.865 -25.37 -4.507 1 94.15 129 HIS B C 1
ATOM 3330 O O . HIS B 1 129 ? -9.969 -25.995 -3.934 1 94.15 129 HIS B O 1
ATOM 3336 N N . LEU B 1 130 ? -10.589 -24.346 -5.331 1 95.61 130 LEU B N 1
ATOM 3337 C CA . LEU B 1 130 ? -9.223 -23.973 -5.684 1 95.61 130 LEU B CA 1
ATOM 3338 C C . LEU B 1 130 ? -8.708 -22.866 -4.77 1 95.61 130 LEU B C 1
ATOM 3340 O O . LEU B 1 130 ? -7.583 -22.39 -4.937 1 95.61 130 LEU B O 1
ATOM 3344 N N . LEU B 1 131 ? -9.461 -22.424 -3.841 1 93.28 131 LEU B N 1
ATOM 3345 C CA . LEU B 1 131 ? -9.031 -21.498 -2.799 1 93.28 131 LEU B CA 1
ATOM 3346 C C . LEU B 1 131 ? -8.607 -22.253 -1.543 1 93.28 131 LEU B C 1
ATOM 3348 O O . LEU B 1 131 ? -9.35 -23.1 -1.042 1 93.28 131 LEU B O 1
ATOM 3352 N N . ASP B 1 132 ? -7.459 -21.903 -1.034 1 91.25 132 ASP B N 1
ATOM 3353 C CA . ASP B 1 132 ? -6.982 -22.544 0.187 1 91.25 132 ASP B CA 1
ATOM 3354 C C . ASP B 1 132 ? -7.753 -22.044 1.407 1 91.25 132 ASP B C 1
ATOM 3356 O O . ASP B 1 132 ? -7.859 -20.836 1.628 1 91.25 132 ASP B O 1
ATOM 3360 N N . PRO B 1 133 ? -8.24 -22.92 2.186 1 84.45 133 PRO B N 1
ATOM 3361 C CA . PRO B 1 133 ? -8.926 -22.492 3.407 1 84.45 133 PRO B CA 1
ATOM 3362 C C . PRO B 1 133 ? -7.961 -22.015 4.49 1 84.45 133 PRO B C 1
ATOM 3364 O O . PRO B 1 133 ? -6.847 -22.534 4.601 1 84.45 133 PRO B O 1
ATOM 3367 N N . LEU B 1 134 ? -8.456 -20.983 5.276 1 84.61 134 LEU B N 1
ATOM 3368 C CA . LEU B 1 134 ? -7.669 -20.578 6.436 1 84.61 134 LEU B CA 1
ATOM 3369 C C . LEU B 1 134 ? -7.507 -21.737 7.414 1 84.61 134 LEU B C 1
ATOM 3371 O O . LEU B 1 134 ? -8.389 -22.591 7.523 1 84.61 134 LEU B O 1
ATOM 3375 N N . PRO B 1 135 ? -6.386 -21.644 8.188 1 74.65 135 PRO B N 1
ATOM 3376 C CA . PRO B 1 135 ? -6.228 -22.662 9.229 1 74.65 135 PRO B CA 1
ATOM 3377 C C . PRO B 1 135 ? -7.299 -22.568 10.314 1 74.65 135 PRO B C 1
ATOM 3379 O O . PRO B 1 135 ? -7.731 -21.467 10.665 1 74.65 135 PRO B O 1
ATOM 3382 N N . ALA B 1 136 ? -8.132 -23.538 10.602 1 62.87 136 ALA B N 1
ATOM 3383 C CA . ALA B 1 136 ? -9.145 -23.553 11.654 1 62.87 136 ALA B CA 1
ATOM 3384 C C . ALA B 1 136 ? -8.532 -23.216 13.01 1 62.87 136 ALA B C 1
ATOM 3386 O O . ALA B 1 136 ? -7.363 -23.519 13.262 1 62.87 136 ALA B O 1
ATOM 3387 N N . ALA B 1 137 ? -9.193 -22.269 13.768 1 51.88 137 ALA B N 1
ATOM 3388 C CA . ALA B 1 137 ? -8.77 -22.051 15.148 1 51.88 137 ALA B CA 1
ATOM 3389 C C . ALA B 1 137 ? -8.647 -23.373 15.9 1 51.88 137 ALA B C 1
ATOM 3391 O O . ALA B 1 137 ? -9.387 -24.321 15.626 1 51.88 137 ALA B O 1
ATOM 3392 N N . PRO B 1 138 ? -7.563 -23.613 16.802 1 46.64 138 PRO B N 1
ATOM 3393 C CA . PRO B 1 138 ? -7.527 -24.84 17.602 1 46.64 138 PRO B CA 1
ATOM 3394 C C . PRO B 1 138 ? -8.837 -25.1 18.343 1 46.64 138 PRO B C 1
ATOM 3396 O O . PRO B 1 138 ? -9.02 -24.625 19.467 1 46.64 138 PRO B O 1
ATOM 3399 N N . GLY B 1 139 ? -9.872 -24.531 18.347 1 36.59 139 GLY B N 1
ATOM 3400 C CA . GLY B 1 139 ? -10.909 -24.904 19.295 1 36.59 139 GLY B CA 1
ATOM 3401 C C . GLY B 1 139 ? -11.051 -26.405 19.464 1 36.59 139 GLY B C 1
ATOM 3402 O O . GLY B 1 139 ? -10.977 -26.919 20.582 1 36.59 139 GLY B O 1
ATOM 3403 N N . THR B 1 140 ? -12.195 -27.108 18.876 1 33.96 140 THR B N 1
ATOM 3404 C CA . THR B 1 140 ? -13.045 -28.237 19.237 1 33.96 140 THR B CA 1
ATOM 3405 C C . THR B 1 140 ? -12.244 -29.536 19.241 1 33.96 140 THR B C 1
ATOM 3407 O O . THR B 1 140 ? -12.723 -30.565 19.723 1 33.96 140 THR B O 1
ATOM 3410 N N . SER B 1 141 ? -11.62 -30.201 18.258 1 31.7 141 SER B N 1
ATOM 3411 C CA . SER B 1 141 ? -11.217 -31.553 18.63 1 31.7 141 SER B CA 1
ATOM 3412 C C . SER B 1 141 ? -10.172 -31.534 19.74 1 31.7 141 SER B C 1
ATOM 3414 O O . SER B 1 141 ? -9.526 -30.51 19.974 1 31.7 141 SER B O 1
ATOM 3416 N N . SER B 1 142 ? -9.923 -32.861 20.557 1 29.35 142 SER B N 1
ATOM 3417 C CA . SER B 1 142 ? -9.086 -33.276 21.678 1 29.35 142 SER B CA 1
ATOM 3418 C C . SER B 1 142 ? -7.733 -32.574 21.646 1 29.35 142 SER B C 1
ATOM 3420 O O . SER B 1 142 ? -7.22 -32.251 20.572 1 29.35 142 SER B O 1
ATOM 3422 N N . PRO B 1 143 ? -7.148 -32.179 22.976 1 31.84 143 PRO B N 1
ATOM 3423 C CA . PRO B 1 143 ? -5.817 -31.705 23.364 1 31.84 143 PRO B CA 1
ATOM 3424 C C . PRO B 1 143 ? -4.708 -32.271 22.48 1 31.84 143 PRO B C 1
ATOM 3426 O O . PRO B 1 143 ? -3.532 -31.963 22.687 1 31.84 143 PRO B O 1
ATOM 3429 N N . SER B 1 144 ? -4.945 -33.586 22.121 1 26.23 144 SER B N 1
ATOM 3430 C CA . SER B 1 144 ? -3.726 -34.317 21.792 1 26.23 144 SER B CA 1
ATOM 3431 C C . SER B 1 144 ? -2.852 -33.527 20.824 1 26.23 144 SER B C 1
ATOM 3433 O O . SER B 1 144 ? -1.65 -33.371 21.051 1 26.23 144 SER B O 1
ATOM 3435 N N . SER B 1 145 ? -2.961 -33.938 19.468 1 26.48 145 SER B N 1
ATOM 3436 C CA . SER B 1 145 ? -1.81 -33.843 18.576 1 26.48 145 SER B CA 1
ATOM 3437 C C . SER B 1 145 ? -1.487 -32.391 18.242 1 26.48 145 SER B C 1
ATOM 3439 O O . SER B 1 145 ? -2.38 -31.615 17.895 1 26.48 145 SER B O 1
ATOM 3441 N N . LEU B 1 146 ? -0.634 -31.595 19.07 1 29.28 146 LEU B N 1
ATOM 3442 C CA . LEU B 1 146 ? 0.384 -30.641 18.642 1 29.28 146 LEU B CA 1
ATOM 3443 C C . LEU B 1 146 ? 0.514 -30.63 17.123 1 29.28 146 LEU B C 1
ATOM 3445 O O . LEU B 1 146 ? 1.516 -31.097 16.577 1 29.28 146 LEU B O 1
ATOM 3449 N N . HIS B 1 147 ? -0.424 -31.241 16.544 1 29.03 147 HIS B N 1
ATOM 3450 C CA . HIS B 1 147 ? -0.066 -31.319 15.133 1 29.03 147 HIS B CA 1
ATOM 3451 C C . HIS B 1 147 ? 0.37 -29.959 14.598 1 29.03 147 HIS B C 1
ATOM 3453 O O . HIS B 1 147 ? -0.296 -28.95 14.84 1 29.03 147 HIS B O 1
ATOM 3459 N N . PRO B 1 148 ? 1.676 -29.623 14.541 1 32.18 148 PRO B N 1
ATOM 3460 C CA . PRO B 1 148 ? 2.281 -28.57 13.721 1 32.18 148 PRO B CA 1
ATOM 3461 C C . PRO B 1 148 ? 1.3 -27.965 12.72 1 32.18 148 PRO B C 1
ATOM 3463 O O . PRO B 1 148 ? 0.295 -28.594 12.378 1 32.18 148 PRO B O 1
ATOM 3466 N N . LEU B 1 149 ? 1.399 -26.661 12.396 1 36.85 149 LEU B N 1
ATOM 3467 C CA . LEU B 1 149 ? 0.914 -26.096 11.141 1 36.85 149 LEU B CA 1
ATOM 3468 C C . LEU B 1 149 ? 0.697 -27.19 10.101 1 36.85 149 LEU B C 1
ATOM 3470 O O . LEU B 1 149 ? 1.65 -27.648 9.468 1 36.85 149 LEU B O 1
ATOM 3474 N N . THR B 1 150 ? 0.223 -28.196 10.368 1 42.19 150 THR B N 1
ATOM 3475 C CA . THR B 1 150 ? -0.237 -29.052 9.28 1 42.19 150 THR B CA 1
ATOM 3476 C C . THR B 1 150 ? -0.828 -28.216 8.147 1 42.19 150 THR B C 1
ATOM 3478 O O . THR B 1 150 ? -1.603 -28.724 7.334 1 42.19 150 THR B O 1
ATOM 3481 N N . SER B 1 151 ? -1.164 -26.811 8.426 1 52.32 151 SER B N 1
ATOM 3482 C CA . SER B 1 151 ? -2.018 -25.98 7.583 1 52.32 151 SER B CA 1
ATOM 3483 C C . SER B 1 151 ? -1.481 -25.902 6.158 1 52.32 151 SER B C 1
ATOM 3485 O O . SER B 1 151 ? -0.272 -25.779 5.951 1 52.32 151 SER B O 1
ATOM 3487 N N . THR B 1 152 ? -2.09 -26.803 5.354 1 73.24 152 THR B N 1
ATOM 3488 C CA . THR B 1 152 ? -1.968 -26.784 3.9 1 73.24 152 THR B CA 1
ATOM 3489 C C . THR B 1 152 ? -2.091 -25.36 3.365 1 73.24 152 THR B C 1
ATOM 3491 O O . THR B 1 152 ? -2.078 -25.144 2.152 1 73.24 152 THR B O 1
ATOM 3494 N N . TYR B 1 153 ? -2.099 -24.481 4.432 1 88.01 153 TYR B N 1
ATOM 3495 C CA . TYR B 1 153 ? -2.139 -23.123 3.901 1 88.01 153 TYR B CA 1
ATOM 3496 C C . TYR B 1 153 ? -0.767 -22.695 3.395 1 88.01 153 TYR B C 1
ATOM 3498 O O . TYR B 1 153 ? 0.24 -22.877 4.084 1 88.01 153 TYR B O 1
ATOM 3506 N N . PRO B 1 154 ? -0.744 -22.064 2.379 1 92.53 154 PRO B N 1
ATOM 3507 C CA . PRO B 1 154 ? 0.54 -21.965 1.681 1 92.53 154 PRO B CA 1
ATOM 3508 C C . PRO B 1 154 ? 1.455 -20.898 2.277 1 92.53 154 PRO B C 1
ATOM 3510 O O . PRO B 1 154 ? 2.676 -20.963 2.111 1 92.53 154 PRO B O 1
ATOM 3513 N N . THR B 1 155 ? 0.911 -19.931 3.004 1 94.32 155 THR B N 1
ATOM 3514 C CA . THR B 1 155 ? 1.749 -18.872 3.554 1 94.32 155 THR B CA 1
ATOM 3515 C C . THR B 1 155 ? 1.744 -18.915 5.079 1 94.32 155 THR B C 1
ATOM 3517 O O . THR B 1 155 ? 0.89 -19.567 5.684 1 94.32 155 THR B O 1
ATOM 3520 N N . LEU B 1 156 ? 2.64 -18.223 5.718 1 92.01 156 LEU B N 1
ATOM 3521 C CA . LEU B 1 156 ? 2.747 -18.189 7.173 1 92.01 156 LEU B CA 1
ATOM 3522 C C . LEU B 1 156 ? 2.015 -16.979 7.743 1 92.01 156 LEU B C 1
ATOM 3524 O O . LEU B 1 156 ? 2.021 -16.759 8.957 1 92.01 156 LEU B O 1
ATOM 3528 N N . ARG B 1 157 ? 1.34 -16.214 6.934 1 93.63 157 ARG B N 1
ATOM 3529 C CA . ARG B 1 157 ? 0.757 -14.941 7.345 1 93.63 157 ARG B CA 1
ATOM 3530 C C . ARG B 1 157 ? -0.31 -15.147 8.415 1 93.63 157 ARG B C 1
ATOM 3532 O O . ARG B 1 157 ? -0.467 -14.314 9.311 1 93.63 157 ARG B O 1
ATOM 3539 N N . PRO B 1 158 ? -1.031 -16.244 8.369 1 91.33 158 PRO B N 1
ATOM 3540 C CA . PRO B 1 158 ? -2.027 -16.446 9.425 1 91.33 158 PRO B CA 1
ATOM 3541 C C . PRO B 1 158 ? -1.408 -16.478 10.821 1 91.33 158 PRO B C 1
ATOM 3543 O O . PRO B 1 158 ? -2.092 -16.2 11.809 1 91.33 158 PRO B O 1
ATOM 3546 N N . ASN B 1 159 ? -0.122 -16.745 10.907 1 88.9 159 ASN B N 1
ATOM 3547 C CA . ASN B 1 159 ? 0.563 -16.809 12.193 1 88.9 159 ASN B CA 1
ATOM 3548 C C . ASN B 1 159 ? 0.946 -15.42 12.694 1 88.9 159 ASN B C 1
ATOM 3550 O O . ASN B 1 159 ? 1.444 -15.274 13.812 1 88.9 159 ASN B O 1
ATOM 3554 N N . SER B 1 160 ? 0.677 -14.433 11.927 1 91.42 160 SER B N 1
ATOM 3555 C CA . SER B 1 160 ? 1.12 -13.091 12.289 1 91.42 160 SER B CA 1
ATOM 3556 C C . SER B 1 160 ? 0.085 -12.381 13.155 1 91.42 160 SER B C 1
ATOM 3558 O O . SER B 1 160 ? 0.339 -11.288 13.666 1 91.42 160 SER B O 1
ATOM 3560 N N . ILE B 1 161 ? -1.105 -12.936 13.274 1 90.25 161 ILE B N 1
ATOM 3561 C CA . ILE B 1 161 ? -2.148 -12.34 14.101 1 90.25 161 ILE B CA 1
ATOM 3562 C C . ILE B 1 161 ? -2.831 -13.424 14.932 1 90.25 161 ILE B C 1
ATOM 3564 O O . ILE B 1 161 ? -2.795 -14.604 14.575 1 90.25 161 ILE B O 1
ATOM 3568 N N . PRO B 1 162 ? -3.483 -13.011 16.051 1 87.03 162 PRO B N 1
ATOM 3569 C CA . PRO B 1 162 ? -4.252 -13.992 16.819 1 87.03 162 PRO B CA 1
ATOM 3570 C C . PRO B 1 162 ? -5.393 -14.609 16.013 1 87.03 162 PRO B C 1
ATOM 3572 O O . PRO B 1 162 ? -5.984 -13.939 15.162 1 87.03 162 PRO B O 1
ATOM 3575 N N . SER B 1 163 ? -5.747 -15.836 16.332 1 84.79 163 SER B N 1
ATOM 3576 C CA . SER B 1 163 ? -6.761 -16.587 15.599 1 84.79 163 SER B CA 1
ATOM 3577 C C . SER B 1 163 ? -8.108 -15.872 15.63 1 84.79 163 SER B C 1
ATOM 3579 O O . SER B 1 163 ? -8.886 -15.963 14.678 1 84.79 163 SER B O 1
ATOM 3581 N N . SER B 1 164 ? -8.387 -15.069 16.685 1 85.02 164 SER B N 1
ATOM 3582 C CA . SER B 1 164 ? -9.654 -14.358 16.821 1 85.02 164 SER B CA 1
ATOM 3583 C C . SER B 1 164 ? -9.802 -13.282 15.751 1 85.02 164 SER B C 1
ATOM 3585 O O . SER B 1 164 ? -10.911 -12.817 15.479 1 85.02 164 SER B O 1
ATOM 3587 N N . TYR B 1 165 ? -8.7 -12.973 15.114 1 88.74 165 TYR B N 1
ATOM 3588 C CA . TYR B 1 165 ? -8.742 -11.95 14.075 1 88.74 165 TYR B CA 1
ATOM 3589 C C . TYR B 1 165 ? -8.897 -12.58 12.696 1 88.74 165 TYR B C 1
ATOM 3591 O O . TYR B 1 165 ? -9.086 -11.874 11.702 1 88.74 165 TYR B O 1
ATOM 3599 N N . LEU B 1 166 ? -8.833 -13.853 12.602 1 87.98 166 LEU B N 1
ATOM 3600 C CA . LEU B 1 166 ? -8.968 -14.547 11.327 1 87.98 166 LEU B CA 1
ATOM 3601 C C . LEU B 1 166 ? -10.437 -14.774 10.985 1 87.98 166 LEU B C 1
ATOM 3603 O O . LEU B 1 166 ? -10.779 -15.01 9.823 1 87.98 166 LEU B O 1
ATOM 3607 N N . SER B 1 167 ? -11.296 -14.708 11.977 1 82.92 167 SER B N 1
ATOM 3608 C CA . SER B 1 167 ? -12.724 -14.901 11.747 1 82.92 167 SER B CA 1
ATOM 3609 C C . SER B 1 167 ? -13.401 -13.594 11.348 1 82.92 167 SER B C 1
ATOM 3611 O O . SER B 1 167 ? -13.237 -12.574 12.021 1 82.92 167 SER B O 1
ATOM 3613 N N . PRO B 1 168 ? -14.071 -13.619 10.259 1 74.37 168 PRO B N 1
ATOM 3614 C CA . PRO B 1 168 ? -14.775 -12.397 9.863 1 74.37 168 PRO B CA 1
ATOM 3615 C C . PRO B 1 168 ? -15.896 -12.022 10.831 1 74.37 168 PRO B C 1
ATOM 3617 O O . PRO B 1 168 ? -16.358 -10.878 10.833 1 74.37 168 PRO B O 1
ATOM 3620 N N . GLN B 1 169 ? -16.428 -13.022 11.552 1 69.79 169 GLN B N 1
ATOM 3621 C CA . GLN B 1 169 ? -17.499 -12.764 12.509 1 69.79 169 GLN B CA 1
ATOM 3622 C C . GLN B 1 169 ? -16.936 -12.342 13.863 1 69.79 169 GLN B C 1
ATOM 3624 O O . GLN B 1 169 ? -15.942 -12.901 14.33 1 69.79 169 GLN B O 1
ATOM 3629 N N . GLU B 1 170 ? -17.014 -11.044 14.21 1 61.51 170 GLU B N 1
ATOM 3630 C CA . GLU B 1 170 ? -16.446 -10.427 15.405 1 61.51 170 GLU B CA 1
ATOM 3631 C C . GLU B 1 170 ? -16.787 -11.23 16.657 1 61.51 170 GLU B C 1
ATOM 3633 O O . GLU B 1 170 ? -17.943 -11.605 16.864 1 61.51 170 GLU B O 1
ATOM 3638 N N . SER B 1 171 ? -15.981 -12.2 17.121 1 54.79 171 SER B N 1
ATOM 3639 C CA . SER B 1 171 ? -16.211 -12.459 18.539 1 54.79 171 SER B CA 1
ATOM 3640 C C . SER B 1 171 ? -15.657 -11.332 19.404 1 54.79 171 SER B C 1
ATOM 3642 O O . SER B 1 171 ? -14.541 -10.859 19.177 1 54.79 171 SER B O 1
ATOM 3644 N N . GLU B 1 172 ? -16.426 -10.497 19.862 1 47.5 172 GLU B N 1
ATOM 3645 C CA . GLU B 1 172 ? -15.984 -9.373 20.682 1 47.5 172 GLU B CA 1
ATOM 3646 C C . GLU B 1 172 ? -14.87 -9.791 21.637 1 47.5 172 GLU B C 1
ATOM 3648 O O . GLU B 1 172 ? -15.093 -10.592 22.548 1 47.5 172 GLU B O 1
ATOM 3653 N N . PRO B 1 173 ? -13.708 -9.993 21.2 1 46 173 PRO B N 1
ATOM 3654 C CA . PRO B 1 173 ? -12.897 -10.276 22.386 1 46 173 PRO B CA 1
ATOM 3655 C C . PRO B 1 173 ? -13.057 -9.218 23.476 1 46 173 PRO B C 1
ATOM 3657 O O . PRO B 1 173 ? -13.227 -8.035 23.173 1 46 173 PRO B O 1
ATOM 3660 N N . SER B 1 174 ? -13.557 -9.6 24.656 1 42.24 174 SER B N 1
ATOM 3661 C CA . SER B 1 174 ? -13.615 -8.744 25.836 1 42.24 174 SER B CA 1
ATOM 3662 C C . SER B 1 174 ? -12.279 -8.052 26.084 1 42.24 174 SER B C 1
ATOM 3664 O O . SER B 1 174 ? -11.328 -8.679 26.557 1 42.24 174 SER B O 1
ATOM 3666 N N . LEU B 1 175 ? -11.859 -7.384 25.258 1 44.11 175 LEU B N 1
ATOM 3667 C CA . LEU B 1 175 ? -10.541 -6.801 25.48 1 44.11 175 LEU B CA 1
ATOM 3668 C C . LEU B 1 175 ? -10.512 -5.998 26.776 1 44.11 175 LEU B C 1
ATOM 3670 O O . LEU B 1 175 ? -11.39 -5.166 27.015 1 44.11 175 LEU B O 1
ATOM 3674 N N . PRO B 1 176 ? -9.759 -6.529 27.709 1 38.24 176 PRO B N 1
ATOM 3675 C CA . PRO B 1 176 ? -9.575 -5.569 28.8 1 38.24 176 PRO B CA 1
ATOM 3676 C C . PRO B 1 176 ? -9.105 -4.201 28.308 1 38.24 176 PRO B C 1
ATOM 3678 O O . PRO B 1 176 ? -8.434 -4.109 27.277 1 38.24 176 PRO B O 1
ATOM 3681 N N . GLU B 1 177 ? -9.598 -3.142 28.779 1 35.92 177 GLU B N 1
ATOM 3682 C CA . GLU B 1 177 ? -9.387 -1.711 28.585 1 35.92 177 GLU B CA 1
ATOM 3683 C C . GLU B 1 177 ? -7.942 -1.414 28.194 1 35.92 177 GLU B C 1
ATOM 3685 O O . GLU B 1 177 ? -7.691 -0.727 27.202 1 35.92 177 GLU B O 1
ATOM 3690 N N . SER B 1 178 ? -6.929 -0.719 29.022 1 36.7 178 SER B N 1
ATOM 3691 C CA . SER B 1 178 ? -6.298 0.591 29.14 1 36.7 178 SER B CA 1
ATOM 3692 C C . SER B 1 178 ? -4.91 0.596 28.507 1 36.7 178 SER B C 1
ATOM 3694 O O . SER B 1 178 ? -4.474 1.613 27.964 1 36.7 178 SER B O 1
ATOM 3696 N N . ALA B 1 179 ? -3.684 -0.051 29.178 1 40.49 179 ALA B N 1
ATOM 3697 C CA . ALA B 1 179 ? -2.427 0.664 29.385 1 40.49 179 ALA B CA 1
ATOM 3698 C C . ALA B 1 179 ? -1.476 0.453 28.21 1 40.49 179 ALA B C 1
ATOM 3700 O O . ALA B 1 179 ? -1.448 -0.624 27.611 1 40.49 179 ALA B O 1
ATOM 3701 N N . PRO B 1 180 ? -1.005 1.485 27.584 1 42.71 180 PRO B N 1
ATOM 3702 C CA . PRO B 1 180 ? 0.043 1.378 26.567 1 42.71 180 PRO B CA 1
ATOM 3703 C C . PRO B 1 180 ? 1.08 0.308 26.899 1 42.71 180 PRO B C 1
ATOM 3705 O O . PRO B 1 180 ? 1.442 0.134 28.065 1 42.71 180 PRO B O 1
ATOM 3708 N N . PRO B 1 181 ? 1.173 -0.651 26.087 1 42.11 181 PRO B N 1
ATOM 3709 C CA . PRO B 1 181 ? 2.103 -1.727 26.438 1 42.11 181 PRO B CA 1
ATOM 3710 C C . PRO B 1 181 ? 3.47 -1.207 26.874 1 42.11 181 PRO B C 1
ATOM 3712 O O . PRO B 1 181 ? 3.91 -0.152 26.41 1 42.11 181 PRO B O 1
ATOM 3715 N N . SER B 1 182 ? 3.954 -1.585 27.998 1 40.88 182 SER B N 1
ATOM 3716 C CA . SER B 1 182 ? 5.288 -1.316 28.526 1 40.88 182 SER B CA 1
ATOM 3717 C C . SER B 1 182 ? 6.37 -1.812 27.572 1 40.88 182 SER B C 1
ATOM 3719 O O . SER B 1 182 ? 6.209 -2.851 26.929 1 40.88 182 SER B O 1
ATOM 3721 N N . PRO B 1 183 ? 7.37 -1.006 27.222 1 39.71 183 PRO B N 1
ATOM 3722 C CA . PRO B 1 183 ? 8.507 -1.221 26.323 1 39.71 183 PRO B CA 1
ATOM 3723 C C . PRO B 1 183 ? 9.12 -2.612 26.468 1 39.71 183 PRO B C 1
ATOM 3725 O O . PRO B 1 183 ? 9.657 -3.158 25.501 1 39.71 183 PRO B O 1
ATOM 3728 N N . THR B 1 184 ? 9.179 -3.161 27.656 1 40.69 184 THR B N 1
ATOM 3729 C CA . THR B 1 184 ? 10.125 -4.23 27.959 1 40.69 184 THR B CA 1
ATOM 3730 C C . THR B 1 184 ? 9.681 -5.542 27.318 1 40.69 184 THR B C 1
ATOM 3732 O O . THR B 1 184 ? 10.431 -6.52 27.311 1 40.69 184 THR B O 1
ATOM 3735 N N . LEU B 1 185 ? 8.545 -5.701 26.804 1 47.75 185 LEU B N 1
ATOM 3736 C CA . LEU B 1 185 ? 8 -7.053 26.742 1 47.75 185 LEU B CA 1
ATOM 3737 C C . LEU B 1 185 ? 8.14 -7.631 25.337 1 47.75 185 LEU B C 1
ATOM 3739 O O . LEU B 1 185 ? 7.253 -8.346 24.865 1 47.75 185 LEU B O 1
ATOM 3743 N N . TRP B 1 186 ? 9.249 -7.367 24.63 1 56.09 186 TRP B N 1
ATOM 3744 C CA . TRP B 1 186 ? 9.321 -7.908 23.277 1 56.09 186 TRP B CA 1
ATOM 3745 C C . TRP B 1 186 ? 9.721 -9.379 23.299 1 56.09 186 TRP B C 1
ATOM 3747 O O . TRP B 1 186 ? 9.605 -10.076 22.288 1 56.09 186 TRP B O 1
ATOM 3757 N N . ASN B 1 187 ? 10.221 -9.797 24.558 1 52.81 187 ASN B N 1
ATOM 3758 C CA . ASN B 1 187 ? 10.444 -11.236 24.649 1 52.81 187 ASN B CA 1
ATOM 3759 C C . ASN B 1 187 ? 9.13 -12.011 24.608 1 52.81 187 ASN B C 1
ATOM 3761 O O . ASN B 1 187 ? 8.188 -11.682 25.331 1 52.81 187 ASN B O 1
ATOM 3765 N N . GLY B 1 188 ? 8.906 -12.751 23.5 1 61.37 188 GLY B N 1
ATOM 3766 C CA . GLY B 1 188 ? 7.665 -13.485 23.31 1 61.37 188 GLY B CA 1
ATOM 3767 C C . GLY B 1 188 ? 6.745 -12.848 22.286 1 61.37 188 GLY B C 1
ATOM 3768 O O . GLY B 1 188 ? 5.576 -13.222 22.176 1 61.37 188 GLY B O 1
ATOM 3769 N N . ASN B 1 189 ? 7.381 -11.806 21.7 1 69.18 189 ASN B N 1
ATOM 3770 C CA . ASN B 1 189 ? 6.616 -11.153 20.643 1 69.18 189 ASN B CA 1
ATOM 3771 C C . ASN B 1 189 ? 6.425 -12.071 19.439 1 69.18 189 ASN B C 1
ATOM 3773 O O . ASN B 1 189 ? 7.391 -12.413 18.754 1 69.18 189 ASN B O 1
ATOM 3777 N N . PRO B 1 190 ? 5.264 -12.474 19.203 1 74.32 190 PRO B N 1
ATOM 3778 C CA . PRO B 1 190 ? 5.015 -13.47 18.158 1 74.32 190 PRO B CA 1
ATOM 3779 C C . PRO B 1 190 ? 5.324 -12.945 16.757 1 74.32 190 PRO B C 1
ATOM 3781 O O . PRO B 1 190 ? 5.433 -13.728 15.811 1 74.32 190 PRO B O 1
ATOM 3784 N N . THR B 1 191 ? 5.522 -11.643 16.742 1 83.99 191 THR B N 1
ATOM 3785 C CA . THR B 1 191 ? 5.775 -11.083 15.419 1 83.99 191 THR B CA 1
ATOM 3786 C C . THR B 1 191 ? 7.274 -10.952 15.165 1 83.99 191 THR B C 1
ATOM 3788 O O . THR B 1 191 ? 7.694 -10.614 14.056 1 83.99 191 THR B O 1
ATOM 3791 N N . LEU B 1 192 ? 8.122 -11.245 16.073 1 88.32 192 LEU B N 1
ATOM 3792 C CA . LEU B 1 192 ? 9.564 -11.047 15.969 1 88.32 192 LEU B CA 1
ATOM 3793 C C . LEU B 1 192 ? 10.146 -11.874 14.828 1 88.32 192 LEU B C 1
ATOM 3795 O O . LEU B 1 192 ? 10.961 -11.377 14.048 1 88.32 192 LEU B O 1
ATOM 3799 N N . PRO B 1 193 ? 9.667 -13.141 14.646 1 90.62 193 PRO B N 1
ATOM 3800 C CA . PRO B 1 193 ? 10.201 -13.916 13.523 1 90.62 193 PRO B CA 1
ATOM 3801 C C . PRO B 1 193 ? 9.924 -13.263 12.171 1 90.62 193 PRO B C 1
ATOM 3803 O O . PRO B 1 193 ? 10.756 -13.337 11.263 1 90.62 193 PRO B O 1
ATOM 3806 N N . PHE B 1 194 ? 8.767 -12.636 12.053 1 93.98 194 PHE B N 1
ATOM 3807 C CA . PHE B 1 194 ? 8.433 -11.954 10.808 1 93.98 194 PHE B CA 1
ATOM 3808 C C . PHE B 1 194 ? 9.332 -10.741 10.598 1 93.98 194 PHE B C 1
ATOM 3810 O O . PHE B 1 194 ? 9.796 -10.491 9.484 1 93.98 194 PHE B O 1
ATOM 3817 N N . LEU B 1 195 ? 9.568 -9.968 11.652 1 94.53 195 LEU B N 1
ATOM 3818 C CA . LEU B 1 195 ? 10.437 -8.798 11.579 1 94.53 195 LEU B CA 1
ATOM 3819 C C . LEU B 1 195 ? 11.858 -9.2 11.198 1 94.53 195 LEU B C 1
ATOM 3821 O O . LEU B 1 195 ? 12.488 -8.547 10.363 1 94.53 195 LEU B O 1
ATOM 3825 N N . ASN B 1 196 ? 12.326 -10.29 11.76 1 94.71 196 ASN B N 1
ATOM 3826 C CA . ASN B 1 196 ? 13.662 -10.787 11.446 1 94.71 196 ASN B CA 1
ATOM 3827 C C . ASN B 1 196 ? 13.769 -11.224 9.987 1 94.71 196 ASN B C 1
ATOM 3829 O O . ASN B 1 196 ? 14.748 -10.907 9.31 1 94.71 196 ASN B O 1
ATOM 3833 N N . ARG B 1 197 ? 12.765 -11.91 9.576 1 96.07 197 ARG B N 1
ATOM 3834 C CA . ARG B 1 197 ? 12.755 -12.347 8.184 1 96.07 197 ARG B CA 1
ATOM 3835 C C . ARG B 1 197 ? 12.711 -11.154 7.235 1 96.07 197 ARG B C 1
ATOM 3837 O O . ARG B 1 197 ? 13.391 -11.146 6.207 1 96.07 197 ARG B O 1
ATOM 3844 N N . GLY B 1 198 ? 11.89 -10.158 7.583 1 97.44 198 GLY B N 1
ATOM 3845 C CA . GLY B 1 198 ? 11.822 -8.942 6.789 1 97.44 198 GLY B CA 1
ATOM 3846 C C . GLY B 1 198 ? 13.156 -8.229 6.675 1 97.44 198 GLY B C 1
ATOM 3847 O O . GLY B 1 198 ? 13.544 -7.798 5.587 1 97.44 198 GLY B O 1
ATOM 3848 N N . ARG B 1 199 ? 13.81 -8.131 7.767 1 96.01 199 ARG B N 1
ATOM 3849 C CA . ARG B 1 199 ? 15.121 -7.489 7.791 1 96.01 199 ARG B CA 1
ATOM 3850 C C . ARG B 1 199 ? 16.126 -8.267 6.949 1 96.01 199 ARG B C 1
ATOM 3852 O O . ARG B 1 199 ? 16.916 -7.673 6.211 1 96.01 199 ARG B O 1
ATOM 3859 N N . GLY B 1 200 ? 16.145 -9.569 7.095 1 96.74 200 GLY B N 1
ATOM 3860 C CA . GLY B 1 200 ? 17.021 -10.402 6.287 1 96.74 200 GLY B CA 1
ATOM 3861 C C . GLY B 1 200 ? 16.792 -10.238 4.797 1 96.74 200 GLY B C 1
ATOM 3862 O O . GLY B 1 200 ? 17.745 -10.078 4.031 1 96.74 200 GLY B O 1
ATOM 3863 N N . PHE B 1 201 ? 15.531 -10.277 4.409 1 98.17 201 PHE B N 1
ATOM 3864 C CA . PHE B 1 201 ? 15.187 -10.097 3.003 1 98.17 201 PHE B CA 1
ATOM 3865 C C . PHE B 1 201 ? 15.651 -8.734 2.503 1 98.17 201 PHE B C 1
ATOM 3867 O O . PHE B 1 201 ? 16.222 -8.628 1.416 1 98.17 201 PHE B O 1
ATOM 3874 N N . PHE B 1 202 ? 15.37 -7.671 3.287 1 97.86 202 PHE B N 1
ATOM 3875 C CA . PHE B 1 202 ? 15.762 -6.305 2.96 1 97.86 202 PHE B CA 1
ATOM 3876 C C . PHE B 1 202 ? 17.269 -6.209 2.75 1 97.86 202 PHE B C 1
ATOM 3878 O O . PHE B 1 202 ? 17.728 -5.631 1.763 1 97.86 202 PHE B O 1
ATOM 3885 N N . ASN B 1 203 ? 18.045 -6.775 3.602 1 96.92 203 ASN B N 1
ATOM 3886 C CA . ASN B 1 203 ? 19.502 -6.72 3.546 1 96.92 203 ASN B CA 1
ATOM 3887 C C . ASN B 1 203 ? 20.046 -7.463 2.33 1 96.92 203 ASN B C 1
ATOM 3889 O O . ASN B 1 203 ? 21.027 -7.033 1.721 1 96.92 203 ASN B O 1
ATOM 3893 N N . THR B 1 204 ? 19.436 -8.547 1.978 1 97.99 204 THR B N 1
ATOM 3894 C CA . THR B 1 204 ? 19.858 -9.286 0.793 1 97.99 204 THR B CA 1
ATOM 3895 C C . THR B 1 204 ? 19.53 -8.507 -0.477 1 97.99 204 THR B C 1
ATOM 3897 O O . THR B 1 204 ? 20.364 -8.401 -1.379 1 97.99 204 THR B O 1
ATOM 3900 N N . LEU B 1 205 ? 18.386 -7.975 -0.506 1 98.03 205 LEU B N 1
ATOM 3901 C CA . LEU B 1 205 ? 17.883 -7.263 -1.676 1 98.03 205 LEU B CA 1
ATOM 3902 C C . LEU B 1 205 ? 18.781 -6.079 -2.019 1 98.03 205 LEU B C 1
ATOM 3904 O O . LEU B 1 205 ? 19.165 -5.901 -3.177 1 98.03 205 LEU B O 1
ATOM 3908 N N . TYR B 1 206 ? 19.125 -5.298 -1.041 1 97.28 206 TYR B N 1
ATOM 3909 C CA . TYR B 1 206 ? 19.839 -4.05 -1.289 1 97.28 206 TYR B CA 1
ATOM 3910 C C . TYR B 1 206 ? 21.343 -4.241 -1.128 1 97.28 206 TYR B C 1
ATOM 3912 O O . TYR B 1 206 ? 22.134 -3.447 -1.642 1 97.28 206 TYR B O 1
ATOM 3920 N N . GLY B 1 207 ? 21.781 -5.312 -0.384 1 95.83 207 GLY B N 1
ATOM 3921 C CA . GLY B 1 207 ? 23.192 -5.517 -0.1 1 95.83 207 GLY B CA 1
ATOM 3922 C C . GLY B 1 207 ? 23.704 -4.654 1.038 1 95.83 207 GLY B C 1
ATOM 3923 O O . GLY B 1 207 ? 23.037 -3.704 1.451 1 95.83 207 GLY B O 1
ATOM 3924 N N . PRO B 1 208 ? 24.804 -4.955 1.568 1 91.35 208 PRO B N 1
ATOM 3925 C CA . PRO B 1 208 ? 25.332 -4.348 2.792 1 91.35 208 PRO B CA 1
ATOM 3926 C C . PRO B 1 208 ? 25.647 -2.863 2.626 1 91.35 208 PRO B C 1
ATOM 3928 O O . PRO B 1 208 ? 25.576 -2.101 3.593 1 91.35 208 PRO B O 1
ATOM 3931 N N . LEU B 1 209 ? 26.005 -2.41 1.442 1 91.73 209 LEU B N 1
ATOM 3932 C CA . LEU B 1 209 ? 26.411 -1.025 1.229 1 91.73 209 LEU B CA 1
ATOM 3933 C C . LEU B 1 209 ? 25.194 -0.124 1.045 1 91.73 209 LEU B C 1
ATOM 3935 O O . LEU B 1 209 ? 25.194 1.026 1.491 1 91.73 209 LEU B O 1
ATOM 3939 N N . ILE B 1 210 ? 24.152 -0.66 0.437 1 94.4 210 ILE B N 1
ATOM 3940 C CA . ILE B 1 210 ? 23.019 0.158 0.017 1 94.4 210 ILE B CA 1
ATOM 3941 C C . ILE B 1 210 ? 21.91 0.08 1.063 1 94.4 210 ILE B C 1
ATOM 3943 O O . ILE B 1 210 ? 21.188 1.054 1.285 1 94.4 210 ILE B O 1
ATOM 3947 N N . ALA B 1 211 ? 21.739 -1.043 1.746 1 95.41 211 ALA B N 1
ATOM 3948 C CA . ALA B 1 211 ? 20.645 -1.282 2.683 1 95.41 211 ALA B CA 1
ATOM 3949 C C . ALA B 1 211 ? 20.591 -0.196 3.754 1 95.41 211 ALA B C 1
ATOM 3951 O O . ALA B 1 211 ? 19.547 0.425 3.965 1 95.41 211 ALA B O 1
ATOM 3952 N N . PRO B 1 212 ? 21.745 0.167 4.429 1 93.85 212 PRO B N 1
ATOM 3953 C CA . PRO B 1 212 ? 21.686 1.223 5.443 1 93.85 212 PRO B CA 1
ATOM 3954 C C . PRO B 1 212 ? 21.327 2.586 4.855 1 93.85 212 PRO B C 1
ATOM 3956 O O . PRO B 1 212 ? 20.633 3.377 5.5 1 93.85 212 PRO B O 1
ATOM 3959 N N . LYS B 1 213 ? 21.768 2.861 3.678 1 94.75 213 LYS B N 1
ATOM 3960 C CA . LYS B 1 213 ? 21.478 4.139 3.033 1 94.75 213 LYS B CA 1
ATOM 3961 C C . LYS B 1 213 ? 19.988 4.279 2.738 1 94.75 213 LYS B C 1
ATOM 3963 O O . LYS B 1 213 ? 19.407 5.348 2.939 1 94.75 213 LYS B O 1
ATOM 3968 N N . VAL B 1 214 ? 19.41 3.187 2.26 1 95.77 214 VAL B N 1
ATOM 3969 C CA . VAL B 1 214 ? 17.984 3.201 1.95 1 95.77 214 VAL B CA 1
ATOM 3970 C C . VAL B 1 214 ? 17.178 3.404 3.231 1 95.77 214 VAL B C 1
ATOM 3972 O O . VAL B 1 214 ? 16.26 4.226 3.27 1 95.77 214 VAL B O 1
ATOM 3975 N N . ARG B 1 215 ? 17.493 2.715 4.313 1 94.6 215 ARG B N 1
ATOM 3976 C CA . ARG B 1 215 ? 16.797 2.864 5.587 1 94.6 215 ARG B CA 1
ATOM 3977 C C . ARG B 1 215 ? 16.911 4.292 6.109 1 94.6 215 ARG B C 1
ATOM 3979 O O . ARG B 1 215 ? 15.93 4.865 6.587 1 94.6 215 ARG B O 1
ATOM 3986 N N . THR B 1 216 ? 18.084 4.852 6.021 1 93.68 216 THR B N 1
ATOM 3987 C CA . THR B 1 216 ? 18.324 6.214 6.483 1 93.68 216 THR B CA 1
ATOM 3988 C C . THR B 1 216 ? 17.492 7.212 5.681 1 93.68 216 THR B C 1
ATOM 3990 O O . THR B 1 216 ? 16.905 8.136 6.248 1 93.68 216 THR B O 1
ATOM 3993 N N . ASN B 1 217 ? 17.468 6.963 4.405 1 93.87 217 ASN B N 1
ATOM 3994 C CA . ASN B 1 217 ? 16.692 7.855 3.55 1 93.87 217 ASN B CA 1
ATOM 3995 C C . ASN B 1 217 ? 15.203 7.788 3.875 1 93.87 217 ASN B C 1
ATOM 3997 O O . ASN B 1 217 ? 14.52 8.814 3.893 1 93.87 217 ASN B O 1
ATOM 4001 N N . LEU B 1 218 ? 14.698 6.581 4.093 1 94.93 218 LEU B N 1
ATOM 4002 C CA . LEU B 1 218 ? 13.304 6.422 4.493 1 94.93 218 LEU B CA 1
ATOM 4003 C C . LEU B 1 218 ? 13.029 7.151 5.804 1 94.93 218 LEU B C 1
ATOM 4005 O O . LEU B 1 218 ? 12.052 7.896 5.912 1 94.93 218 LEU B O 1
ATOM 4009 N N . GLN B 1 219 ? 13.908 6.993 6.748 1 92.85 219 GLN B N 1
ATOM 4010 C CA . GLN B 1 219 ? 13.73 7.58 8.072 1 92.85 219 GLN B CA 1
ATOM 4011 C C . GLN B 1 219 ? 13.78 9.104 8.01 1 92.85 219 GLN B C 1
ATOM 4013 O O . GLN B 1 219 ? 13.013 9.783 8.695 1 92.85 219 GLN B O 1
ATOM 4018 N N . LYS B 1 220 ? 14.66 9.623 7.184 1 92.16 220 LYS B N 1
ATOM 4019 C CA . LYS B 1 220 ? 14.81 11.069 7.055 1 92.16 220 LYS B CA 1
ATOM 4020 C C . LYS B 1 220 ? 13.615 11.683 6.33 1 92.16 220 LYS B C 1
ATOM 4022 O O . LYS B 1 220 ? 13.315 12.866 6.508 1 92.16 220 LYS B O 1
ATOM 4027 N N . SER B 1 221 ? 13.007 10.884 5.478 1 93.21 221 SER B N 1
ATOM 4028 C CA . SER B 1 221 ? 11.787 11.36 4.834 1 93.21 221 SER B CA 1
ATOM 4029 C C . SER B 1 221 ? 10.613 11.362 5.807 1 93.21 221 SER B C 1
ATOM 4031 O O . SER B 1 221 ? 9.845 12.325 5.859 1 93.21 221 SER B O 1
ATOM 4033 N N . SER B 1 222 ? 10.516 10.285 6.562 1 93.01 222 SER B N 1
ATOM 4034 C CA . SER B 1 222 ? 9.578 10.124 7.668 1 93.01 222 SER B CA 1
ATOM 4035 C C . SER B 1 222 ? 9.905 8.884 8.494 1 93.01 222 SER B C 1
ATOM 4037 O O . SER B 1 222 ? 9.884 7.765 7.978 1 93.01 222 SER B O 1
ATOM 4039 N N . PRO B 1 223 ? 10.097 9.062 9.753 1 91.77 223 PRO B N 1
ATOM 4040 C CA . PRO B 1 223 ? 10.327 7.876 10.581 1 91.77 223 PRO B CA 1
ATOM 4041 C C . PRO B 1 223 ? 9.19 6.861 10.489 1 91.77 223 PRO B C 1
ATOM 4043 O O . PRO B 1 223 ? 9.432 5.652 10.519 1 91.77 223 PRO B O 1
ATOM 4046 N N . ASP B 1 224 ? 7.977 7.343 10.38 1 95.74 224 ASP B N 1
ATOM 4047 C CA . ASP B 1 224 ? 6.841 6.438 10.238 1 95.74 224 ASP B CA 1
ATOM 4048 C C . ASP B 1 224 ? 6.934 5.637 8.941 1 95.74 224 ASP B C 1
ATOM 4050 O O . ASP B 1 224 ? 6.498 4.486 8.883 1 95.74 224 ASP B O 1
ATOM 4054 N N . LEU B 1 225 ? 7.481 6.28 7.922 1 96.27 225 LEU B N 1
ATOM 4055 C CA . LEU B 1 225 ? 7.669 5.579 6.657 1 96.27 225 LEU B CA 1
ATOM 4056 C C . LEU B 1 225 ? 8.627 4.404 6.823 1 96.27 225 LEU B C 1
ATOM 4058 O O . LEU B 1 225 ? 8.395 3.325 6.273 1 96.27 225 LEU B O 1
ATOM 4062 N N . GLN B 1 226 ? 9.709 4.62 7.538 1 95.29 226 GLN B N 1
ATOM 4063 C CA . GLN B 1 226 ? 10.66 3.543 7.794 1 95.29 226 GLN B CA 1
ATOM 4064 C C . GLN B 1 226 ? 10.005 2.403 8.569 1 95.29 226 GLN B C 1
ATOM 4066 O O . GLN B 1 226 ? 10.258 1.23 8.29 1 95.29 226 GLN B O 1
ATOM 4071 N N . ILE B 1 227 ? 9.177 2.685 9.533 1 95.19 227 ILE B N 1
ATOM 4072 C CA . ILE B 1 227 ? 8.477 1.69 10.339 1 95.19 227 ILE B CA 1
ATOM 4073 C C . ILE B 1 227 ? 7.511 0.899 9.459 1 95.19 227 ILE B C 1
ATOM 4075 O O . ILE B 1 227 ? 7.455 -0.33 9.538 1 95.19 227 ILE B O 1
ATOM 4079 N N . LEU B 1 228 ? 6.821 1.612 8.589 1 96.66 228 LEU B N 1
ATOM 4080 C CA . LEU B 1 228 ? 5.886 0.938 7.695 1 96.66 228 LEU B CA 1
ATOM 4081 C C . LEU B 1 228 ? 6.628 0.045 6.706 1 96.66 228 LEU B C 1
ATOM 4083 O O . LEU B 1 228 ? 6.188 -1.071 6.42 1 96.66 228 LEU B O 1
ATOM 4087 N N . ALA B 1 229 ? 7.738 0.557 6.2 1 96.77 229 ALA B N 1
ATOM 4088 C CA . ALA B 1 229 ? 8.556 -0.277 5.323 1 96.77 229 ALA B CA 1
ATOM 4089 C C . ALA B 1 229 ? 8.995 -1.555 6.033 1 96.77 229 ALA B C 1
ATOM 4091 O O . ALA B 1 229 ? 8.976 -2.638 5.444 1 96.77 229 ALA B O 1
ATOM 4092 N N . THR B 1 230 ? 9.38 -1.437 7.293 1 96.46 230 THR B N 1
ATOM 4093 C CA . THR B 1 230 ? 9.778 -2.592 8.09 1 96.46 230 THR B CA 1
ATOM 4094 C C . THR B 1 230 ? 8.657 -3.626 8.141 1 96.46 230 THR B C 1
ATOM 4096 O O . THR B 1 230 ? 8.893 -4.816 7.923 1 96.46 230 THR B O 1
ATOM 4099 N N . TRP B 1 231 ? 7.483 -3.199 8.311 1 97.02 231 TRP B N 1
ATOM 4100 C CA . TRP B 1 231 ? 6.345 -4.107 8.404 1 97.02 231 TRP B CA 1
ATOM 4101 C C . TRP B 1 231 ? 5.996 -4.685 7.037 1 97.02 231 TRP B C 1
ATOM 4103 O O . TRP B 1 231 ? 5.62 -5.855 6.928 1 97.02 231 TRP B O 1
ATOM 4113 N N . ILE B 1 232 ? 6.091 -3.916 5.997 1 98.13 232 ILE B N 1
ATOM 4114 C CA . ILE B 1 232 ? 5.796 -4.385 4.648 1 98.13 232 ILE B CA 1
ATOM 4115 C C . ILE B 1 232 ? 6.776 -5.49 4.26 1 98.13 232 ILE B C 1
ATOM 4117 O O . ILE B 1 232 ? 6.372 -6.527 3.728 1 98.13 232 ILE B O 1
ATOM 4121 N N . TYR B 1 233 ? 8.032 -5.259 4.555 1 98.15 233 TYR B N 1
ATOM 4122 C CA . TYR B 1 233 ? 9.014 -6.3 4.272 1 98.15 233 TYR B CA 1
ATOM 4123 C C . TYR B 1 233 ? 8.779 -7.524 5.15 1 98.15 233 TYR B C 1
ATOM 4125 O O . TYR B 1 233 ? 8.922 -8.66 4.692 1 98.15 233 TYR B O 1
ATOM 4133 N N . ALA B 1 234 ? 8.37 -7.368 6.362 1 97.17 234 ALA B N 1
ATOM 4134 C CA . ALA B 1 234 ? 8.161 -8.465 7.304 1 97.17 234 ALA B CA 1
ATOM 4135 C C . ALA B 1 234 ? 6.973 -9.327 6.887 1 97.17 234 ALA B C 1
ATOM 4137 O O . ALA B 1 234 ? 7.087 -10.553 6.804 1 97.17 234 ALA B O 1
ATOM 4138 N N . LEU B 1 235 ? 5.84 -8.68 6.503 1 97.15 235 LEU B N 1
ATOM 4139 C CA . LEU B 1 235 ? 4.585 -9.413 6.382 1 97.15 235 LEU B CA 1
ATOM 4140 C C . LEU B 1 235 ? 4.281 -9.733 4.922 1 97.15 235 LEU B C 1
ATOM 4142 O O . LEU B 1 235 ? 3.527 -10.664 4.63 1 97.15 235 LEU B O 1
ATOM 4146 N N . ILE B 1 236 ? 4.88 -9.004 4.011 1 98.35 236 ILE B N 1
ATOM 4147 C CA . ILE B 1 236 ? 4.436 -9.143 2.628 1 98.35 236 ILE B CA 1
ATOM 4148 C C . ILE B 1 236 ? 5.593 -9.631 1.761 1 98.35 236 ILE B C 1
ATOM 4150 O O . ILE B 1 236 ? 5.554 -10.744 1.231 1 98.35 236 ILE B O 1
ATOM 4154 N N . LEU B 1 237 ? 6.691 -8.953 1.757 1 98.51 237 LEU B N 1
ATOM 4155 C CA . LEU B 1 237 ? 7.694 -9.174 0.722 1 98.51 237 LEU B CA 1
ATOM 4156 C C . LEU B 1 237 ? 8.618 -10.328 1.097 1 98.51 237 LEU B C 1
ATOM 4158 O O . LEU B 1 237 ? 9.115 -11.041 0.222 1 98.51 237 LEU B O 1
ATOM 4162 N N . SER B 1 238 ? 8.784 -10.554 2.405 1 98.12 238 SER B N 1
ATOM 4163 C CA . SER B 1 238 ? 9.709 -11.602 2.822 1 98.12 238 SER B CA 1
ATOM 4164 C C . SER B 1 238 ? 9.011 -12.955 2.904 1 98.12 238 SER B C 1
ATOM 4166 O O . SER B 1 238 ? 9.656 -13.979 3.141 1 98.12 238 SER B O 1
ATOM 4168 N N . GLU B 1 239 ? 7.655 -12.951 2.847 1 97.1 239 GLU B N 1
ATOM 4169 C CA . GLU B 1 239 ? 6.953 -14.227 2.742 1 97.1 239 GLU B CA 1
ATOM 4170 C C . GLU B 1 239 ? 7.307 -14.946 1.444 1 97.1 239 GLU B C 1
ATOM 4172 O O . GLU B 1 239 ? 6.878 -14.536 0.363 1 97.1 239 GLU B O 1
ATOM 4177 N N . SER B 1 240 ? 8.109 -16.03 1.495 1 96.47 240 SER B N 1
ATOM 4178 C CA . SER B 1 240 ? 8.696 -16.607 0.289 1 96.47 240 SER B CA 1
ATOM 4179 C C . SER B 1 240 ? 8.292 -18.068 0.122 1 96.47 240 SER B C 1
ATOM 4181 O O . SER B 1 240 ? 8.938 -18.815 -0.616 1 96.47 240 SER B O 1
ATOM 4183 N N . THR B 1 241 ? 7.2 -18.434 0.852 1 95.64 241 THR B N 1
ATOM 4184 C CA . THR B 1 241 ? 6.784 -19.831 0.79 1 95.64 241 THR B CA 1
ATOM 4185 C C . THR B 1 241 ? 6.158 -20.149 -0.564 1 95.64 241 THR B C 1
ATOM 4187 O O . THR B 1 241 ? 6.291 -21.266 -1.069 1 95.64 241 THR B O 1
ATOM 4190 N N . VAL B 1 242 ? 5.518 -19.156 -1.184 1 97.59 242 VAL B N 1
ATOM 4191 C CA . VAL B 1 242 ? 4.842 -19.371 -2.459 1 97.59 242 VAL B CA 1
ATOM 4192 C C . VAL B 1 242 ? 5.706 -18.835 -3.599 1 97.59 242 VAL B C 1
ATOM 4194 O O . VAL B 1 242 ? 5.876 -19.5 -4.623 1 97.59 242 VAL B O 1
ATOM 4197 N N . LEU B 1 243 ? 6.203 -17.647 -3.462 1 98.36 243 LEU B N 1
ATOM 4198 C CA . LEU B 1 243 ? 7.149 -17.03 -4.385 1 98.36 243 LEU B CA 1
ATOM 4199 C C . LEU B 1 243 ? 8.511 -16.845 -3.724 1 98.36 243 LEU B C 1
ATOM 4201 O O . LEU B 1 243 ? 8.612 -16.225 -2.663 1 98.36 243 LEU B O 1
ATOM 4205 N N . SER B 1 244 ? 9.534 -17.414 -4.332 1 98.11 244 SER B N 1
ATOM 4206 C CA . SER B 1 244 ? 10.897 -17.291 -3.825 1 98.11 244 SER B CA 1
ATOM 4207 C C . SER B 1 244 ? 11.331 -15.83 -3.756 1 98.11 244 SER B C 1
ATOM 4209 O O . SER B 1 244 ? 10.659 -14.951 -4.301 1 98.11 244 SER B O 1
ATOM 4211 N N . PRO B 1 245 ? 12.458 -15.541 -3.033 1 98.48 245 PRO B N 1
ATOM 4212 C CA . PRO B 1 245 ? 12.975 -14.171 -3.025 1 98.48 245 PRO B CA 1
ATOM 4213 C C . PRO B 1 245 ? 13.22 -13.624 -4.43 1 98.48 245 PRO B C 1
ATOM 4215 O O . PRO B 1 245 ? 12.916 -12.461 -4.705 1 98.48 245 PRO B O 1
ATOM 4218 N N . GLN B 1 246 ? 13.726 -14.468 -5.302 1 98.5 246 GLN B N 1
ATOM 4219 C CA . GLN B 1 246 ? 13.941 -14.094 -6.696 1 98.5 246 GLN B CA 1
ATOM 4220 C C . GLN B 1 246 ? 12.624 -13.743 -7.381 1 98.5 246 GLN B C 1
ATOM 4222 O O . GLN B 1 246 ? 12.514 -12.7 -8.03 1 98.5 246 GLN B O 1
ATOM 4227 N N . GLU B 1 247 ? 11.636 -14.559 -7.22 1 98.7 247 GLU B N 1
ATOM 4228 C CA . GLU B 1 247 ? 10.332 -14.345 -7.838 1 98.7 247 GLU B CA 1
ATOM 4229 C C . GLU B 1 247 ? 9.623 -13.139 -7.229 1 98.7 247 GLU B C 1
ATOM 4231 O O . GLU B 1 247 ? 8.901 -12.42 -7.924 1 98.7 247 GLU B O 1
ATOM 4236 N N . THR B 1 248 ? 9.812 -12.98 -5.922 1 98.83 248 THR B N 1
ATOM 4237 C CA . THR B 1 248 ? 9.291 -11.778 -5.281 1 98.83 248 THR B CA 1
ATOM 4238 C C . THR B 1 248 ? 9.895 -10.525 -5.909 1 98.83 248 THR B C 1
ATOM 4240 O O . THR B 1 248 ? 9.189 -9.544 -6.152 1 98.83 248 THR B O 1
ATOM 4243 N N . SER B 1 249 ? 11.166 -10.533 -6.203 1 98.82 249 SER B N 1
ATOM 4244 C CA . SER B 1 249 ? 11.804 -9.408 -6.878 1 98.82 249 SER B CA 1
ATOM 4245 C C . SER B 1 249 ? 11.189 -9.168 -8.253 1 98.82 249 SER B C 1
ATOM 4247 O O . SER B 1 249 ? 10.989 -8.02 -8.657 1 98.82 249 SER B O 1
ATOM 4249 N N . PHE B 1 250 ? 10.84 -10.25 -8.983 1 98.89 250 PHE B N 1
ATOM 4250 C CA . PHE B 1 250 ? 10.174 -10.103 -10.272 1 98.89 250 PHE B CA 1
ATOM 4251 C C . PHE B 1 250 ? 8.812 -9.44 -10.105 1 98.89 250 PHE B C 1
ATOM 4253 O O . PHE B 1 250 ? 8.42 -8.602 -10.92 1 98.89 250 PHE B O 1
ATOM 4260 N N . THR B 1 251 ? 8.113 -9.822 -9.053 1 98.88 251 THR B N 1
ATOM 4261 C CA . THR B 1 251 ? 6.816 -9.226 -8.749 1 98.88 251 THR B CA 1
ATOM 4262 C C . THR B 1 251 ? 6.956 -7.728 -8.496 1 98.88 251 THR B C 1
ATOM 4264 O O . THR B 1 251 ? 6.133 -6.935 -8.958 1 98.88 251 THR B O 1
ATOM 4267 N N . LEU B 1 252 ? 8.008 -7.348 -7.787 1 98.85 252 LEU B N 1
ATOM 4268 C CA . LEU B 1 252 ? 8.26 -5.938 -7.508 1 98.85 252 LEU B CA 1
ATOM 4269 C C . LEU B 1 252 ? 8.524 -5.167 -8.797 1 98.85 252 LEU B C 1
ATOM 4271 O O . LEU B 1 252 ? 7.958 -4.093 -9.01 1 98.85 252 LEU B O 1
ATOM 4275 N N . ILE B 1 253 ? 9.298 -5.729 -9.651 1 98.9 253 ILE B N 1
ATOM 4276 C CA . ILE B 1 253 ? 9.597 -5.096 -10.931 1 98.9 253 ILE B CA 1
ATOM 4277 C C . ILE B 1 253 ? 8.307 -4.906 -11.727 1 98.9 253 ILE B C 1
ATOM 4279 O O . ILE B 1 253 ? 8.05 -3.822 -12.254 1 98.9 253 ILE B O 1
ATOM 4283 N N . ALA B 1 254 ? 7.463 -5.912 -11.756 1 98.94 254 ALA B N 1
ATOM 4284 C CA . ALA B 1 254 ? 6.209 -5.889 -12.505 1 98.94 254 ALA B CA 1
ATOM 4285 C C . ALA B 1 254 ? 5.257 -4.835 -11.947 1 98.94 254 ALA B C 1
ATOM 4287 O O . ALA B 1 254 ? 4.456 -4.26 -12.688 1 98.94 254 ALA B O 1
ATOM 4288 N N . ALA B 1 255 ? 5.371 -4.592 -10.643 1 98.91 255 ALA B N 1
ATOM 4289 C CA . ALA B 1 255 ? 4.464 -3.646 -9.998 1 98.91 255 ALA B CA 1
ATOM 4290 C C . ALA B 1 255 ? 5.001 -2.221 -10.09 1 98.91 255 ALA B C 1
ATOM 4292 O O . ALA B 1 255 ? 4.23 -1.259 -10.084 1 98.91 255 ALA B O 1
ATOM 4293 N N . LEU B 1 256 ? 6.309 -2.024 -10.211 1 98.9 256 LEU B N 1
ATOM 4294 C CA . LEU B 1 256 ? 6.936 -0.708 -10.166 1 98.9 256 LEU B CA 1
ATOM 4295 C C . LEU B 1 256 ? 6.907 -0.045 -11.539 1 98.9 256 LEU B C 1
ATOM 4297 O O . LEU B 1 256 ? 6.679 1.162 -11.646 1 98.9 256 LEU B O 1
ATOM 4301 N N . ILE B 1 257 ? 7.008 -0.756 -12.594 1 98.9 257 ILE B N 1
ATOM 4302 C CA . ILE B 1 257 ? 7.192 -0.227 -13.941 1 98.9 257 ILE B CA 1
ATOM 4303 C C . ILE B 1 257 ? 5.942 0.537 -14.371 1 98.9 257 ILE B C 1
ATOM 4305 O O . ILE B 1 257 ? 6.032 1.678 -14.832 1 98.9 257 ILE B O 1
ATOM 4309 N N . PRO B 1 258 ? 4.733 -0.038 -14.151 1 98.67 258 PRO B N 1
ATOM 4310 C CA . PRO B 1 258 ? 3.559 0.688 -14.641 1 98.67 258 PRO B CA 1
ATOM 4311 C C . PRO B 1 258 ? 3.331 2.005 -13.903 1 98.67 258 PRO B C 1
ATOM 4313 O O . PRO B 1 258 ? 2.551 2.846 -14.359 1 98.67 258 PRO B O 1
ATOM 4316 N N . GLN B 1 259 ? 4.012 2.208 -12.798 1 98.52 259 GLN B N 1
ATOM 4317 C CA . GLN B 1 259 ? 3.776 3.387 -11.971 1 98.52 259 GLN B CA 1
ATOM 4318 C C . GLN B 1 259 ? 4.74 4.514 -12.331 1 98.52 259 GLN B C 1
ATOM 4320 O O . GLN B 1 259 ? 4.605 5.635 -11.838 1 98.52 259 GLN B O 1
ATOM 4325 N N . ASP B 1 260 ? 5.708 4.189 -13.14 1 98.25 260 ASP B N 1
ATOM 4326 C CA . ASP B 1 260 ? 6.699 5.184 -13.54 1 98.25 260 ASP B CA 1
ATOM 4327 C C . ASP B 1 260 ? 7.431 5.749 -12.324 1 98.25 260 ASP B C 1
ATOM 4329 O O . ASP B 1 260 ? 7.466 6.965 -12.125 1 98.25 260 ASP B O 1
ATOM 4333 N N . VAL B 1 261 ? 7.991 4.872 -11.527 1 98.31 261 VAL B N 1
ATOM 4334 C CA . VAL B 1 261 ? 8.718 5.206 -10.307 1 98.31 261 VAL B CA 1
ATOM 4335 C C . VAL B 1 261 ? 10.145 4.668 -10.392 1 98.31 261 VAL B C 1
ATOM 4337 O O . VAL B 1 261 ? 10.54 3.812 -9.597 1 98.31 261 VAL B O 1
ATOM 4340 N N . ASN B 1 262 ? 10.961 5.24 -11.217 1 97.91 262 ASN B N 1
ATOM 4341 C CA . ASN B 1 262 ? 12.318 4.801 -11.523 1 97.91 262 ASN B CA 1
ATOM 4342 C C . ASN B 1 262 ? 13.207 4.82 -10.283 1 97.91 262 ASN B C 1
ATOM 4344 O O . ASN B 1 262 ? 14.102 3.984 -10.142 1 97.91 262 ASN B O 1
ATOM 4348 N N . ALA B 1 263 ? 12.95 5.757 -9.395 1 96.39 263 ALA B N 1
ATOM 4349 C CA . ALA B 1 263 ? 13.775 5.872 -8.195 1 96.39 263 ALA B CA 1
ATOM 4350 C C . ALA B 1 263 ? 13.716 4.594 -7.364 1 96.39 263 ALA B C 1
ATOM 4352 O O . ALA B 1 263 ? 14.706 4.205 -6.741 1 96.39 263 ALA B O 1
ATOM 4353 N N . GLN B 1 264 ? 12.574 3.937 -7.317 1 97.49 264 GLN B N 1
ATOM 4354 C CA . GLN B 1 264 ? 12.417 2.68 -6.592 1 97.49 264 GLN B CA 1
ATOM 4355 C C . GLN B 1 264 ? 12.761 1.487 -7.479 1 97.49 264 GLN B C 1
ATOM 4357 O O . GLN B 1 264 ? 13.264 0.471 -6.994 1 97.49 264 GLN B O 1
ATOM 4362 N N . LEU B 1 265 ? 12.491 1.643 -8.815 1 98.55 265 LEU B N 1
ATOM 4363 C CA . LEU B 1 265 ? 12.722 0.529 -9.729 1 98.55 265 LEU B CA 1
ATOM 4364 C C . LEU B 1 265 ? 14.207 0.188 -9.806 1 98.55 265 LEU B C 1
ATOM 4366 O O . LEU B 1 265 ? 14.58 -0.986 -9.779 1 98.55 265 LEU B O 1
ATOM 4370 N N . LYS B 1 266 ? 15.064 1.113 -9.816 1 97.21 266 LYS B N 1
ATOM 4371 C CA . LYS B 1 266 ? 16.493 0.922 -10.047 1 97.21 266 LYS B CA 1
ATOM 4372 C C . LYS B 1 266 ? 17.095 -0.024 -9.012 1 97.21 266 LYS B C 1
ATOM 4374 O O . LYS B 1 266 ? 17.671 -1.055 -9.366 1 97.21 266 LYS B O 1
ATOM 4379 N N . PRO B 1 267 ? 16.967 0.273 -7.781 1 97.53 267 PRO B N 1
ATOM 4380 C CA . PRO B 1 267 ? 17.557 -0.653 -6.811 1 97.53 267 PRO B CA 1
ATOM 4381 C C . PRO B 1 267 ? 16.894 -2.028 -6.829 1 97.53 267 PRO B C 1
ATOM 4383 O O . PRO B 1 267 ? 17.533 -3.03 -6.499 1 97.53 267 PRO B O 1
ATOM 4386 N N . HIS B 1 268 ? 15.651 -2.136 -7.261 1 98.44 268 HIS B N 1
ATOM 4387 C CA . HIS B 1 268 ? 14.963 -3.422 -7.263 1 98.44 268 HIS B CA 1
ATOM 4388 C C . HIS B 1 268 ? 15.406 -4.282 -8.443 1 98.44 268 HIS B C 1
ATOM 4390 O O . HIS B 1 268 ? 15.346 -5.512 -8.376 1 98.44 268 HIS B O 1
ATOM 4396 N N . LEU B 1 269 ? 15.855 -3.597 -9.559 1 98.65 269 LEU B N 1
ATOM 4397 C CA . LEU B 1 269 ? 16.478 -4.372 -10.626 1 98.65 269 LEU B CA 1
ATOM 4398 C C . LEU B 1 269 ? 17.732 -5.08 -10.123 1 98.65 269 LEU B C 1
ATOM 4400 O O . LEU B 1 269 ? 17.885 -6.289 -10.31 1 98.65 269 LEU B O 1
ATOM 4404 N N . GLN B 1 270 ? 18.565 -4.341 -9.455 1 98.15 270 GLN B N 1
ATOM 4405 C CA . GLN B 1 270 ? 19.754 -4.937 -8.856 1 98.15 270 GLN B CA 1
ATOM 4406 C C . GLN B 1 270 ? 19.38 -5.917 -7.748 1 98.15 270 GLN B C 1
ATOM 4408 O O . GLN B 1 270 ? 20.059 -6.926 -7.549 1 98.15 270 GLN B O 1
ATOM 4413 N N . GLY B 1 271 ? 18.355 -5.616 -6.998 1 98.46 271 GLY B N 1
ATOM 4414 C CA . GLY B 1 271 ? 17.876 -6.5 -5.948 1 98.46 271 GLY B CA 1
ATOM 4415 C C . GLY B 1 271 ? 17.502 -7.881 -6.454 1 98.46 271 GLY B C 1
ATOM 4416 O O . GLY B 1 271 ? 17.73 -8.881 -5.771 1 98.46 271 GLY B O 1
ATOM 4417 N N . ALA B 1 272 ? 16.93 -7.928 -7.647 1 98.68 272 ALA B N 1
ATOM 4418 C CA . ALA B 1 272 ? 16.6 -9.218 -8.247 1 98.68 272 ALA B CA 1
ATOM 4419 C C . ALA B 1 272 ? 17.856 -10.05 -8.487 1 98.68 272 ALA B C 1
ATOM 4421 O O . ALA B 1 272 ? 17.864 -11.259 -8.243 1 98.68 272 ALA B O 1
ATOM 4422 N N . VAL B 1 273 ? 18.912 -9.411 -8.926 1 98.56 273 VAL B N 1
ATOM 4423 C CA . VAL B 1 273 ? 20.188 -10.089 -9.133 1 98.56 273 VAL B CA 1
ATOM 4424 C C . VAL B 1 273 ? 20.741 -10.569 -7.793 1 98.56 273 VAL B C 1
ATOM 4426 O O . VAL B 1 273 ? 21.186 -11.713 -7.673 1 98.56 273 VAL B O 1
ATOM 4429 N N . ASN B 1 274 ? 20.66 -9.706 -6.768 1 98.39 274 ASN B N 1
ATOM 4430 C CA . ASN B 1 274 ? 21.131 -10.064 -5.434 1 98.39 274 ASN B CA 1
ATOM 4431 C C . ASN B 1 274 ? 20.366 -11.259 -4.872 1 98.39 274 ASN B C 1
ATOM 4433 O O . ASN B 1 274 ? 20.901 -12.019 -4.063 1 98.39 274 ASN B O 1
ATOM 4437 N N . ASN B 1 275 ? 19.15 -11.418 -5.356 1 98.07 275 ASN B N 1
ATOM 4438 C CA . ASN B 1 275 ? 18.314 -12.519 -4.891 1 98.07 275 ASN B CA 1
ATOM 4439 C C . ASN B 1 275 ? 18.442 -13.741 -5.794 1 98.07 275 ASN B C 1
ATOM 4441 O O . ASN B 1 275 ? 17.627 -14.663 -5.719 1 98.07 275 ASN B O 1
ATOM 4445 N N . GLY B 1 276 ? 19.321 -13.722 -6.802 1 97.39 276 GLY B N 1
ATOM 4446 C CA . GLY B 1 276 ? 19.678 -14.952 -7.49 1 97.39 276 GLY B CA 1
ATOM 4447 C C . GLY B 1 276 ? 19.309 -14.942 -8.961 1 97.39 276 GLY B C 1
ATOM 4448 O O . GLY B 1 276 ? 19.572 -15.908 -9.679 1 97.39 276 GLY B O 1
ATOM 4449 N N . ALA B 1 277 ? 18.723 -13.889 -9.435 1 98.47 277 ALA B N 1
ATOM 4450 C CA . ALA B 1 277 ? 18.337 -13.839 -10.843 1 98.47 277 ALA B CA 1
ATOM 4451 C C . ALA B 1 277 ? 19.536 -13.516 -11.729 1 98.47 277 ALA B C 1
ATOM 4453 O O . ALA B 1 277 ? 20.433 -12.772 -11.325 1 98.47 277 ALA B O 1
ATOM 4454 N N . LYS B 1 278 ? 19.586 -14.061 -12.941 1 98.26 278 LYS B N 1
ATOM 4455 C CA . LYS B 1 278 ? 20.536 -13.625 -13.96 1 98.26 278 LYS B CA 1
ATOM 4456 C C . LYS B 1 278 ? 20.112 -12.293 -14.573 1 98.26 278 LYS B C 1
ATOM 4458 O O . LYS B 1 278 ? 18.92 -11.992 -14.652 1 98.26 278 LYS B O 1
ATOM 4463 N N . ALA B 1 279 ? 21.075 -11.529 -14.97 1 98.16 279 ALA B N 1
ATOM 4464 C CA . ALA B 1 279 ? 20.81 -10.224 -15.571 1 98.16 279 ALA B CA 1
ATOM 4465 C C . ALA B 1 279 ? 19.855 -10.35 -16.754 1 98.16 279 ALA B C 1
ATOM 4467 O O . ALA B 1 279 ? 18.964 -9.516 -16.932 1 98.16 279 ALA B O 1
ATOM 4468 N N . GLU B 1 280 ? 20.035 -11.378 -17.526 1 98.33 280 GLU B N 1
ATOM 4469 C CA . GLU B 1 280 ? 19.202 -11.592 -18.706 1 98.33 280 GLU B CA 1
ATOM 4470 C C . GLU B 1 280 ? 17.75 -11.857 -18.315 1 98.33 280 GLU B C 1
ATOM 4472 O O . GLU B 1 280 ? 16.827 -11.441 -19.018 1 98.33 280 GLU B O 1
ATOM 4477 N N . GLU B 1 281 ? 17.543 -12.579 -17.216 1 98.58 281 GLU B N 1
ATOM 4478 C CA . GLU B 1 281 ? 16.201 -12.854 -16.71 1 98.58 281 GLU B CA 1
ATOM 4479 C C . GLU B 1 281 ? 15.514 -11.573 -16.244 1 98.58 281 GLU B C 1
ATOM 4481 O O . GLU B 1 281 ? 14.326 -11.37 -16.504 1 98.58 281 GLU B O 1
ATOM 4486 N N . VAL B 1 282 ? 16.298 -10.73 -15.577 1 98.79 282 VAL B N 1
ATOM 4487 C CA . VAL B 1 282 ? 15.766 -9.464 -15.085 1 98.79 282 VAL B CA 1
ATOM 4488 C C . VAL B 1 282 ? 15.33 -8.594 -16.262 1 98.79 282 VAL B C 1
ATOM 4490 O O . VAL B 1 282 ? 14.243 -8.011 -16.242 1 98.79 282 VAL B O 1
ATOM 4493 N N . GLU B 1 283 ? 16.117 -8.531 -17.277 1 98.57 283 GLU B N 1
ATOM 4494 C CA . GLU B 1 283 ? 15.79 -7.737 -18.457 1 98.57 283 GLU B CA 1
ATOM 4495 C C . GLU B 1 283 ? 14.582 -8.311 -19.191 1 98.57 283 GLU B C 1
ATOM 4497 O O . GLU B 1 283 ? 13.788 -7.566 -19.769 1 98.57 283 GLU B O 1
ATOM 4502 N N . ALA B 1 284 ? 14.495 -9.61 -19.206 1 98.8 284 ALA B N 1
ATOM 4503 C CA . ALA B 1 284 ? 13.339 -10.249 -19.83 1 98.8 284 ALA B CA 1
ATOM 4504 C C . ALA B 1 284 ? 12.052 -9.902 -19.086 1 98.8 284 ALA B C 1
ATOM 4506 O O . ALA B 1 284 ? 11.026 -9.618 -19.708 1 98.8 284 ALA B O 1
ATOM 4507 N N . VAL B 1 285 ? 12.108 -9.948 -17.75 1 98.88 285 VAL B N 1
ATOM 4508 C CA . VAL B 1 285 ? 10.956 -9.574 -16.937 1 98.88 285 VAL B CA 1
ATOM 4509 C C . VAL B 1 285 ? 10.581 -8.119 -17.21 1 98.88 285 VAL B C 1
ATOM 4511 O O . VAL B 1 285 ? 9.409 -7.804 -17.43 1 98.88 285 VAL B O 1
ATOM 4514 N N . ARG B 1 286 ? 11.578 -7.247 -17.19 1 98.81 286 ARG B N 1
ATOM 4515 C CA . ARG B 1 286 ? 11.366 -5.838 -17.504 1 98.81 286 ARG B CA 1
ATOM 4516 C C . ARG B 1 286 ? 10.712 -5.674 -18.872 1 98.81 286 ARG B C 1
ATOM 4518 O O . ARG B 1 286 ? 9.748 -4.919 -19.019 1 98.81 286 ARG B O 1
ATOM 4525 N N . GLY B 1 287 ? 11.262 -6.349 -19.863 1 98.57 287 GLY B N 1
ATOM 4526 C CA . GLY B 1 287 ? 10.737 -6.271 -21.217 1 98.57 287 GLY B CA 1
ATOM 4527 C C . GLY B 1 287 ? 9.302 -6.75 -21.329 1 98.57 287 GLY B C 1
ATOM 4528 O O . GLY B 1 287 ? 8.48 -6.114 -21.991 1 98.57 287 GLY B O 1
ATOM 4529 N N . LEU B 1 288 ? 9.004 -7.846 -20.729 1 98.8 288 LEU B N 1
ATOM 4530 C CA . LEU B 1 288 ? 7.652 -8.395 -20.734 1 98.8 288 LEU B CA 1
ATOM 4531 C C . LEU B 1 288 ? 6.656 -7.391 -20.163 1 98.8 288 LEU B C 1
ATOM 4533 O O . LEU B 1 288 ? 5.599 -7.155 -20.752 1 98.8 288 LEU B O 1
ATOM 4537 N N . VAL B 1 289 ? 6.99 -6.842 -19.004 1 98.82 289 VAL B N 1
ATOM 4538 C CA . VAL B 1 289 ? 6.101 -5.914 -18.311 1 98.82 289 VAL B CA 1
ATOM 4539 C C . VAL B 1 289 ? 5.877 -4.673 -19.172 1 98.82 289 VAL B C 1
ATOM 4541 O O . VAL B 1 289 ? 4.75 -4.186 -19.288 1 98.82 289 VAL B O 1
ATOM 4544 N N . MET B 1 290 ? 6.919 -4.203 -19.799 1 98.6 290 MET B N 1
ATOM 4545 C CA . MET B 1 290 ? 6.796 -3.033 -20.665 1 98.6 290 MET B CA 1
ATOM 4546 C C . MET B 1 290 ? 5.902 -3.336 -21.863 1 98.6 290 MET B C 1
ATOM 4548 O O . MET B 1 290 ? 5.123 -2.483 -22.293 1 98.6 290 MET B O 1
ATOM 4552 N N . GLU B 1 291 ? 6.005 -4.496 -22.398 1 98.21 291 GLU B N 1
ATOM 4553 C CA . GLU B 1 291 ? 5.149 -4.888 -23.513 1 98.21 291 GLU B CA 1
ATOM 4554 C C . GLU B 1 291 ? 3.68 -4.906 -23.102 1 98.21 291 GLU B C 1
ATOM 4556 O O . GLU B 1 291 ? 2.812 -4.463 -23.857 1 98.21 291 GLU B O 1
ATOM 4561 N N . ILE B 1 292 ? 3.406 -5.453 -21.944 1 98.63 292 ILE B N 1
ATOM 4562 C CA . ILE B 1 292 ? 2.039 -5.484 -21.435 1 98.63 292 ILE B CA 1
ATOM 4563 C C . ILE B 1 292 ? 1.523 -4.058 -21.257 1 98.63 292 ILE B C 1
ATOM 4565 O O . ILE B 1 292 ? 0.403 -3.742 -21.665 1 98.63 292 ILE B O 1
ATOM 4569 N N . CYS B 1 293 ? 2.338 -3.217 -20.635 1 98.45 293 CYS B N 1
ATOM 4570 C CA . CYS B 1 293 ? 1.956 -1.824 -20.431 1 98.45 293 CYS B CA 1
ATOM 4571 C C . CYS B 1 293 ? 1.646 -1.144 -21.759 1 98.45 293 CYS B C 1
ATOM 4573 O O . CYS B 1 293 ? 0.641 -0.442 -21.882 1 98.45 293 CYS B O 1
ATOM 4575 N N . THR B 1 294 ? 2.501 -1.38 -22.737 1 97.59 294 THR B N 1
ATOM 4576 C CA . THR B 1 294 ? 2.302 -0.782 -24.053 1 97.59 294 THR B CA 1
ATOM 4577 C C . THR B 1 294 ? 0.98 -1.244 -24.661 1 97.59 294 THR B C 1
ATOM 4579 O O . THR B 1 294 ? 0.232 -0.437 -25.217 1 97.59 294 THR B O 1
ATOM 4582 N N . GLU B 1 295 ? 0.69 -2.538 -24.536 1 97.48 295 GLU B N 1
ATOM 4583 C CA . GLU B 1 295 ? -0.561 -3.096 -25.039 1 97.48 295 GLU B CA 1
ATOM 4584 C C . GLU B 1 295 ? -1.766 -2.443 -24.367 1 97.48 295 GLU B C 1
ATOM 4586 O O . GLU B 1 295 ? -2.821 -2.29 -24.986 1 97.48 295 GLU B O 1
ATOM 4591 N N . LEU B 1 296 ? -1.588 -1.983 -23.129 1 97.02 296 LEU B N 1
ATOM 4592 C CA . LEU B 1 296 ? -2.676 -1.404 -22.349 1 97.02 296 LEU B CA 1
ATOM 4593 C C . LEU B 1 296 ? -2.729 0.109 -22.53 1 97.02 296 LEU B C 1
ATOM 4595 O O . LEU B 1 296 ? -3.592 0.778 -21.957 1 97.02 296 LEU B O 1
ATOM 4599 N N . GLY B 1 297 ? -1.782 0.701 -23.22 1 95.5 297 GLY B N 1
ATOM 4600 C CA . GLY B 1 297 ? -1.736 2.137 -23.447 1 95.5 297 GLY B CA 1
ATOM 4601 C C . GLY B 1 297 ? -1.117 2.904 -22.294 1 95.5 297 GLY B C 1
ATOM 4602 O O . GLY B 1 297 ? -1.384 4.095 -22.119 1 95.5 297 GLY B O 1
ATOM 4603 N N . VAL B 1 298 ? -0.44 2.171 -21.419 1 95.93 298 VAL B N 1
ATOM 4604 C CA . VAL B 1 298 ? 0.258 2.806 -20.306 1 95.93 298 VAL B CA 1
ATOM 4605 C C . VAL B 1 298 ? 1.628 3.297 -20.767 1 95.93 298 VAL B C 1
ATOM 4607 O O . VAL B 1 298 ? 2.395 2.542 -21.369 1 95.93 298 VAL B O 1
ATOM 4610 N N . GLY B 1 299 ? 1.904 4.586 -20.519 1 94.11 299 GLY B N 1
ATOM 4611 C CA . GLY B 1 299 ? 3.171 5.177 -20.92 1 94.11 299 GLY B CA 1
ATOM 4612 C C . GLY B 1 299 ? 3.97 5.724 -19.752 1 94.11 299 GLY B C 1
ATOM 4613 O O . GLY B 1 299 ? 3.577 5.563 -18.595 1 94.11 299 GLY B O 1
ATOM 4614 N N . TRP B 1 300 ? 5.126 6.23 -19.97 1 96.5 300 TRP B N 1
ATOM 4615 C CA . TRP B 1 300 ? 6.063 6.758 -18.984 1 96.5 300 TRP B CA 1
ATOM 4616 C C . TRP B 1 300 ? 6.546 8.148 -19.382 1 96.5 300 TRP B C 1
ATOM 4618 O O . TRP B 1 300 ? 6.532 8.503 -20.563 1 96.5 300 TRP B O 1
ATOM 4628 N N . LYS B 1 301 ? 6.915 8.951 -18.431 1 93.08 301 LYS B N 1
ATOM 4629 C CA . LYS B 1 301 ? 7.441 10.293 -18.667 1 93.08 301 LYS B CA 1
ATOM 4630 C C . LYS B 1 301 ? 8.822 10.237 -19.314 1 93.08 301 LYS B C 1
ATOM 4632 O O . LYS B 1 301 ? 9.212 11.154 -20.039 1 93.08 301 LYS B O 1
ATOM 4637 N N . GLY B 1 302 ? 9.557 9.262 -19.127 1 94.26 302 GLY B N 1
ATOM 4638 C CA . GLY B 1 302 ? 10.897 9.047 -19.647 1 94.26 302 GLY B CA 1
ATOM 4639 C C . GLY B 1 302 ? 11.251 7.58 -19.799 1 94.26 302 GLY B C 1
ATOM 4640 O O . GLY B 1 302 ? 10.366 6.722 -19.815 1 94.26 302 GLY B O 1
ATOM 4641 N N . GLU B 1 303 ? 12.503 7.345 -19.918 1 96.7 303 GLU B N 1
ATOM 4642 C CA . GLU B 1 303 ? 12.969 5.971 -20.088 1 96.7 303 GLU B CA 1
ATOM 4643 C C . GLU B 1 303 ? 12.766 5.158 -18.813 1 96.7 303 GLU B C 1
ATOM 4645 O O . GLU B 1 303 ? 12.994 5.658 -17.709 1 96.7 303 GLU B O 1
ATOM 4650 N N . VAL B 1 304 ? 12.35 3.965 -18.972 1 98.02 304 VAL B N 1
ATOM 4651 C CA . VAL B 1 304 ? 12.23 3.048 -17.843 1 98.02 304 VAL B CA 1
ATOM 4652 C C . VAL B 1 304 ? 13.615 2.557 -17.426 1 98.02 304 VAL B C 1
ATOM 4654 O O . VAL B 1 304 ? 14.397 2.104 -18.264 1 98.02 304 VAL B O 1
ATOM 4657 N N . ALA B 1 305 ? 13.887 2.617 -16.162 1 97.54 305 ALA B N 1
ATOM 4658 C CA . ALA B 1 305 ? 15.205 2.26 -15.644 1 97.54 305 ALA B CA 1
ATOM 4659 C C . ALA B 1 305 ? 15.622 0.87 -16.116 1 97.54 305 ALA B C 1
ATOM 4661 O O . ALA B 1 305 ? 14.785 -0.027 -16.241 1 97.54 305 ALA B O 1
ATOM 4662 N N . ARG B 1 306 ? 16.859 0.703 -16.31 1 95.84 306 ARG B N 1
ATOM 4663 C CA . ARG B 1 306 ? 17.451 -0.564 -16.724 1 95.84 306 ARG B CA 1
ATOM 4664 C C . ARG B 1 306 ? 18.528 -1.013 -15.742 1 95.84 306 ARG B C 1
ATOM 4666 O O . ARG B 1 306 ? 18.97 -0.231 -14.897 1 95.84 306 ARG B O 1
ATOM 4673 N N . LEU B 1 307 ? 18.859 -2.293 -15.816 1 94.01 307 LEU B N 1
ATOM 4674 C CA . LEU B 1 307 ? 19.869 -2.861 -14.93 1 94.01 307 LEU B CA 1
ATOM 4675 C C . LEU B 1 307 ? 21.251 -2.302 -15.253 1 94.01 307 LEU B C 1
ATOM 4677 O O . LEU B 1 307 ? 21.643 -2.238 -16.42 1 94.01 307 LEU B O 1
#

Secondary structure (DSSP, 8-state):
-------S--HHHHHHHHT-TTPPTT-HHHHHHHHHHHTT-GGGHHHHHHHHHHHTBPTTTTSHHHHHHHHHHHHHSTT--S-B-TTSPBPHHHHHHHHHHHHHHHHHHH-HHHHHHHHHHHHHTS-GGGSPPPPPPS-SS-S----------S-SGGGGS-GGGT-SS-------------TTTTTT-TTHHHHHHHHHHHHHHHHHHHHHHHHHHHHHH-HHHHHHHHHHIIIIIT--SSS-HHHHHHHHHHHHGGGT-HHHHHHHHHHHHHTT--HHHHHHHHHHHHHHHHHTT---SSPPP--/-------S--HHHHHHHHT-TTPPTT-HHHHHHHHHHHTT-GGGHHHHHHHHHHHTBPTTTTSHHHHHHHHHHHHHSTT--S-B-TTSPBPHHHHHHHHHHHHHHHHHHH-HHHHHHHHHHHHHTS-GGGSPPPPPPS-SS-S----------S-SGGGGS-GGGT-SS-------------TTTTTT-TTHHHHHHHHHHHHHHHHHHHHHHHHHHHHHH-HHHHHHHHHHIIIIIT--SSS-HHHHHHHHHHHHGGGT-HHHHHHHHHHHHHTT--HHHHHHHHHHHHHHHHHTT---SSPPP--

pLDDT: mean 88.23, std 19.56, range [20.37, 98.94]

Organism: NCBI:txid3140254

Radius of gyration: 24.25 Å; Cα contacts (8 Å, |Δi|>4): 864; chains: 2; bounding box: 50×70×69 Å

InterPro domains:
  IPR029032 AhpD-like [G3DSA:1.20.1290.10] (95-294)
  IPR029032 AhpD-like [SSF69118] (195-292)
  IPR052999 Peroxisomal Targeting Signal 1 Protein [PTHR28180] (22-303)

Sequence (614 aa):
MSPAAATGFSATFLSRIRAYPSLPSHTWYYLTLVTLSVCNKPEFIAPVLSHAFTHSAIPGSADAAYVKEERAWLARNPGQLGRVDGEGRESALRILRRCREGLVKSGAIGGLPKAINSLYHLRKCHEPHLLDPLPAAPGTSSPSSLHPLTSTYPTLRPNSIPSSYLSPQESEPSLPESAPPSPTLWNGNPTLPFLNRGRGFFNTLYGPLIAPKVRTNLQKSSPDLQILATWIYALILSESTVLSPQETSFTLIAALIPQDVNAQLKPHLQGAVNNGAKAEEVEAVRGLVMEICTELGVGWKGEVARLMSPAAATGFSATFLSRIRAYPSLPSHTWYYLTLVTLSVCNKPEFIAPVLSHAFTHSAIPGSADAAYVKEERAWLARNPGQLGRVDGEGRESALRILRRCREGLVKSGAIGGLPKAINSLYHLRKCHEPHLLDPLPAAPGTSSPSSLHPLTSTYPTLRPNSIPSSYLSPQESEPSLPESAPPSPTLWNGNPTLPFLNRGRGFFNTLYGPLIAPKVRTNLQKSSPDLQILATWIYALILSESTVLSPQETSFTLIAALIPQDVNAQLKPHLQGAVNNGAKAEEVEAVRGLVMEICTELGVGWKGEVARL

Nearest PDB structures (foldseek):
  4g9q-assembly1_A  TM=6.862E-01  e=1.073E-02  Sinorhizobium meliloti 1021
  8dh6-assembly1_f  TM=3.137E-01  e=9.442E+00  Saccharomyces cerevisiae
  4g9q-assembly1_A  TM=5.940E-01  e=1.070E-02  Sinorhizobium meliloti 1021
  8dh6-assembly1_f  TM=3.138E-01  e=9.039E+00  Saccharomyces cerevisiae

Foldseek 3Di:
DPPPPPQEDDPVLLVPQQPQPLADPLQSLLLLLLLCLLVLRLSHNQVSLVSCCVPQADPPLQPLVNLVVQLVVCLVPDLDQADADPVRHTRSLLSLLLNLLLLQLLCVQRNVVSSVSNVVSSPVNGDPSSDFDDDDDPPDDDPPDPPPCSRSPQWCLCQQDDPCVVDPPRPPPPDDDDDDDDPPPCVVPSLVVLLVLLLVLLCLLQDDVGSVVVLVVQVVVPVVSSVVSSVSSSRRQSGPSSPHNLSSLLSNLSSNQLVQDQVVNQSSLVSSVSRPDDLSNSVSSNVSSVVSCVVVVRDYPDDRDHD/DPPPPPLEDDPVLLVPQQPQPLADPLQSLLLLLLLCLLVLRLSHNQVSLVSCCVPQADPPLQPLVNLVVQLVVCLVPDLDQADADPVRHTRSLLSLLLNLLLLQLLCVQRNVVSSVSNVVSSPVNGDPSSDFDDDDDPPDDDPDDPPPCSRSPQWCLCQQDDPCVVDPPRPPPPDDDDDDDDPPPCPVPSLVVLLVLLLVLLCLLQDDVGSVVVLVVQVVVPVVSSVVSSVSSSRRQSGPSSPHNLSSLLSNLSSNQLVQDQVVNQSSLVSSVSRPDDLSNSVSSNVSSVVSCVVVVRDYPDDRDHD

Solvent-accessible surface area (backbone atoms only — not comparable to full-atom values): 34148 Å² total; per-residue (Å²): 126,78,76,77,74,79,87,53,82,53,70,67,56,53,54,47,53,68,62,38,71,64,46,61,84,95,40,51,69,32,40,48,47,21,32,30,20,55,67,65,40,41,81,40,46,54,63,52,51,52,50,41,53,70,75,42,24,38,85,67,29,76,36,66,70,47,40,53,53,46,53,57,50,38,72,77,38,77,88,59,76,55,57,64,50,99,86,68,27,30,22,39,49,29,54,48,51,39,34,52,51,32,31,53,48,30,14,57,47,36,2,36,63,35,24,50,49,29,32,44,45,51,44,73,66,52,65,73,82,64,55,78,63,76,72,74,68,88,68,81,76,79,90,68,75,75,63,59,86,70,52,81,38,70,60,72,61,74,67,66,50,63,65,73,73,72,45,46,65,78,65,75,70,83,64,76,85,80,76,76,72,67,87,80,43,60,76,58,28,62,50,49,67,37,46,52,44,9,51,53,44,48,38,46,33,49,30,84,82,43,31,41,55,51,41,42,52,35,34,68,38,32,55,66,50,34,53,49,49,47,49,45,28,18,67,44,62,41,54,42,68,74,41,42,65,33,52,40,29,51,44,50,52,30,27,33,59,79,67,62,42,50,86,62,40,41,58,42,50,51,14,19,41,59,43,70,41,51,71,64,34,53,50,25,50,52,50,53,46,51,52,53,33,51,77,71,70,53,77,61,97,62,84,76,68,72,122,126,78,76,77,73,77,85,52,82,54,70,68,55,53,54,49,55,69,63,38,70,64,45,62,84,95,40,50,67,33,39,48,48,20,33,30,21,56,67,67,40,40,78,40,45,54,63,53,51,52,49,41,54,70,76,42,24,38,85,67,31,75,36,67,70,47,42,54,52,48,52,57,50,38,73,76,38,78,88,59,74,57,56,64,50,99,85,67,26,29,22,38,50,28,52,47,51,40,35,52,50,32,31,54,48,29,14,57,47,37,2,36,61,37,24,52,50,28,33,45,43,52,43,72,66,51,64,74,83,65,54,78,63,75,74,76,69,89,67,82,77,80,90,66,80,77,64,59,87,69,52,83,39,69,62,70,62,74,66,67,49,62,65,75,71,72,46,47,63,79,65,75,70,81,63,80,84,84,77,77,73,68,86,80,43,61,78,60,27,60,50,49,68,36,46,51,44,9,50,51,45,48,39,46,32,49,29,84,79,44,31,41,53,53,40,42,52,35,34,69,38,32,54,67,51,35,53,50,50,49,48,45,28,19,68,45,63,42,54,40,68,74,40,43,65,33,51,39,29,51,42,50,51,28,26,34,59,78,66,63,42,48,85,61,39,41,59,41,50,51,15,18,41,59,42,70,41,51,70,63,34,54,50,24,50,53,49,52,45,50,51,52,32,50,76,71,70,52,78,61,98,60,85,76,68,71,122